Protein AF-A0A183F3M3-F1 (afdb_monomer)

InterPro domains:
  IPR002937 Amine oxidase [PF01593] (293-364)
  IPR007526 SWIRM domain [PF04433] (190-260)
  IPR007526 SWIRM domain [PS50934] (178-276)
  IPR009057 Homedomain-like superfamily [SSF46689] (183-274)
  IPR036188 FAD/NAD(P)-binding domain superfamily [G3DSA:3.50.50.60] (280-385)
  IPR036188 FAD/NAD(P)-binding domain superfamily [SSF51905] (285-369)
  IPR036388 Winged helix-like DNA-binding domain superfamily [G3DSA:1.10.10.10] (180-279)
  IPR050281 Flavin monoamine oxidase and related enzymes [PTHR10742] (209-365)

Structure (mmCIF, N/CA/C/O backbone):
data_AF-A0A183F3M3-F1
#
_entry.id   AF-A0A183F3M3-F1
#
loop_
_atom_site.group_PDB
_atom_site.id
_atom_site.type_symbol
_atom_site.label_atom_id
_atom_site.label_alt_id
_atom_site.label_comp_id
_atom_site.label_asym_id
_atom_site.label_entity_id
_atom_site.label_seq_id
_atom_site.pdbx_PDB_ins_code
_atom_site.Cartn_x
_atom_site.Cartn_y
_atom_site.Cartn_z
_atom_site.occupancy
_atom_site.B_iso_or_equiv
_atom_site.auth_seq_id
_atom_site.auth_comp_id
_atom_site.auth_asym_id
_atom_site.auth_atom_id
_atom_site.pdbx_PDB_model_num
ATOM 1 N N . MET A 1 1 ? -15.159 3.009 44.880 1.00 30.30 1 MET A N 1
ATOM 2 C CA . MET A 1 1 ? -14.413 2.241 43.860 1.00 30.30 1 MET A CA 1
ATOM 3 C C . MET A 1 1 ? -15.418 1.651 42.882 1.00 30.30 1 MET A C 1
ATOM 5 O O . MET A 1 1 ? -15.897 0.546 43.097 1.00 30.30 1 MET A O 1
ATOM 9 N N . LEU A 1 2 ? -15.835 2.423 41.874 1.00 32.78 2 LEU A N 1
ATOM 10 C CA . LEU A 1 2 ? -16.672 1.898 40.792 1.00 32.78 2 LEU A CA 1
ATOM 11 C C . LEU A 1 2 ? -15.802 0.955 39.957 1.00 32.78 2 LEU A C 1
ATOM 13 O O . LEU A 1 2 ? -14.709 1.326 39.546 1.00 32.78 2 LEU A O 1
ATOM 17 N N . TYR A 1 3 ? -16.246 -0.287 39.790 1.00 36.88 3 TYR A N 1
ATOM 18 C CA . TYR A 1 3 ? -15.542 -1.303 39.016 1.00 36.88 3 TYR A CA 1
ATOM 19 C C . TYR A 1 3 ? -15.496 -0.880 37.537 1.00 36.88 3 TYR A C 1
ATOM 21 O O . TYR A 1 3 ? -16.489 -0.950 36.820 1.00 36.88 3 TYR A O 1
ATOM 29 N N . PHE A 1 4 ? -14.316 -0.440 37.095 1.00 46.81 4 PHE A N 1
ATOM 30 C CA . PHE A 1 4 ? -13.957 0.012 35.743 1.00 46.81 4 PHE A CA 1
ATOM 31 C C . PHE A 1 4 ? -13.905 -1.118 34.690 1.00 46.81 4 PHE A C 1
ATOM 33 O O . PHE A 1 4 ? -13.157 -1.027 33.717 1.00 46.81 4 PHE A O 1
ATOM 40 N N . SER A 1 5 ? -14.663 -2.206 34.859 1.00 49.03 5 SER A N 1
ATOM 41 C CA . SER A 1 5 ? -14.582 -3.349 33.941 1.00 49.03 5 SER A CA 1
ATOM 42 C C . SER A 1 5 ? -15.053 -2.990 32.529 1.00 49.03 5 SER A C 1
ATOM 44 O O . SER A 1 5 ? -14.393 -3.381 31.582 1.00 49.03 5 SER A O 1
ATOM 46 N N . CYS A 1 6 ? -16.088 -2.159 32.354 1.00 57.12 6 CYS A N 1
ATOM 47 C CA . CYS A 1 6 ? -16.692 -1.907 31.034 1.00 57.12 6 CYS A CA 1
ATOM 48 C C . CYS A 1 6 ? -15.796 -1.131 30.037 1.00 57.12 6 CYS A C 1
ATOM 50 O O . CYS A 1 6 ? -15.893 -1.363 28.835 1.00 57.12 6 CYS A O 1
ATOM 52 N N . LEU A 1 7 ? -14.881 -0.264 30.502 1.00 51.69 7 LEU A N 1
ATOM 53 C CA . LEU A 1 7 ? -13.873 0.368 29.624 1.00 51.69 7 LEU A CA 1
ATOM 54 C C . LEU A 1 7 ? -12.775 -0.619 29.194 1.00 51.69 7 LEU A C 1
ATOM 56 O O . LEU A 1 7 ? -12.174 -0.438 28.140 1.00 51.69 7 LEU A O 1
ATOM 60 N N . LYS A 1 8 ? -12.523 -1.665 29.997 1.00 48.81 8 LYS A N 1
ATOM 61 C CA . LYS A 1 8 ? -11.529 -2.721 29.728 1.00 48.81 8 LYS A CA 1
ATOM 62 C C . LYS A 1 8 ? -12.135 -3.906 28.957 1.00 48.81 8 LYS A C 1
ATOM 64 O O . LYS A 1 8 ? -11.459 -4.562 28.164 1.00 48.81 8 LYS A O 1
ATOM 69 N N . THR A 1 9 ? -13.429 -4.165 29.123 1.00 50.28 9 THR A N 1
ATOM 70 C CA . THR A 1 9 ? -14.222 -5.162 28.397 1.00 50.28 9 THR A CA 1
ATOM 71 C C . THR A 1 9 ? -15.374 -4.471 27.676 1.00 50.28 9 THR A C 1
ATOM 73 O O . THR A 1 9 ? -16.524 -4.505 28.105 1.00 50.28 9 THR A O 1
ATOM 76 N N . LEU A 1 10 ? -15.073 -3.914 26.500 1.00 56.00 10 LEU A N 1
ATOM 77 C CA . LEU A 1 10 ? -16.036 -3.329 25.544 1.00 56.00 10 LEU A CA 1
ATOM 78 C C . LEU A 1 10 ? -17.073 -4.347 24.999 1.00 56.00 10 LEU A C 1
ATOM 80 O O . LEU A 1 10 ? -17.819 -4.058 24.063 1.00 56.00 10 LEU A O 1
ATOM 84 N N . THR A 1 11 ? -17.098 -5.546 25.588 1.00 52.19 11 THR A N 1
ATOM 85 C CA . THR A 1 11 ? -17.908 -6.717 25.254 1.00 52.19 11 THR A CA 1
ATOM 86 C C . THR A 1 11 ? -18.857 -7.140 26.383 1.00 52.19 11 THR A C 1
ATOM 88 O O . THR A 1 11 ? -19.842 -7.810 26.089 1.00 52.19 11 THR A O 1
ATOM 91 N N . ASP A 1 12 ? -18.614 -6.737 27.642 1.00 46.50 12 ASP A N 1
ATOM 92 C CA . ASP A 1 12 ? -19.373 -7.225 28.806 1.00 46.50 12 ASP A CA 1
ATOM 93 C C . ASP A 1 12 ? -20.209 -6.100 29.427 1.00 46.50 12 ASP A C 1
ATOM 95 O O . ASP A 1 12 ? -19.758 -5.250 30.197 1.00 46.50 12 ASP A O 1
ATOM 99 N N . ALA A 1 13 ? -21.470 -6.094 29.021 1.00 48.62 13 ALA A N 1
ATOM 100 C CA . ALA A 1 13 ? -22.452 -5.057 29.264 1.00 48.62 13 ALA A CA 1
ATOM 101 C C . ALA A 1 13 ? -23.285 -5.339 30.535 1.00 48.62 13 ALA A C 1
ATOM 103 O O . ALA A 1 13 ? -24.100 -6.256 30.553 1.00 48.62 13 ALA A O 1
ATOM 104 N N . CYS A 1 14 ? -23.147 -4.506 31.576 1.00 45.00 14 CYS A N 1
ATOM 105 C CA . CYS A 1 14 ? -24.108 -4.417 32.687 1.00 45.00 14 CYS A CA 1
ATOM 106 C C . CYS A 1 14 ? -24.729 -3.002 32.712 1.00 45.00 14 CYS A C 1
ATOM 108 O O . CYS A 1 14 ? -24.115 -2.069 33.225 1.00 45.00 14 CYS A O 1
ATOM 110 N N . GLY A 1 15 ? -25.895 -2.802 32.076 1.00 52.97 15 GLY A N 1
ATOM 111 C CA . GLY A 1 15 ? -26.570 -1.492 31.971 1.00 52.97 15 GLY A CA 1
ATOM 112 C C . GLY A 1 15 ? -27.535 -1.366 30.778 1.00 52.97 15 GLY A C 1
ATOM 113 O O . GLY A 1 15 ? -27.592 -2.253 29.939 1.00 52.97 15 GLY A O 1
ATOM 114 N N . LYS A 1 16 ? -28.344 -0.291 30.705 1.00 59.66 16 LYS A N 1
ATOM 115 C CA . LYS A 1 16 ? -29.453 -0.153 29.723 1.00 59.66 16 LYS A CA 1
ATOM 116 C C . LYS A 1 16 ? -29.186 0.758 28.503 1.00 59.66 16 LYS A C 1
ATOM 118 O O . LYS A 1 16 ? -29.996 0.721 27.589 1.00 59.66 16 LYS A O 1
ATOM 123 N N . ASN A 1 17 ? -28.074 1.508 28.435 1.00 79.31 17 ASN A N 1
ATOM 124 C CA . ASN A 1 17 ? -27.731 2.385 27.294 1.00 79.31 17 ASN A CA 1
ATOM 125 C C . ASN A 1 17 ? -26.257 2.235 26.869 1.00 79.31 17 ASN A C 1
ATOM 127 O O . ASN A 1 17 ? -25.358 2.332 27.711 1.00 79.31 17 ASN A O 1
ATOM 131 N N . TYR A 1 18 ? -26.020 2.063 25.562 1.00 82.62 18 TYR A N 1
ATOM 132 C CA . TYR A 1 18 ? -24.696 1.836 24.968 1.00 82.62 18 TYR A CA 1
ATOM 133 C C . TYR A 1 18 ? -24.433 2.746 23.768 1.00 82.62 18 TYR A C 1
ATOM 135 O O . TYR A 1 18 ? -25.309 2.977 22.937 1.00 82.62 18 TYR A O 1
ATOM 143 N N . TYR A 1 19 ? -23.191 3.206 23.657 1.00 88.56 19 TYR A N 1
ATOM 144 C CA . TYR A 1 19 ? -22.640 3.856 22.481 1.00 88.56 19 TYR A CA 1
ATOM 145 C C . TYR A 1 19 ? -21.937 2.808 21.621 1.00 88.56 19 TYR A C 1
ATOM 147 O O . TYR A 1 19 ? -20.963 2.183 22.039 1.00 88.56 19 TYR A O 1
ATOM 155 N N . HIS A 1 20 ? -22.461 2.617 20.416 1.00 90.50 20 HIS A N 1
ATOM 156 C CA . HIS A 1 20 ? -21.907 1.715 19.411 1.00 90.50 20 HIS A CA 1
ATOM 157 C C . HIS A 1 20 ? -20.600 2.261 18.824 1.00 90.50 20 HIS A C 1
ATOM 159 O O . HIS A 1 20 ? -20.558 3.440 18.451 1.00 90.50 20 HIS A O 1
ATOM 165 N N . ILE A 1 21 ? -19.572 1.407 18.727 1.00 92.31 21 ILE A N 1
ATOM 166 C CA . ILE A 1 21 ? -18.294 1.714 18.065 1.00 92.31 21 ILE A CA 1
ATOM 167 C C . ILE A 1 21 ? -18.143 0.867 16.801 1.00 92.31 21 ILE A C 1
ATOM 169 O O . ILE A 1 21 ? -18.052 1.430 15.711 1.00 92.31 21 ILE A O 1
ATOM 173 N N . THR A 1 22 ? -18.191 -0.460 16.942 1.00 92.62 22 THR A N 1
ATOM 174 C CA . THR A 1 22 ? -18.223 -1.447 15.849 1.00 92.62 22 THR A CA 1
ATOM 175 C C . THR A 1 22 ? -19.097 -2.638 16.259 1.00 92.62 22 THR A C 1
ATOM 177 O O . THR A 1 22 ? -19.470 -2.787 17.426 1.00 92.62 22 THR A O 1
ATOM 180 N N . LYS A 1 23 ? -19.447 -3.532 15.324 1.00 89.75 23 LYS A N 1
ATOM 181 C CA . LYS A 1 23 ? -20.145 -4.777 15.672 1.00 89.75 23 LYS A CA 1
ATOM 182 C C . LYS A 1 23 ? -19.254 -5.641 16.574 1.00 89.75 23 LYS A C 1
ATOM 184 O O . LYS A 1 23 ? -18.337 -6.307 16.098 1.00 89.75 23 LYS A O 1
ATOM 189 N N . GLY A 1 24 ? -19.599 -5.677 17.860 1.00 87.31 24 GLY A N 1
ATOM 190 C CA . GLY A 1 24 ? -18.865 -6.408 18.895 1.00 87.31 24 GLY A CA 1
ATOM 191 C C . GLY A 1 24 ? -18.137 -5.511 19.896 1.00 87.31 24 GLY A C 1
ATOM 192 O O . GLY A 1 24 ? -17.630 -6.033 20.882 1.00 87.31 24 GLY A O 1
ATOM 193 N N . GLU A 1 25 ? -18.120 -4.190 19.691 1.00 90.31 25 GLU A N 1
ATOM 194 C CA . GLU A 1 25 ? -17.436 -3.225 20.561 1.00 90.31 25 GLU A CA 1
ATOM 195 C C . GLU A 1 25 ? -18.370 -2.053 20.894 1.00 90.31 25 GLU A C 1
ATOM 197 O O . GLU A 1 25 ? -18.788 -1.290 20.018 1.00 90.31 25 GLU A O 1
ATOM 202 N N . HIS A 1 26 ? -18.697 -1.906 22.179 1.00 88.31 26 HIS A N 1
ATOM 203 C CA . HIS A 1 26 ? -19.617 -0.885 22.678 1.00 88.31 26 HIS A CA 1
ATOM 204 C C . HIS A 1 26 ? -19.087 -0.262 23.969 1.00 88.31 26 HIS A C 1
ATOM 206 O O . HIS A 1 26 ? -18.440 -0.931 24.770 1.00 88.31 26 HIS A O 1
ATOM 212 N N . VAL A 1 27 ? -19.433 1.002 24.213 1.00 86.31 27 VAL A N 1
ATOM 213 C CA . VAL A 1 27 ? -19.123 1.714 25.462 1.00 86.31 27 VAL A CA 1
ATOM 214 C C . VAL A 1 27 ? -20.423 1.987 26.209 1.00 86.31 27 VAL A C 1
ATOM 216 O O . VAL A 1 27 ? -21.369 2.509 25.620 1.00 86.31 27 VAL A O 1
ATOM 219 N N . CYS A 1 28 ? -20.520 1.655 27.497 1.00 84.81 28 CYS A N 1
ATOM 220 C CA . CYS A 1 28 ? -21.717 2.008 28.267 1.00 84.81 28 CYS A CA 1
ATOM 221 C C . CYS A 1 28 ? -21.823 3.529 28.465 1.00 84.81 28 CYS A C 1
ATOM 223 O O . CYS A 1 28 ? -20.817 4.240 28.461 1.00 84.81 28 CYS A O 1
ATOM 225 N N . ALA A 1 29 ? -23.040 4.034 28.673 1.00 84.56 29 ALA A N 1
ATOM 226 C CA . ALA A 1 29 ? -23.255 5.476 28.771 1.00 84.56 29 ALA A CA 1
ATOM 227 C C . ALA A 1 29 ? -22.462 6.154 29.899 1.00 84.56 29 ALA A C 1
ATOM 229 O O . ALA A 1 29 ? -21.913 7.230 29.689 1.00 84.56 29 ALA A O 1
ATOM 230 N N . MET A 1 30 ? -22.329 5.495 31.056 1.00 83.25 30 MET A N 1
ATOM 231 C CA . MET A 1 30 ? -21.539 6.021 32.175 1.00 83.25 30 MET A CA 1
ATOM 232 C C . MET A 1 30 ? -20.068 6.187 31.790 1.00 83.25 30 MET A C 1
ATOM 234 O O . MET A 1 30 ? -19.506 7.261 31.947 1.00 83.25 30 MET A O 1
ATOM 238 N N . CYS A 1 31 ? -19.455 5.144 31.226 1.00 82.50 31 CYS A N 1
ATOM 239 C CA . CYS A 1 31 ? -18.062 5.193 30.799 1.00 82.50 31 CYS A CA 1
ATOM 240 C C . CYS A 1 31 ? -17.827 6.190 29.664 1.00 82.50 31 CYS A C 1
ATOM 242 O O . CYS A 1 31 ? -16.766 6.795 29.615 1.00 82.50 31 CYS A O 1
ATOM 244 N N . TYR A 1 32 ? -18.794 6.361 28.762 1.00 86.12 32 TYR A N 1
ATOM 245 C CA . TYR A 1 32 ? -18.706 7.340 27.683 1.00 86.12 32 TYR A CA 1
ATOM 246 C C . TYR A 1 32 ? -18.742 8.778 28.219 1.00 86.12 32 TYR A C 1
ATOM 248 O O . TYR A 1 32 ? -17.993 9.633 27.753 1.00 86.12 32 TYR A O 1
ATOM 256 N N . ASP A 1 33 ? -19.579 9.036 29.224 1.00 84.50 33 ASP A N 1
ATOM 257 C CA . ASP A 1 33 ? -19.685 10.330 29.896 1.00 84.50 33 ASP A CA 1
ATOM 258 C C . ASP A 1 33 ? -18.403 10.708 30.659 1.00 84.50 33 ASP A C 1
ATOM 260 O O . ASP A 1 33 ? -17.976 11.861 30.587 1.00 84.50 33 ASP A O 1
ATOM 264 N N . GLU A 1 34 ? -17.738 9.733 31.292 1.00 83.88 34 GLU A N 1
ATOM 265 C CA . GLU A 1 34 ? -16.443 9.909 31.979 1.00 83.88 34 GLU A CA 1
ATOM 266 C C . GLU A 1 34 ? -15.310 10.411 31.059 1.00 83.88 34 GLU A C 1
ATOM 268 O O . GLU A 1 34 ? -14.296 10.915 31.547 1.00 83.88 34 GLU A O 1
ATOM 273 N N . LEU A 1 35 ? -15.446 10.260 29.735 1.00 84.88 35 LEU A N 1
ATOM 274 C CA . LEU A 1 35 ? -14.400 10.645 28.779 1.00 84.88 35 LEU A CA 1
ATOM 275 C C . LEU A 1 35 ? -14.319 12.152 28.551 1.00 84.88 35 LEU A C 1
ATOM 277 O O . LEU A 1 35 ? -13.237 12.664 28.285 1.00 84.88 35 LEU A O 1
ATOM 281 N N . TRP A 1 36 ? -15.453 12.854 28.580 1.00 80.12 36 TRP A N 1
ATOM 282 C CA . TRP A 1 36 ? -15.521 14.223 28.056 1.00 80.12 36 TRP A CA 1
ATOM 283 C C . TRP A 1 36 ? -16.331 15.198 28.912 1.00 80.12 36 TRP A C 1
ATOM 285 O O . TRP A 1 36 ? -16.209 16.409 28.707 1.00 80.12 36 TRP A O 1
ATOM 295 N N . LYS A 1 37 ? -17.159 14.723 29.855 1.00 83.38 37 LYS A N 1
ATOM 296 C CA . LYS A 1 37 ? -17.886 15.619 30.762 1.00 83.38 37 LYS A CA 1
ATOM 297 C C . LYS A 1 37 ? -16.924 16.236 31.778 1.00 83.38 37 LYS A C 1
ATOM 299 O O . LYS A 1 37 ? -16.019 15.580 32.277 1.00 83.38 37 LYS A O 1
ATOM 304 N N . TYR A 1 38 ? -17.134 17.508 32.102 1.00 76.31 38 TYR A N 1
ATOM 305 C CA . TYR A 1 38 ? -16.268 18.247 33.021 1.00 76.31 38 TYR A CA 1
ATOM 306 C C . TYR A 1 38 ? -16.206 17.597 34.415 1.00 76.31 38 TYR A C 1
ATOM 308 O O . TYR A 1 38 ? -17.234 17.194 34.954 1.00 76.31 38 TYR A O 1
ATOM 316 N N . GLY A 1 39 ? -15.008 17.541 35.008 1.00 74.38 39 GLY A N 1
ATOM 317 C CA . GLY A 1 39 ? -14.780 17.004 36.357 1.00 74.38 39 GLY A CA 1
ATOM 318 C C . GLY A 1 39 ? -14.505 15.497 36.429 1.00 74.38 39 GLY A C 1
ATOM 319 O O . GLY A 1 39 ? -14.294 14.980 37.524 1.00 74.38 39 GLY A O 1
ATOM 320 N N . HIS A 1 40 ? -14.467 14.803 35.288 1.00 79.69 40 HIS A N 1
ATOM 321 C CA . HIS A 1 40 ? -14.226 13.360 35.210 1.00 79.69 40 HIS A CA 1
ATOM 322 C C . HIS A 1 40 ? -12.764 13.003 34.902 1.00 79.69 40 HIS A C 1
ATOM 324 O O . HIS A 1 40 ? -12.005 13.815 34.368 1.00 79.69 40 HIS A O 1
ATOM 330 N N . THR A 1 41 ? -12.366 11.767 35.222 1.00 75.12 41 THR A N 1
ATOM 331 C CA . THR A 1 41 ? -10.959 11.323 35.253 1.00 75.12 41 THR A CA 1
ATOM 332 C C . THR A 1 41 ? -10.241 11.382 33.904 1.00 75.12 41 THR A C 1
ATOM 334 O O . THR A 1 41 ? -9.048 11.671 33.889 1.00 75.12 41 THR A O 1
ATOM 337 N N . TYR A 1 42 ? -10.938 11.123 32.791 1.00 81.44 42 TYR A N 1
ATOM 338 C CA . TYR A 1 42 ? -10.335 11.072 31.449 1.00 81.44 42 TYR A CA 1
ATOM 339 C C . TYR A 1 42 ? -10.482 12.372 30.647 1.00 81.44 42 TYR A C 1
ATOM 341 O O . TYR A 1 42 ? -9.982 12.467 29.525 1.00 81.44 42 TYR A O 1
ATOM 349 N N . THR A 1 43 ? -11.134 13.386 31.225 1.00 86.19 43 THR A N 1
ATOM 350 C CA . THR A 1 43 ? -11.423 14.664 30.554 1.00 86.19 43 THR A CA 1
ATOM 351 C C . THR A 1 43 ? -10.152 15.364 30.087 1.00 86.19 43 THR A C 1
ATOM 353 O O . THR A 1 43 ? -10.126 15.922 28.991 1.00 86.19 43 THR A O 1
ATOM 356 N N . GLN A 1 44 ? -9.092 15.327 30.903 1.00 89.69 44 GLN A N 1
ATOM 357 C CA . GLN A 1 44 ? -7.824 15.967 30.561 1.00 89.69 44 GLN A CA 1
ATOM 358 C C . GLN A 1 44 ? -7.143 15.242 29.398 1.00 89.69 44 GLN A C 1
ATOM 360 O O . GLN A 1 44 ? -6.764 15.878 28.424 1.00 89.69 44 GLN A O 1
ATOM 365 N N . GLN A 1 45 ? -7.079 13.910 29.439 1.00 90.38 45 GLN A N 1
ATOM 366 C CA . GLN A 1 45 ? -6.492 13.098 28.373 1.00 90.38 45 GLN A CA 1
ATOM 367 C C . GLN A 1 45 ? -7.262 13.263 27.059 1.00 90.38 45 GLN A C 1
ATOM 369 O O . GLN A 1 45 ? -6.653 13.352 25.995 1.00 90.38 45 GLN A O 1
ATOM 374 N N . PHE A 1 46 ? -8.595 13.347 27.118 1.00 92.25 46 PHE A N 1
ATOM 375 C CA . PHE A 1 46 ? -9.412 13.657 25.948 1.00 92.25 46 PHE A CA 1
ATOM 376 C C . PHE A 1 46 ? -9.129 15.067 25.412 1.00 92.25 46 PHE A C 1
ATOM 378 O O . PHE A 1 46 ? -9.024 15.245 24.199 1.00 92.25 46 PHE A O 1
ATOM 385 N N . ALA A 1 47 ? -8.977 16.067 26.286 1.00 92.31 47 ALA A N 1
ATOM 386 C CA . ALA A 1 47 ? -8.640 17.433 25.889 1.00 92.31 47 ALA A CA 1
ATOM 387 C C . ALA A 1 47 ? -7.244 17.529 25.248 1.00 92.31 47 ALA A C 1
ATOM 389 O O . ALA A 1 47 ? -7.100 18.170 24.205 1.00 92.31 47 ALA A O 1
ATOM 390 N N . ASP A 1 48 ? -6.248 16.848 25.816 1.00 92.44 48 ASP A N 1
ATOM 391 C CA . ASP A 1 48 ? -4.877 16.799 25.300 1.00 92.44 48 ASP A CA 1
ATOM 392 C C . ASP A 1 48 ? -4.832 16.104 23.933 1.00 92.44 48 ASP A C 1
ATOM 394 O O . ASP A 1 48 ? -4.294 16.648 22.966 1.00 92.44 48 ASP A O 1
ATOM 398 N N . TRP A 1 49 ? -5.485 14.942 23.815 1.00 93.50 49 TRP A N 1
ATOM 399 C CA . TRP A 1 49 ? -5.654 14.233 22.545 1.00 93.50 49 TRP A CA 1
ATOM 400 C C . TRP A 1 49 ? -6.335 15.114 21.496 1.00 93.50 49 TRP A C 1
ATOM 402 O O . TRP A 1 49 ? -5.858 15.230 20.367 1.00 93.50 49 TRP A O 1
ATOM 412 N N . LYS A 1 50 ? -7.419 15.797 21.878 1.00 94.06 50 LYS A N 1
ATOM 413 C CA . LYS A 1 50 ? -8.167 16.701 21.002 1.00 94.06 50 LYS A CA 1
ATOM 414 C C . LYS A 1 50 ? -7.297 17.856 20.508 1.00 94.06 50 LYS A C 1
ATOM 416 O O . LYS A 1 50 ? -7.400 18.236 19.343 1.00 94.06 50 LYS A O 1
ATOM 421 N N . ALA A 1 51 ? -6.437 18.407 21.364 1.00 92.69 51 ALA A N 1
ATOM 422 C CA . ALA A 1 51 ? -5.526 19.484 20.994 1.00 92.69 51 ALA A CA 1
ATOM 423 C C . ALA A 1 51 ? -4.496 19.044 19.942 1.00 92.69 51 ALA A C 1
ATOM 425 O O . ALA A 1 51 ? -4.155 19.837 19.064 1.00 9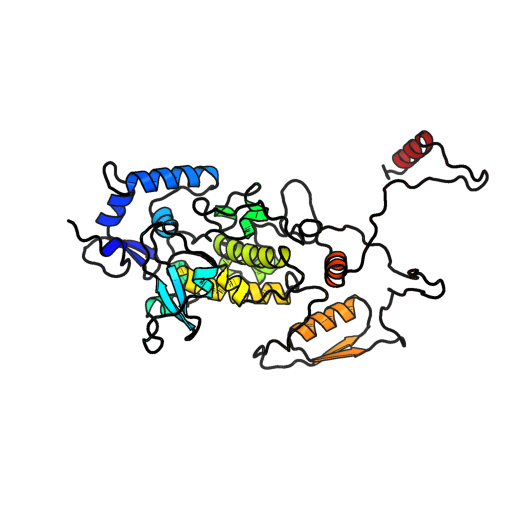2.69 51 ALA A O 1
ATOM 426 N N . VAL A 1 52 ? -4.017 17.797 20.001 1.00 91.38 52 VAL A N 1
ATOM 427 C CA . VAL A 1 52 ? -3.148 17.219 18.961 1.00 91.38 52 VAL A CA 1
ATOM 428 C C . VAL A 1 52 ? -3.946 16.945 17.688 1.00 91.38 52 VAL A C 1
ATOM 430 O O . VAL A 1 52 ? -3.538 17.372 16.609 1.00 91.38 52 VAL A O 1
ATOM 433 N N . TRP A 1 53 ? -5.114 16.313 17.820 1.00 93.19 53 TRP A N 1
ATOM 434 C CA . TRP A 1 53 ? -5.991 15.971 16.702 1.00 93.19 53 TRP A CA 1
ATOM 435 C C . TRP A 1 53 ? -6.304 17.189 15.829 1.00 93.19 53 TRP A C 1
ATOM 437 O O . TRP A 1 53 ? -6.070 17.161 14.625 1.00 93.19 53 TRP A O 1
ATOM 447 N N . CYS A 1 54 ? -6.725 18.302 16.435 1.00 91.81 54 CYS A N 1
ATOM 448 C CA . CYS A 1 54 ? -7.069 19.529 15.712 1.00 91.81 54 CYS A CA 1
ATOM 449 C C . CYS A 1 54 ? -5.909 20.161 14.919 1.00 91.81 54 CYS A C 1
ATOM 451 O O . CYS A 1 54 ? -6.170 21.004 14.065 1.00 91.81 54 CYS A O 1
ATOM 453 N N . LYS A 1 55 ? -4.643 19.816 15.195 1.00 89.19 55 LYS A N 1
ATOM 454 C CA . LYS A 1 55 ? -3.489 20.375 14.466 1.00 89.19 55 LYS A CA 1
ATOM 455 C C . LYS A 1 55 ? -3.253 19.689 13.124 1.00 89.19 55 LYS A C 1
ATOM 457 O O . LYS A 1 55 ? -2.760 20.330 12.204 1.00 89.19 55 LYS A O 1
ATOM 462 N N . MET A 1 56 ? -3.564 18.396 13.031 1.00 85.62 56 MET A N 1
ATOM 463 C CA . MET A 1 56 ? -3.185 17.547 11.893 1.00 85.62 56 MET A CA 1
ATOM 464 C C . MET A 1 56 ? -4.352 16.706 11.355 1.00 85.62 56 MET A C 1
ATOM 466 O O . MET A 1 56 ? -4.125 15.683 10.712 1.00 85.62 56 MET A O 1
ATOM 470 N N . SER A 1 57 ? -5.593 17.147 11.590 1.00 90.81 57 SER A N 1
ATOM 471 C CA . SER A 1 57 ? -6.816 16.513 11.086 1.00 90.81 57 SER A CA 1
ATOM 472 C C . SER A 1 57 ? -7.831 17.525 10.573 1.00 90.81 57 SER A C 1
ATOM 474 O O . SER A 1 57 ? -7.927 18.637 11.096 1.00 90.81 57 SER A O 1
ATOM 476 N N . ARG A 1 58 ? -8.632 17.112 9.583 1.00 88.56 58 ARG A N 1
ATOM 477 C CA . ARG A 1 58 ? -9.837 17.838 9.151 1.00 88.56 58 ARG A CA 1
ATOM 478 C C . ARG A 1 58 ? -11.127 17.322 9.792 1.00 88.56 58 ARG A C 1
ATOM 480 O O . ARG A 1 58 ? -12.126 18.040 9.827 1.00 88.56 58 ARG A O 1
ATOM 487 N N . CYS A 1 59 ? -11.127 16.097 10.306 1.00 88.62 59 CYS A N 1
ATOM 488 C CA . CYS A 1 59 ? -12.271 15.499 10.982 1.00 88.62 59 CYS A CA 1
ATOM 489 C C . CYS A 1 59 ? -12.495 16.091 12.379 1.00 88.62 59 CYS A C 1
ATOM 491 O O . CYS A 1 59 ? -11.563 16.275 13.164 1.00 88.62 59 CYS A O 1
ATOM 493 N N . PHE A 1 60 ? -13.762 16.320 12.737 1.00 90.56 60 PHE A N 1
ATOM 494 C CA . PHE A 1 60 ? -14.106 16.830 14.062 1.00 90.56 60 PHE A CA 1
ATOM 495 C C . PHE A 1 60 ? -13.817 15.777 15.156 1.00 90.56 60 PHE A C 1
ATOM 497 O O . PHE A 1 60 ? -14.343 14.661 15.086 1.00 90.56 60 PHE A O 1
ATOM 504 N N . PRO A 1 61 ? -13.038 16.114 16.200 1.00 92.25 61 PRO A N 1
ATOM 505 C CA . PRO A 1 61 ? -12.668 15.178 17.259 1.00 92.25 61 PRO A CA 1
ATOM 506 C C . PRO A 1 61 ? -13.865 14.871 18.169 1.00 92.25 61 PRO A C 1
ATOM 508 O O . PRO A 1 61 ? -14.299 15.706 18.969 1.00 92.25 61 PRO A O 1
ATOM 511 N N . THR A 1 62 ? -14.396 13.652 18.066 1.00 93.06 62 THR A N 1
ATOM 512 C CA . THR A 1 62 ? -15.504 13.159 18.901 1.00 93.06 62 THR A CA 1
ATOM 513 C C . THR A 1 62 ? -15.013 12.146 19.940 1.00 93.06 62 THR A C 1
ATOM 515 O O . THR A 1 62 ? -13.980 11.507 19.726 1.00 93.06 62 THR A O 1
ATOM 518 N N . PRO A 1 63 ? -15.761 11.903 21.035 1.00 92.12 63 PRO A N 1
ATOM 519 C CA . PRO A 1 63 ? -15.393 10.847 21.976 1.00 92.12 63 PRO A CA 1
ATOM 520 C C . PRO A 1 63 ? -15.364 9.449 21.335 1.00 92.12 63 PRO A C 1
ATOM 522 O O . PRO A 1 63 ? -14.613 8.596 21.791 1.00 92.12 63 PRO A O 1
ATOM 525 N N . ARG A 1 64 ? -16.106 9.205 20.239 1.00 93.06 64 ARG A N 1
ATOM 526 C CA . ARG A 1 64 ? -16.005 7.945 19.475 1.00 93.06 64 ARG A CA 1
ATOM 527 C C . ARG A 1 64 ? -14.638 7.770 18.816 1.00 93.06 64 ARG A C 1
ATOM 529 O O . ARG A 1 64 ? -14.075 6.684 18.907 1.00 93.06 64 ARG A O 1
ATOM 536 N N . PHE A 1 65 ? -14.094 8.828 18.208 1.00 93.50 65 PHE A N 1
ATOM 537 C CA . PHE A 1 65 ? -12.727 8.803 17.679 1.00 93.50 65 PHE A CA 1
ATOM 538 C C . PHE A 1 65 ? -11.720 8.532 18.793 1.00 93.50 65 PHE A C 1
ATOM 540 O O . PHE A 1 65 ? -10.876 7.663 18.634 1.00 93.50 65 PHE A O 1
ATOM 547 N N . PHE A 1 66 ? -11.862 9.187 19.946 1.00 93.81 66 PHE A N 1
ATOM 548 C CA . PHE A 1 66 ? -10.985 8.929 21.088 1.00 93.81 66 PHE A CA 1
ATOM 549 C C . PHE A 1 66 ? -11.058 7.479 21.578 1.00 93.81 66 PHE A C 1
ATOM 551 O O . PHE A 1 66 ? -10.028 6.864 21.830 1.00 93.81 66 PHE A O 1
ATOM 558 N N . VAL A 1 67 ? -12.255 6.892 21.666 1.00 92.44 67 VAL A N 1
ATOM 559 C CA . VAL A 1 67 ? -12.407 5.473 22.026 1.00 92.44 67 VAL A CA 1
ATOM 560 C C . VAL A 1 67 ? -11.685 4.578 21.017 1.00 92.44 67 VAL A C 1
ATOM 562 O O . VAL A 1 67 ? -10.892 3.728 21.426 1.00 92.44 67 VAL A O 1
ATOM 565 N N . GLN A 1 68 ? -11.927 4.787 19.721 1.00 92.81 68 GLN A N 1
ATOM 566 C CA . GLN A 1 68 ? -11.302 4.023 18.640 1.00 92.81 68 GLN A CA 1
ATOM 567 C C . GLN A 1 68 ? -9.771 4.148 18.653 1.00 92.81 68 GLN A C 1
ATOM 569 O O . GLN A 1 68 ? -9.073 3.154 18.492 1.00 92.81 68 GLN A O 1
ATOM 574 N N . ASP A 1 69 ? -9.258 5.356 18.861 1.00 93.00 69 ASP A N 1
ATOM 575 C CA . ASP A 1 69 ? -7.846 5.716 18.716 1.00 93.00 69 ASP A CA 1
ATOM 576 C C . ASP A 1 69 ? -7.016 5.432 19.983 1.00 93.00 69 ASP A C 1
ATOM 578 O O . ASP A 1 69 ? -5.851 5.042 19.918 1.00 93.00 69 ASP A O 1
ATOM 582 N N . GLN A 1 70 ? -7.614 5.556 21.170 1.00 91.31 70 GLN A N 1
ATOM 583 C CA . GLN A 1 70 ? -6.879 5.522 22.440 1.00 91.31 70 GLN A CA 1
ATOM 584 C C . GLN A 1 70 ? -7.284 4.384 23.380 1.00 91.31 70 GLN A C 1
ATOM 586 O O . GLN A 1 70 ? -6.462 3.960 24.197 1.00 91.31 70 GLN A O 1
ATOM 591 N N . LEU A 1 71 ? -8.515 3.869 23.292 1.00 90.25 71 LEU A N 1
ATOM 592 C CA . LEU A 1 71 ? -9.080 3.015 24.348 1.00 90.25 71 LEU A CA 1
ATOM 593 C C . LEU A 1 71 ? -9.375 1.578 23.915 1.00 90.25 71 LEU A C 1
ATOM 595 O O . LEU A 1 71 ? -9.236 0.674 24.735 1.00 90.25 71 LEU A O 1
ATOM 599 N N . LEU A 1 72 ? -9.769 1.344 22.657 1.00 90.88 72 LEU A N 1
ATOM 600 C CA . LEU A 1 72 ? -10.036 -0.011 22.167 1.00 90.88 72 LEU A CA 1
ATOM 601 C C . LEU A 1 72 ? -8.801 -0.928 22.378 1.00 90.88 72 LEU A C 1
ATOM 603 O O . LEU A 1 72 ? -7.654 -0.489 22.218 1.00 90.88 72 LEU A O 1
ATOM 607 N N . PRO A 1 73 ? -9.000 -2.212 22.722 1.00 91.81 73 PRO A N 1
ATOM 608 C CA . PRO A 1 73 ? -7.907 -3.167 22.884 1.00 91.81 73 PRO A CA 1
ATOM 609 C C . PRO A 1 73 ? -7.258 -3.470 21.533 1.00 91.81 73 PRO A C 1
ATOM 611 O O . PRO A 1 73 ? -7.898 -3.359 20.489 1.00 91.81 73 PRO A O 1
ATOM 614 N N . TYR A 1 74 ? -6.010 -3.929 21.526 1.00 93.75 74 TYR A N 1
ATOM 615 C CA . TYR A 1 74 ? -5.414 -4.447 20.294 1.00 93.75 74 TYR A CA 1
ATOM 616 C C . TYR A 1 74 ? -5.841 -5.896 20.057 1.00 93.75 74 TYR A C 1
ATOM 618 O O . TYR A 1 74 ? -6.004 -6.673 20.995 1.00 93.75 74 TYR A O 1
ATOM 626 N N . TRP A 1 75 ? -5.987 -6.279 18.790 1.00 95.50 75 TRP A N 1
ATOM 627 C CA . TRP A 1 75 ? -6.252 -7.660 18.388 1.00 95.50 75 TRP A CA 1
ATOM 628 C C . TRP A 1 75 ? -5.097 -8.186 17.544 1.00 95.50 75 TRP A C 1
ATOM 630 O O . TRP A 1 75 ? -4.907 -7.754 16.405 1.00 95.50 75 TRP A O 1
ATOM 640 N N . LEU A 1 76 ? -4.322 -9.121 18.093 1.00 96.56 76 LEU A N 1
ATOM 641 C CA . LEU A 1 76 ? -3.092 -9.628 17.481 1.00 96.56 76 LEU A CA 1
ATOM 642 C C . LEU A 1 76 ? -3.229 -11.092 17.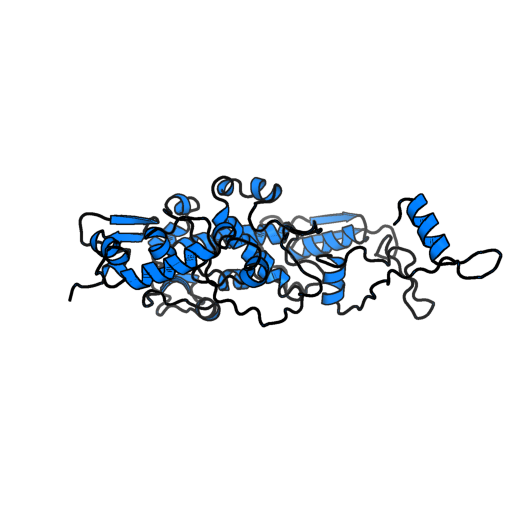062 1.00 96.56 76 LEU A C 1
ATOM 644 O O . LEU A 1 76 ? -3.850 -11.896 17.756 1.00 96.56 76 LEU A O 1
ATOM 648 N N . GLU A 1 77 ? -2.647 -11.434 15.915 1.00 96.31 77 GLU A N 1
ATOM 649 C CA . GLU A 1 77 ? -2.596 -12.803 15.402 1.00 96.31 77 GLU A CA 1
ATOM 650 C C . GLU A 1 77 ? -1.411 -13.526 16.048 1.00 96.31 77 GLU A C 1
ATOM 652 O O . GLU A 1 77 ? -0.276 -13.069 15.950 1.00 96.31 77 GLU A O 1
ATOM 657 N N . CYS A 1 78 ? -1.654 -14.653 16.715 1.00 96.31 78 CYS A N 1
ATOM 658 C CA . CYS A 1 78 ? -0.582 -15.435 17.322 1.00 96.31 78 CYS A CA 1
ATOM 659 C C . CYS A 1 78 ? 0.350 -16.030 16.253 1.00 96.31 78 CYS A C 1
ATOM 661 O O . CYS A 1 78 ? -0.104 -16.810 15.415 1.00 96.31 78 CYS A O 1
ATOM 663 N N . ALA A 1 79 ? 1.661 -15.799 16.376 1.00 94.25 79 ALA A N 1
ATOM 664 C CA . ALA A 1 79 ? 2.677 -16.286 15.436 1.00 94.25 79 ALA A CA 1
ATOM 665 C C . ALA A 1 79 ? 2.759 -17.823 15.299 1.00 94.25 79 ALA A C 1
ATOM 667 O O . ALA A 1 79 ? 3.331 -18.322 14.337 1.00 94.25 79 ALA A O 1
ATOM 668 N N . HIS A 1 80 ? 2.222 -18.586 16.262 1.00 94.38 80 HIS A N 1
ATOM 669 C CA . HIS A 1 80 ? 2.223 -20.055 16.226 1.00 94.38 80 HIS A CA 1
ATOM 670 C C . HIS A 1 80 ? 0.926 -20.682 15.683 1.00 94.38 80 HIS A C 1
ATOM 672 O O . HIS A 1 80 ? 0.983 -21.539 14.809 1.00 94.38 80 HIS A O 1
ATOM 678 N N . CYS A 1 81 ? -0.245 -20.289 16.204 1.00 95.38 81 CYS A N 1
ATOM 679 C CA . CYS A 1 81 ? -1.528 -20.903 15.830 1.00 95.38 81 CYS A CA 1
ATOM 680 C C . CYS A 1 81 ? -2.379 -20.084 14.852 1.00 95.38 81 CYS A C 1
ATOM 682 O O . CYS A 1 81 ? -3.452 -20.549 14.474 1.00 95.38 81 CYS A O 1
ATOM 684 N N . HIS A 1 82 ? -1.951 -18.872 14.480 1.00 94.94 82 HIS A N 1
ATOM 685 C CA . HIS A 1 82 ? -2.664 -17.978 13.556 1.00 94.94 82 HIS A CA 1
ATOM 686 C C . HIS A 1 82 ? -4.081 -17.562 14.001 1.00 94.94 82 HIS A C 1
ATOM 688 O O . HIS A 1 82 ? -4.892 -17.089 13.202 1.00 94.94 82 HIS A O 1
ATOM 694 N N . LYS A 1 83 ? -4.396 -17.726 15.293 1.00 96.25 83 LYS A N 1
ATOM 695 C CA . LYS A 1 83 ? -5.642 -17.247 15.907 1.00 96.25 83 LYS A CA 1
ATOM 696 C C . LYS A 1 83 ? -5.444 -15.837 16.454 1.00 96.25 83 LYS A C 1
ATOM 698 O O . LYS A 1 83 ? -4.432 -15.559 17.104 1.00 96.25 83 LYS A O 1
ATOM 703 N N . PHE A 1 84 ? -6.430 -14.974 16.251 1.00 96.44 84 PHE A N 1
ATOM 704 C CA . PHE A 1 84 ? -6.484 -13.648 16.844 1.00 96.44 84 PHE A CA 1
ATOM 705 C C . PHE A 1 84 ? -6.842 -13.717 18.325 1.00 96.44 84 PHE A C 1
ATOM 707 O O . PHE A 1 84 ? -7.759 -14.432 18.748 1.00 96.44 84 PHE A O 1
ATOM 714 N N . ARG A 1 85 ? -6.117 -12.934 19.119 1.00 95.62 85 ARG A N 1
ATOM 715 C CA . ARG A 1 85 ? -6.347 -12.747 20.547 1.00 95.62 85 ARG A CA 1
ATOM 716 C C . ARG A 1 85 ? -6.461 -11.266 20.856 1.00 95.62 85 ARG A C 1
ATOM 718 O O . ARG A 1 85 ? -5.740 -10.446 20.290 1.00 95.62 85 ARG A O 1
ATOM 725 N N . LYS A 1 86 ? -7.360 -10.958 21.783 1.00 93.12 86 LYS A N 1
ATOM 726 C CA . LYS A 1 86 ? -7.434 -9.651 22.419 1.00 93.12 86 LYS A CA 1
ATOM 727 C C . LYS A 1 86 ? -6.199 -9.487 23.305 1.00 93.12 86 LYS A C 1
ATOM 729 O O . LYS A 1 86 ? -5.899 -10.375 24.102 1.00 93.12 86 LYS A O 1
ATOM 734 N N . LEU A 1 87 ? -5.486 -8.385 23.130 1.00 90.50 87 LEU A N 1
ATOM 735 C CA . LEU A 1 87 ? -4.394 -7.964 23.988 1.00 90.50 87 LEU A CA 1
ATOM 736 C C . LEU A 1 87 ? -4.924 -6.869 24.916 1.00 90.50 87 LEU A C 1
ATOM 738 O O . LEU A 1 87 ? -5.181 -5.742 24.485 1.00 90.50 87 LEU A O 1
ATOM 742 N N . ASP A 1 88 ? -5.105 -7.232 26.182 1.00 76.25 88 ASP A N 1
ATOM 743 C CA . ASP A 1 88 ? -5.573 -6.328 27.227 1.00 76.25 88 ASP A CA 1
ATOM 744 C C . ASP A 1 88 ? -4.385 -5.560 27.810 1.00 76.25 88 ASP A C 1
ATOM 746 O O . ASP A 1 88 ? -3.668 -6.053 28.679 1.00 76.25 88 ASP A O 1
ATOM 750 N N . LEU A 1 89 ? -4.164 -4.355 27.288 1.00 82.62 89 LEU A N 1
ATOM 751 C CA . LEU A 1 89 ? -3.223 -3.380 27.839 1.00 82.62 89 LEU A CA 1
ATOM 752 C C . LEU A 1 89 ? -3.980 -2.297 28.601 1.00 82.62 89 LEU A C 1
ATOM 754 O O . LEU A 1 89 ? -5.184 -2.103 28.408 1.00 82.62 89 LEU A O 1
ATOM 758 N N . GLU A 1 90 ? -3.259 -1.551 29.435 1.00 82.50 90 GLU A N 1
ATOM 759 C CA . GLU A 1 90 ? -3.806 -0.316 29.988 1.00 82.50 90 GLU A CA 1
ATOM 760 C C . GLU A 1 90 ? -4.158 0.678 28.856 1.00 82.50 90 GLU A C 1
ATOM 762 O O . GLU A 1 90 ? -3.531 0.658 27.786 1.00 82.50 90 GLU A O 1
ATOM 767 N N . PRO A 1 91 ? -5.174 1.540 29.056 1.00 78.75 91 PRO A N 1
ATOM 768 C CA . PRO A 1 91 ? -5.586 2.522 28.056 1.00 78.75 91 PRO A CA 1
ATOM 769 C C . PRO A 1 91 ? -4.424 3.400 27.578 1.00 78.75 91 PRO A C 1
ATOM 771 O O . PRO A 1 91 ? -3.494 3.664 28.336 1.00 78.75 91 PRO A O 1
ATOM 774 N N . MET A 1 92 ? -4.489 3.886 26.333 1.00 85.62 92 MET A N 1
ATOM 775 C CA . MET A 1 92 ? -3.507 4.805 25.726 1.00 85.62 92 MET A CA 1
ATOM 776 C C . MET A 1 92 ? -2.090 4.234 25.536 1.00 85.62 92 MET A C 1
ATOM 778 O O . MET A 1 92 ? -1.261 4.874 24.897 1.00 85.62 92 MET A O 1
ATOM 782 N N . VAL A 1 93 ? -1.805 3.003 25.980 1.00 88.38 93 VAL A N 1
ATOM 783 C CA . VAL A 1 93 ? -0.532 2.325 25.682 1.00 88.38 93 VAL A CA 1
ATOM 784 C C . VAL A 1 93 ? -0.484 1.949 24.205 1.00 88.38 93 VAL A C 1
ATOM 786 O O . VAL A 1 93 ? -1.356 1.225 23.719 1.00 88.38 93 VAL A O 1
ATOM 789 N N . VAL A 1 94 ? 0.520 2.438 23.482 1.00 87.94 94 VAL A N 1
ATOM 790 C CA . VAL A 1 94 ? 0.730 2.149 22.058 1.00 87.94 94 VAL A CA 1
ATOM 791 C C . VAL A 1 94 ? 1.708 0.988 21.919 1.00 87.94 94 VAL A C 1
ATOM 793 O O . VAL A 1 94 ? 2.752 0.987 22.564 1.00 87.94 94 VAL A O 1
ATOM 796 N N . ILE A 1 95 ? 1.362 0.007 21.087 1.00 92.94 95 ILE A N 1
ATOM 797 C CA . ILE A 1 95 ? 2.239 -1.129 20.780 1.00 92.94 95 ILE A CA 1
ATOM 798 C C . ILE A 1 95 ? 3.175 -0.805 19.615 1.00 92.94 95 ILE A C 1
ATOM 800 O O . ILE A 1 95 ? 2.902 0.079 18.801 1.00 92.94 95 ILE A O 1
ATOM 804 N N . THR A 1 96 ? 4.258 -1.559 19.523 1.00 92.62 96 THR A N 1
ATOM 805 C CA . THR A 1 96 ? 5.266 -1.472 18.468 1.00 92.62 96 THR A CA 1
ATOM 806 C C . THR A 1 96 ? 5.086 -2.572 17.420 1.00 92.62 96 THR A C 1
ATOM 808 O O . THR A 1 96 ? 4.373 -3.558 17.625 1.00 92.62 96 THR A O 1
ATOM 811 N N . THR A 1 97 ? 5.777 -2.436 16.287 1.00 93.44 97 THR A N 1
ATOM 812 C CA . THR A 1 97 ? 5.874 -3.491 15.265 1.00 93.44 97 THR A CA 1
ATOM 813 C C . THR A 1 97 ? 6.437 -4.794 15.845 1.00 93.44 97 THR A C 1
ATOM 815 O O . THR A 1 97 ? 5.991 -5.881 15.468 1.00 93.44 97 THR A O 1
ATOM 818 N N . ASP A 1 98 ? 7.389 -4.709 16.780 1.00 94.12 98 ASP A N 1
ATOM 819 C CA . ASP A 1 98 ? 7.988 -5.884 17.416 1.00 94.12 98 ASP A CA 1
ATOM 820 C C . ASP A 1 98 ? 7.009 -6.607 18.341 1.00 94.12 98 ASP A C 1
ATOM 822 O O . ASP A 1 98 ? 6.994 -7.840 18.356 1.00 94.12 98 ASP A O 1
ATOM 826 N N . ASP A 1 99 ? 6.138 -5.875 19.040 1.00 94.88 99 ASP A N 1
ATOM 827 C CA . ASP A 1 99 ? 5.063 -6.480 19.835 1.00 94.88 99 ASP A CA 1
ATOM 828 C C . ASP A 1 99 ? 4.126 -7.304 18.945 1.00 94.88 99 ASP A C 1
ATOM 830 O O . ASP A 1 99 ? 3.767 -8.430 19.288 1.00 94.88 99 ASP A O 1
ATOM 834 N N . VAL A 1 100 ? 3.768 -6.775 17.767 1.00 95.69 100 VAL A N 1
ATOM 835 C CA . VAL A 1 100 ? 2.931 -7.480 16.785 1.00 95.69 100 VAL A CA 1
ATOM 836 C C . VAL A 1 100 ? 3.642 -8.719 16.246 1.00 95.69 100 VAL A C 1
ATOM 838 O O . VAL A 1 100 ? 3.069 -9.809 16.246 1.00 95.69 100 VAL A O 1
ATOM 841 N N . LYS A 1 101 ? 4.889 -8.562 15.790 1.00 95.06 101 LYS A N 1
ATOM 842 C CA . LYS A 1 101 ? 5.686 -9.625 15.163 1.00 95.06 101 LYS A CA 1
ATOM 843 C C . LYS A 1 101 ? 5.941 -10.793 16.114 1.00 95.06 101 LYS A C 1
ATOM 845 O O . LYS A 1 101 ? 5.898 -11.950 15.698 1.00 95.06 101 LYS A O 1
ATOM 850 N N . ASN A 1 102 ? 6.221 -10.494 17.380 1.00 95.31 102 ASN A N 1
ATOM 851 C CA . ASN A 1 102 ? 6.621 -11.488 18.372 1.00 95.31 102 ASN A CA 1
ATOM 852 C C . ASN A 1 102 ? 5.444 -12.025 19.200 1.00 95.31 102 ASN A C 1
ATOM 854 O O . ASN A 1 102 ? 5.648 -12.893 20.054 1.00 95.31 102 ASN A O 1
ATOM 858 N N . PHE A 1 103 ? 4.216 -11.561 18.945 1.00 96.19 103 PHE A N 1
ATOM 859 C CA . PHE A 1 103 ? 3.047 -11.957 19.719 1.00 96.19 103 PHE A CA 1
ATOM 860 C C . PHE A 1 103 ? 2.776 -13.468 19.653 1.00 96.19 103 PHE A C 1
ATOM 862 O O . PHE A 1 103 ? 2.591 -14.072 18.589 1.00 96.19 103 PHE A O 1
ATOM 869 N N . ARG A 1 104 ? 2.676 -14.086 20.832 1.00 95.88 104 ARG A N 1
ATOM 870 C CA . ARG A 1 104 ? 2.295 -15.488 21.017 1.00 95.88 104 ARG A CA 1
ATOM 871 C C . ARG A 1 104 ? 1.223 -15.574 22.089 1.00 95.88 104 ARG A C 1
ATOM 873 O O . ARG A 1 104 ? 1.351 -14.973 23.150 1.00 95.88 104 ARG A O 1
ATOM 880 N N . CYS A 1 105 ? 0.162 -16.327 21.815 1.00 93.69 105 CYS A N 1
ATOM 881 C CA . CYS A 1 105 ? -0.871 -16.554 22.814 1.00 93.69 105 CYS A CA 1
ATOM 882 C C . CYS A 1 105 ? -0.406 -17.563 23.867 1.00 93.69 105 CYS A C 1
ATOM 884 O O . CYS A 1 105 ? 0.371 -18.467 23.564 1.00 93.69 105 CYS A O 1
ATOM 886 N N . THR A 1 106 ? -0.940 -17.439 25.080 1.00 93.06 106 THR A N 1
ATOM 887 C CA . THR A 1 106 ? -0.643 -18.332 26.210 1.00 93.06 106 THR A CA 1
ATOM 888 C C . THR A 1 106 ? -1.036 -19.781 25.932 1.00 93.06 106 THR A C 1
ATOM 890 O O . THR A 1 106 ? -0.280 -20.690 26.253 1.00 93.06 106 THR A O 1
ATOM 893 N N . ASP A 1 107 ? -2.188 -19.992 25.287 1.00 94.19 107 ASP A N 1
ATOM 894 C CA . ASP A 1 107 ? -2.677 -21.315 24.903 1.00 94.19 107 ASP A CA 1
ATOM 895 C C . ASP A 1 107 ? -3.224 -21.325 23.461 1.00 94.19 107 ASP A C 1
ATOM 897 O O . ASP A 1 107 ? -4.209 -20.660 23.106 1.00 94.19 107 ASP A O 1
ATOM 901 N N . CYS A 1 108 ? -2.553 -22.099 22.606 1.00 95.50 108 CYS A N 1
ATOM 902 C CA . CYS A 1 108 ? -2.915 -22.289 21.203 1.00 95.50 108 CYS A CA 1
ATOM 903 C C . CYS A 1 108 ? -4.102 -23.247 21.011 1.00 95.50 108 CYS A C 1
ATOM 905 O O . CYS A 1 108 ? -4.754 -23.193 19.962 1.00 95.50 108 CYS A O 1
ATOM 907 N N . ALA A 1 109 ? -4.413 -24.095 21.996 1.00 95.69 109 ALA A N 1
ATOM 908 C CA . ALA A 1 109 ? -5.528 -25.033 21.932 1.00 95.69 109 ALA A CA 1
ATOM 909 C C . ALA A 1 109 ? -6.878 -24.311 22.025 1.00 95.69 109 ALA A C 1
ATOM 911 O O . ALA A 1 109 ? -7.819 -24.687 21.322 1.00 95.69 109 ALA A O 1
ATOM 912 N N . LEU A 1 110 ? -6.956 -23.213 22.791 1.00 94.94 110 LEU A N 1
ATOM 913 C CA . LEU A 1 110 ? -8.188 -22.437 22.949 1.00 94.94 110 LEU A CA 1
ATOM 914 C C . LEU A 1 110 ? -8.784 -22.013 21.592 1.00 94.94 110 LEU A C 1
ATOM 916 O O . LEU A 1 110 ? -8.042 -21.586 20.689 1.00 94.94 110 LEU A O 1
ATOM 920 N N . PRO A 1 111 ? -10.116 -22.093 21.413 1.00 94.94 111 PRO A N 1
ATOM 921 C CA . PRO A 1 111 ? -10.767 -21.633 20.191 1.00 94.94 111 PRO A CA 1
ATOM 922 C C . PRO A 1 111 ? -10.536 -20.131 19.974 1.00 94.94 111 PRO A C 1
ATOM 924 O O . PRO A 1 111 ? -10.241 -19.383 20.909 1.00 94.94 111 PRO A O 1
ATOM 927 N N . GLU A 1 112 ? -10.603 -19.680 18.721 1.00 94.38 112 GLU A N 1
ATOM 928 C CA . GLU A 1 112 ? -10.569 -18.245 18.416 1.00 94.38 112 GLU A CA 1
ATOM 929 C C . GLU A 1 112 ? -11.810 -17.552 19.001 1.00 94.38 112 GLU A C 1
ATOM 931 O O . GLU A 1 112 ? -12.886 -18.147 19.079 1.00 94.38 112 GLU A O 1
ATOM 936 N N . ASN A 1 113 ? -11.660 -16.301 19.441 1.00 91.69 113 ASN A N 1
ATOM 937 C CA . ASN A 1 113 ? -12.797 -15.527 19.923 1.00 91.69 113 ASN A CA 1
ATOM 938 C C . ASN A 1 113 ? -13.792 -15.308 18.769 1.00 91.69 113 ASN A C 1
ATOM 940 O O . ASN A 1 113 ? -13.398 -14.884 17.683 1.00 91.69 113 ASN A O 1
ATOM 944 N N . LYS A 1 114 ? -15.083 -15.560 19.016 1.00 92.50 114 LYS A N 1
ATOM 945 C CA . LYS A 1 114 ? -16.143 -15.414 18.007 1.00 92.50 114 LYS A CA 1
ATOM 946 C C . LYS A 1 114 ? -16.205 -14.007 17.409 1.00 92.50 114 LYS A C 1
ATOM 948 O O . LYS A 1 114 ? -16.447 -13.885 16.220 1.00 92.50 114 LYS A O 1
ATOM 953 N N . LEU A 1 115 ? -15.914 -12.964 18.188 1.00 92.62 115 LEU A N 1
ATOM 954 C CA . LEU A 1 115 ? -15.891 -11.584 17.696 1.00 92.62 115 LEU A CA 1
ATOM 955 C C . LEU A 1 115 ? -14.802 -11.363 16.641 1.00 92.62 115 LEU A C 1
ATOM 957 O O . LEU A 1 115 ? -15.041 -10.695 15.640 1.00 92.62 115 LEU A O 1
ATOM 961 N N . ALA A 1 116 ? -13.623 -11.965 16.829 1.00 93.94 116 ALA A N 1
ATOM 962 C CA . ALA A 1 116 ? -12.561 -11.916 15.829 1.00 93.94 116 ALA A CA 1
ATOM 963 C C . ALA A 1 116 ? -12.942 -12.709 14.574 1.00 93.94 116 ALA A C 1
ATOM 965 O O . ALA A 1 116 ? -12.671 -12.255 13.467 1.00 93.94 116 ALA A O 1
ATOM 966 N N . ALA A 1 117 ? -13.603 -13.860 14.731 1.00 93.62 117 ALA A N 1
ATOM 967 C CA . ALA A 1 117 ? -14.125 -14.617 13.597 1.00 93.62 117 ALA A CA 1
ATOM 968 C C . ALA A 1 117 ? -15.194 -13.820 12.822 1.00 93.62 117 ALA A C 1
ATOM 970 O O . ALA A 1 117 ? -15.139 -13.769 11.597 1.00 93.62 117 ALA A O 1
ATOM 971 N N . ASP A 1 118 ? -16.101 -13.130 13.516 1.00 93.06 118 ASP A N 1
ATOM 972 C CA . ASP A 1 118 ? -17.145 -12.297 12.911 1.00 93.06 118 ASP A CA 1
ATOM 973 C C . ASP A 1 118 ? -16.570 -11.060 12.196 1.00 93.06 118 ASP A C 1
ATOM 975 O O . ASP A 1 118 ? -17.076 -10.652 11.146 1.00 93.06 118 ASP A O 1
ATOM 979 N N . ALA A 1 119 ? -15.491 -10.474 12.726 1.00 95.00 119 ALA A N 1
ATOM 980 C CA . ALA A 1 119 ? -14.813 -9.323 12.125 1.00 95.00 119 ALA A CA 1
ATOM 981 C C . ALA A 1 119 ? -14.181 -9.630 10.755 1.00 95.00 119 ALA A C 1
ATOM 983 O O . ALA A 1 119 ? -13.916 -8.723 9.972 1.00 95.00 119 ALA A O 1
ATOM 984 N N . ARG A 1 120 ? -13.989 -10.911 10.419 1.00 94.31 120 ARG A N 1
ATOM 985 C CA . ARG A 1 120 ? -13.483 -11.370 9.114 1.00 94.31 120 ARG A CA 1
ATOM 986 C C . ARG A 1 120 ? -14.504 -11.253 7.977 1.00 94.31 120 ARG A C 1
ATOM 988 O O . ARG A 1 120 ? -14.178 -11.535 6.828 1.00 94.31 120 ARG A O 1
ATOM 995 N N . HIS A 1 121 ? -15.761 -10.922 8.256 1.00 93.00 121 HIS A N 1
ATOM 996 C CA . HIS A 1 121 ? -16.749 -10.762 7.194 1.00 93.00 121 HIS A CA 1
ATOM 997 C C . HIS A 1 121 ? -16.531 -9.448 6.435 1.00 93.00 121 HIS A C 1
ATOM 999 O O . HIS A 1 121 ? -16.364 -8.396 7.045 1.00 93.00 121 HIS A O 1
ATOM 1005 N N . SER A 1 122 ? -16.612 -9.481 5.099 1.00 88.38 122 SER A N 1
ATOM 1006 C CA . SER A 1 122 ? -16.342 -8.316 4.236 1.00 88.38 122 SER A CA 1
ATOM 1007 C C . SER A 1 122 ? -17.145 -7.074 4.625 1.00 88.38 122 SER A C 1
ATOM 1009 O O . SER A 1 122 ? -16.606 -5.973 4.655 1.00 88.38 122 SER A O 1
ATOM 1011 N N . ASN A 1 123 ? -18.417 -7.266 4.979 1.00 91.00 123 ASN A N 1
ATOM 1012 C CA . ASN A 1 123 ? -19.349 -6.184 5.296 1.00 91.00 123 ASN A CA 1
ATOM 1013 C C . ASN A 1 123 ? -19.287 -5.752 6.768 1.00 91.00 123 ASN A C 1
ATOM 1015 O O . ASN A 1 123 ? -20.024 -4.852 7.159 1.00 91.00 123 ASN A O 1
ATOM 1019 N N . TRP A 1 124 ? -18.444 -6.383 7.597 1.00 93.81 124 TRP A N 1
ATOM 1020 C CA . TRP A 1 124 ? -18.333 -6.045 9.018 1.00 93.81 124 TRP A CA 1
ATOM 1021 C C . TRP A 1 124 ? -17.962 -4.572 9.218 1.00 93.81 124 TRP A C 1
ATOM 1023 O O . TRP A 1 124 ? -18.504 -3.922 10.112 1.00 93.81 124 TRP A O 1
ATOM 1033 N N . ILE A 1 125 ? -17.118 -4.022 8.337 1.00 92.44 125 ILE A N 1
ATOM 1034 C CA . ILE A 1 125 ? -16.659 -2.634 8.430 1.00 92.44 125 ILE A CA 1
ATOM 1035 C C . ILE A 1 125 ? -17.789 -1.606 8.320 1.00 92.44 125 ILE A C 1
ATOM 1037 O O . ILE A 1 125 ? -17.683 -0.542 8.912 1.00 92.44 125 ILE A O 1
ATOM 1041 N N . LEU A 1 126 ? -18.908 -1.943 7.666 1.00 91.81 126 LEU A N 1
ATOM 1042 C CA . LEU A 1 126 ? -20.081 -1.063 7.570 1.00 91.81 126 LEU A CA 1
ATOM 1043 C C . LEU A 1 126 ? -20.740 -0.806 8.934 1.00 91.81 126 LEU A C 1
ATOM 1045 O O . LEU A 1 126 ? -21.593 0.064 9.061 1.00 91.81 126 LEU A O 1
ATOM 1049 N N . SER A 1 127 ? -20.373 -1.585 9.956 1.00 92.62 127 SER A N 1
ATOM 1050 C CA . SER A 1 127 ? -20.787 -1.333 11.331 1.00 92.62 127 SER A CA 1
ATOM 1051 C C . SER A 1 127 ? -19.913 -0.305 12.048 1.00 92.62 127 SER A C 1
ATOM 1053 O O . SER A 1 127 ? -20.285 0.112 13.137 1.00 92.62 127 SER A O 1
ATOM 1055 N N . ALA A 1 128 ? -18.755 0.087 11.518 1.00 93.00 128 ALA A N 1
ATOM 1056 C CA . ALA A 1 128 ? -17.882 1.033 12.199 1.00 93.00 128 ALA A CA 1
ATOM 1057 C C . ALA A 1 128 ? -18.519 2.430 12.245 1.00 93.00 128 ALA A C 1
ATOM 1059 O O . ALA A 1 128 ? -18.983 2.960 11.243 1.00 93.00 128 ALA A O 1
ATOM 1060 N N . SER A 1 129 ? -18.544 3.028 13.434 1.00 92.94 129 SER A N 1
ATOM 1061 C CA . SER A 1 129 ? -19.091 4.374 13.661 1.00 92.94 129 SER A CA 1
ATOM 1062 C C . SER A 1 129 ? -18.139 5.505 13.256 1.00 92.94 129 SER A C 1
ATOM 1064 O O . SER A 1 129 ? -18.576 6.640 13.079 1.00 92.94 129 SER A O 1
ATOM 1066 N N . VAL A 1 130 ? -16.845 5.199 13.160 1.00 92.75 130 VAL A N 1
ATOM 1067 C CA . VAL A 1 130 ? -15.756 6.090 12.750 1.00 92.75 130 VAL A CA 1
ATOM 1068 C C . VAL A 1 130 ? -14.731 5.273 11.962 1.00 92.75 130 VAL A C 1
ATOM 1070 O O . VAL A 1 130 ? -14.591 4.070 12.194 1.00 92.75 130 VAL A O 1
ATOM 1073 N N . ALA A 1 131 ? -13.999 5.914 11.050 1.00 91.69 131 ALA A N 1
ATOM 1074 C CA . ALA A 1 131 ? -12.950 5.243 10.292 1.00 91.69 131 ALA A CA 1
ATOM 1075 C C . ALA A 1 131 ? -11.767 4.866 11.214 1.00 91.69 131 ALA A C 1
ATOM 1077 O O . ALA A 1 131 ? -11.228 5.741 11.897 1.00 91.69 131 ALA A O 1
ATOM 1078 N N . PRO A 1 132 ? -11.339 3.591 11.251 1.00 93.00 132 PRO A N 1
ATOM 1079 C CA . PRO A 1 132 ? -10.167 3.176 12.008 1.00 93.00 132 PRO A CA 1
ATOM 1080 C C . PRO A 1 132 ? -8.886 3.651 11.319 1.00 93.00 132 PRO A C 1
ATOM 1082 O O . PRO A 1 132 ? -8.610 3.283 10.175 1.00 93.00 132 PRO A O 1
ATOM 1085 N N . LEU A 1 133 ? -8.090 4.442 12.035 1.00 95.69 133 LEU A N 1
ATOM 1086 C CA . LEU A 1 133 ? -6.825 4.983 11.545 1.00 95.69 133 LEU A CA 1
ATOM 1087 C C . LEU A 1 133 ? -5.640 4.108 11.979 1.00 95.69 133 LEU A C 1
ATOM 1089 O O . LEU A 1 133 ? -5.713 3.362 12.963 1.00 95.69 133 LEU A O 1
ATOM 1093 N N . LEU A 1 134 ? -4.547 4.179 11.220 1.00 96.50 134 LEU A N 1
ATOM 1094 C CA . LEU A 1 134 ? -3.300 3.486 11.532 1.00 96.50 134 LEU A CA 1
ATOM 1095 C C . LEU A 1 134 ? -2.480 4.264 12.562 1.00 96.50 134 LEU A C 1
ATOM 1097 O O . LEU A 1 134 ? -2.351 5.481 12.472 1.00 96.50 134 LEU A O 1
ATOM 1101 N N . HIS A 1 135 ? -1.881 3.562 13.515 1.00 94.75 135 HIS A N 1
ATOM 1102 C CA . HIS A 1 135 ? -0.977 4.138 14.508 1.00 94.75 135 HIS A CA 1
ATOM 1103 C C . HIS A 1 135 ? 0.469 3.962 14.058 1.00 94.75 135 HIS A C 1
ATOM 1105 O O . HIS A 1 135 ? 0.839 2.877 13.614 1.00 94.75 135 HIS A O 1
ATOM 1111 N N . ASN A 1 136 ? 1.291 5.007 14.207 1.00 91.06 136 ASN A N 1
ATOM 1112 C CA . ASN A 1 136 ? 2.726 4.982 13.896 1.00 91.06 136 ASN A CA 1
ATOM 1113 C C . ASN A 1 136 ? 3.055 4.367 12.521 1.00 91.06 136 ASN A C 1
ATOM 1115 O O . ASN A 1 136 ? 4.066 3.682 12.366 1.00 91.06 136 ASN A O 1
ATOM 1119 N N . SER A 1 137 ? 2.198 4.596 11.519 1.00 94.06 137 SER A N 1
ATOM 1120 C CA . SER A 1 137 ? 2.444 4.099 10.165 1.00 94.06 137 SER A CA 1
ATOM 1121 C C . SER A 1 137 ? 3.766 4.669 9.630 1.00 94.06 137 SER A C 1
ATOM 1123 O O . SER A 1 137 ? 3.948 5.890 9.677 1.00 94.06 137 SER A O 1
ATOM 1125 N N . PRO A 1 138 ? 4.655 3.847 9.043 1.00 94.00 138 PRO A N 1
ATOM 1126 C CA . PRO A 1 138 ? 5.867 4.325 8.379 1.00 94.00 138 PRO A CA 1
ATOM 1127 C C . PRO A 1 138 ? 5.598 5.374 7.291 1.00 94.00 138 PRO A C 1
ATOM 1129 O O . PRO A 1 138 ? 6.471 6.183 6.987 1.00 94.00 138 PRO A O 1
ATOM 1132 N N . SER A 1 139 ? 4.376 5.419 6.736 1.00 94.12 139 SER A N 1
ATOM 1133 C CA . SER A 1 139 ? 3.952 6.449 5.772 1.00 94.12 139 SER A CA 1
ATOM 1134 C C . SER A 1 139 ? 4.100 7.880 6.291 1.00 94.12 139 SER A C 1
ATOM 1136 O O . SER A 1 139 ? 4.209 8.806 5.490 1.00 94.12 139 SER A O 1
ATOM 1138 N N . LEU A 1 140 ? 4.182 8.072 7.611 1.00 92.75 140 LEU A N 1
ATOM 1139 C CA . LEU A 1 140 ? 4.500 9.357 8.231 1.00 92.75 140 LEU A CA 1
ATOM 1140 C C . LEU A 1 140 ? 5.817 9.960 7.728 1.00 92.75 140 LEU A C 1
ATOM 1142 O O . LEU A 1 140 ? 5.897 11.181 7.655 1.00 92.75 140 LEU A O 1
ATOM 1146 N N . TYR A 1 141 ? 6.800 9.139 7.335 1.00 91.81 141 TYR A N 1
ATOM 1147 C CA . TYR A 1 141 ? 8.069 9.618 6.774 1.00 91.81 141 TYR A CA 1
ATOM 1148 C C . TYR A 1 141 ? 7.864 10.530 5.558 1.00 91.81 141 TYR A C 1
ATOM 1150 O O . TYR A 1 141 ? 8.541 11.540 5.423 1.00 91.81 141 TYR A O 1
ATOM 1158 N N . TYR A 1 142 ? 6.915 10.183 4.685 1.00 90.50 142 TYR A N 1
ATOM 1159 C CA . TYR A 1 142 ? 6.650 10.944 3.464 1.00 90.50 142 TYR A CA 1
ATOM 1160 C C . TYR A 1 142 ? 5.502 11.947 3.609 1.00 90.50 142 TYR A C 1
ATOM 1162 O O . TYR A 1 142 ? 5.440 12.907 2.849 1.00 90.50 142 TYR A O 1
ATOM 1170 N N . LEU A 1 143 ? 4.547 11.697 4.511 1.00 92.25 143 LEU A N 1
ATOM 1171 C CA . LEU A 1 143 ? 3.246 12.376 4.479 1.00 92.25 143 LEU A CA 1
ATOM 1172 C C . LEU A 1 143 ? 3.045 13.418 5.581 1.00 92.25 143 LEU A C 1
ATOM 1174 O O . LEU A 1 143 ? 2.195 14.291 5.416 1.00 92.25 143 LEU A O 1
ATOM 1178 N N . ARG A 1 144 ? 3.798 13.345 6.688 1.00 90.00 144 ARG A N 1
ATOM 1179 C CA . ARG A 1 144 ? 3.542 14.159 7.889 1.00 90.00 144 ARG A CA 1
ATOM 1180 C C . ARG A 1 144 ? 3.515 15.661 7.612 1.00 90.00 144 ARG A C 1
ATOM 1182 O O . ARG A 1 144 ? 2.650 16.346 8.146 1.00 90.00 144 ARG A O 1
ATOM 1189 N N . ASP A 1 145 ? 4.438 16.150 6.794 1.00 88.69 145 ASP A N 1
ATOM 1190 C CA . ASP A 1 145 ? 4.634 17.591 6.598 1.00 88.69 145 ASP A CA 1
ATOM 1191 C C . ASP A 1 145 ? 3.835 18.150 5.409 1.00 88.69 145 ASP A C 1
ATOM 1193 O O . ASP A 1 145 ? 3.858 19.352 5.148 1.00 88.69 145 ASP A O 1
ATOM 1197 N N . HIS A 1 146 ? 3.104 17.288 4.695 1.00 90.25 146 HIS A N 1
ATOM 1198 C CA . HIS A 1 146 ? 2.437 17.641 3.439 1.00 90.25 146 HIS A CA 1
ATOM 1199 C C . HIS A 1 146 ? 0.930 17.352 3.433 1.00 90.25 146 HIS A C 1
ATOM 1201 O O . HIS A 1 146 ? 0.209 17.936 2.626 1.00 90.25 146 HIS A O 1
ATOM 1207 N N . TYR A 1 147 ? 0.439 16.479 4.321 1.00 92.81 147 TYR A N 1
ATOM 1208 C CA . TYR A 1 147 ? -0.953 16.024 4.339 1.00 92.81 147 TYR A CA 1
ATOM 1209 C C . TYR A 1 147 ? -1.556 16.030 5.745 1.00 92.81 147 TYR A C 1
ATOM 1211 O O . TYR A 1 147 ? -0.875 15.781 6.740 1.00 92.81 147 TYR A O 1
ATOM 1219 N N . TYR A 1 148 ? -2.872 16.246 5.819 1.00 93.88 148 TYR A N 1
ATOM 1220 C CA . TYR A 1 148 ? -3.635 15.940 7.027 1.00 93.88 148 TYR A CA 1
ATOM 1221 C C . TYR A 1 148 ? -3.683 14.421 7.221 1.00 93.88 148 TYR A C 1
ATOM 1223 O O . TYR A 1 148 ? -3.979 13.670 6.291 1.00 93.88 148 TYR A O 1
ATOM 1231 N N . LEU A 1 149 ? -3.339 13.957 8.423 1.00 94.12 149 LEU A N 1
ATOM 1232 C CA . LEU A 1 149 ? -3.032 12.545 8.663 1.00 94.12 149 LEU A CA 1
ATOM 1233 C C . LEU A 1 149 ? -4.273 11.651 8.587 1.00 94.12 149 LEU A C 1
ATOM 1235 O O . LEU A 1 149 ? -4.202 10.531 8.081 1.00 94.12 149 LEU A O 1
ATOM 1239 N N . ASP A 1 150 ? -5.420 12.167 9.014 1.00 92.75 150 ASP A N 1
ATOM 1240 C CA . ASP A 1 150 ? -6.707 11.480 8.928 1.00 92.75 150 ASP A CA 1
ATOM 1241 C C . ASP A 1 150 ? -7.168 11.257 7.480 1.00 92.75 150 ASP A C 1
ATOM 1243 O O . ASP A 1 150 ? -7.720 10.199 7.180 1.00 92.75 150 ASP A O 1
ATOM 1247 N N . GLU A 1 151 ? -6.889 12.195 6.568 1.00 94.00 151 GLU A N 1
ATOM 1248 C CA . GLU A 1 151 ? -7.220 12.067 5.138 1.00 94.00 151 GLU A CA 1
ATOM 1249 C C . GLU A 1 151 ? -6.409 10.960 4.445 1.00 94.00 151 GLU A C 1
ATOM 1251 O O . GLU A 1 151 ? -6.868 10.365 3.470 1.00 94.00 151 GLU A O 1
ATOM 1256 N N . VAL A 1 152 ? -5.230 10.626 4.980 1.00 95.50 152 VAL A N 1
ATOM 1257 C CA . VAL A 1 152 ? -4.353 9.560 4.463 1.00 95.50 152 VAL A CA 1
ATOM 1258 C C . VAL A 1 152 ? -4.406 8.274 5.300 1.00 95.50 152 VAL A C 1
ATOM 1260 O O . VAL A 1 152 ? -3.594 7.367 5.093 1.00 95.50 152 VAL A O 1
ATOM 1263 N N . GLY A 1 153 ? -5.367 8.173 6.228 1.00 95.69 153 GLY A N 1
ATOM 1264 C CA . GLY A 1 153 ? -5.648 6.964 7.007 1.00 95.69 153 GLY A CA 1
ATOM 1265 C C . GLY A 1 153 ? -4.728 6.725 8.209 1.00 95.69 153 GLY A C 1
ATOM 1266 O O . GLY A 1 153 ? -4.593 5.583 8.654 1.00 95.69 153 GLY A O 1
ATOM 1267 N N . VAL A 1 154 ? -4.089 7.766 8.746 1.00 95.75 154 VAL A N 1
ATOM 1268 C CA . VAL A 1 154 ? -3.155 7.694 9.882 1.00 95.75 154 VAL A CA 1
ATOM 1269 C C . VAL A 1 154 ? -3.670 8.529 11.054 1.00 95.75 154 VAL A C 1
ATOM 1271 O O . VAL A 1 154 ? -4.218 9.609 10.872 1.00 95.75 154 VAL A O 1
ATOM 1274 N N . SER A 1 155 ? -3.499 8.031 12.277 1.00 94.88 155 SER A N 1
ATOM 1275 C CA . SER A 1 155 ? -3.900 8.746 13.485 1.00 94.88 155 SER A CA 1
ATOM 1276 C C . SER A 1 155 ? -3.031 9.992 13.697 1.00 94.88 155 SER A C 1
ATOM 1278 O O . SER A 1 155 ? -1.811 9.860 13.829 1.00 94.88 155 SER A O 1
ATOM 1280 N N . PRO A 1 156 ? -3.630 11.191 13.812 1.00 91.69 156 PRO A N 1
ATOM 1281 C CA . PRO A 1 156 ? -2.911 12.410 14.172 1.00 91.69 156 PRO A CA 1
ATOM 1282 C C . PRO A 1 156 ? -2.309 12.372 15.581 1.00 91.69 156 PRO A C 1
ATOM 1284 O O . PRO A 1 156 ? -1.278 12.988 15.837 1.00 91.69 156 PRO A O 1
ATOM 1287 N N . ALA A 1 157 ? -2.972 11.679 16.510 1.00 89.06 157 ALA A N 1
ATOM 1288 C CA . ALA A 1 157 ? -2.581 11.649 17.915 1.00 89.06 157 ALA A CA 1
ATOM 1289 C C . ALA A 1 157 ? -1.519 10.585 18.220 1.00 89.06 157 ALA A C 1
ATOM 1291 O O . ALA A 1 157 ? -0.848 10.661 19.247 1.00 89.06 157 ALA A O 1
ATOM 1292 N N . VAL A 1 158 ? -1.353 9.604 17.327 1.00 83.69 158 VAL A N 1
ATOM 1293 C CA . VAL A 1 158 ? -0.385 8.510 17.458 1.00 83.69 158 VAL A CA 1
ATOM 1294 C C . VAL A 1 158 ? 0.536 8.492 16.238 1.00 83.69 158 VAL A C 1
ATOM 1296 O O . VAL A 1 158 ? 0.575 7.538 15.458 1.00 83.69 158 VAL A O 1
ATOM 1299 N N . ALA A 1 159 ? 1.266 9.596 16.071 1.00 77.69 159 ALA A N 1
ATOM 1300 C CA . ALA A 1 159 ? 2.189 9.831 14.968 1.00 77.69 159 ALA A CA 1
ATOM 1301 C C . ALA A 1 159 ? 3.636 10.006 15.462 1.00 77.69 159 ALA A C 1
ATOM 1303 O O . ALA A 1 159 ? 4.310 10.964 15.089 1.00 77.69 159 ALA A O 1
ATOM 1304 N N . ASN A 1 160 ? 4.142 9.074 16.273 1.00 69.38 160 ASN A N 1
ATOM 1305 C CA . ASN A 1 160 ? 5.455 9.157 16.931 1.00 69.38 160 ASN A CA 1
ATOM 1306 C C . ASN A 1 160 ? 6.602 8.571 16.083 1.00 69.38 160 ASN A C 1
ATOM 1308 O O . ASN A 1 160 ? 7.466 7.865 16.591 1.00 69.38 160 ASN A O 1
ATOM 1312 N N . TYR A 1 161 ? 6.614 8.836 14.776 1.00 65.00 161 TYR A N 1
ATOM 1313 C CA . TYR A 1 161 ? 7.703 8.398 13.896 1.00 65.00 161 TYR A CA 1
ATOM 1314 C C . TYR A 1 161 ? 8.883 9.384 13.947 1.00 65.00 161 TYR A C 1
ATOM 1316 O O . TYR A 1 161 ? 8.722 10.554 13.589 1.00 65.00 161 TYR A O 1
ATOM 1324 N N . THR A 1 162 ? 10.060 8.949 14.387 1.00 59.66 162 THR A N 1
ATOM 1325 C CA . THR A 1 162 ? 11.288 9.759 14.361 1.00 59.66 162 THR A CA 1
ATOM 1326 C C . THR A 1 162 ? 11.857 9.778 12.941 1.00 59.66 162 THR A C 1
ATOM 1328 O O . THR A 1 162 ? 12.259 8.746 12.417 1.00 59.66 162 THR A O 1
ATOM 1331 N N . CYS A 1 163 ? 11.882 10.950 12.300 1.00 56.19 163 CYS A N 1
ATOM 1332 C CA . CYS A 1 163 ? 12.317 11.123 10.903 1.00 56.19 163 CYS A CA 1
ATOM 1333 C C . CYS A 1 163 ? 13.849 11.286 10.760 1.00 56.19 163 CYS A C 1
ATOM 1335 O O . CYS A 1 163 ? 14.334 11.873 9.800 1.00 56.19 163 CYS A O 1
ATOM 1337 N N . GLU A 1 164 ? 14.627 10.822 11.741 1.00 57.84 164 GLU A N 1
ATOM 1338 C CA . GLU A 1 164 ? 16.078 11.063 11.786 1.00 57.84 164 GLU A CA 1
ATOM 1339 C C . GLU A 1 164 ? 16.888 10.032 10.984 1.00 57.84 164 GLU A C 1
ATOM 1341 O O . GLU A 1 164 ? 18.054 10.266 10.663 1.00 57.84 164 GLU A O 1
ATOM 1346 N N . GLU A 1 165 ? 16.282 8.906 10.599 1.00 65.38 165 GLU A N 1
ATOM 1347 C CA . GLU A 1 165 ? 16.964 7.875 9.818 1.00 65.38 165 GLU A CA 1
ATOM 1348 C C . GLU A 1 165 ? 16.940 8.193 8.319 1.00 65.38 165 GLU A C 1
ATOM 1350 O O . GLU A 1 165 ? 15.893 8.251 7.666 1.00 65.38 165 GLU A O 1
ATOM 1355 N N . LYS A 1 166 ? 18.132 8.368 7.742 1.00 77.12 166 LYS A N 1
ATOM 1356 C CA . LYS A 1 166 ? 18.296 8.504 6.296 1.00 77.12 166 LYS A CA 1
ATOM 1357 C C . LYS A 1 166 ? 18.013 7.162 5.624 1.00 77.12 166 LYS A C 1
ATOM 1359 O O . LYS A 1 166 ? 18.817 6.236 5.712 1.00 77.12 166 LYS A O 1
ATOM 1364 N N . LEU A 1 167 ? 16.892 7.079 4.912 1.00 86.44 167 LEU A N 1
ATOM 1365 C CA . LEU A 1 167 ? 16.522 5.873 4.177 1.00 86.44 167 LEU A CA 1
ATOM 1366 C C . LEU A 1 167 ? 17.501 5.590 3.023 1.00 86.44 167 LEU A C 1
ATOM 1368 O O . LEU A 1 167 ? 17.879 6.532 2.309 1.00 86.44 167 LEU A O 1
ATOM 1372 N N . PRO A 1 168 ? 17.833 4.312 2.756 1.00 86.81 168 PRO A N 1
ATOM 1373 C CA . PRO A 1 168 ? 18.694 3.904 1.640 1.00 86.81 168 PRO A CA 1
ATOM 1374 C C . PRO A 1 168 ? 18.224 4.408 0.270 1.00 86.81 168 PRO A C 1
ATOM 1376 O O . PRO A 1 168 ? 19.026 4.668 -0.621 1.00 86.81 168 PRO A O 1
ATOM 1379 N N . SER A 1 169 ? 16.913 4.557 0.109 1.00 91.38 169 SER A N 1
ATOM 1380 C CA . SER A 1 169 ? 16.244 4.908 -1.142 1.00 91.38 169 SER A CA 1
ATOM 1381 C C . SER A 1 169 ? 15.932 6.397 -1.309 1.00 91.38 169 SER A C 1
ATOM 1383 O O . SER A 1 169 ? 15.449 6.805 -2.366 1.00 91.38 169 SER A O 1
ATOM 1385 N N . SER A 1 170 ? 16.210 7.219 -0.291 1.00 90.44 170 SER A N 1
ATOM 1386 C CA . SER A 1 170 ? 15.830 8.644 -0.242 1.00 90.44 170 SER A CA 1
ATOM 1387 C C . SER A 1 170 ? 16.344 9.479 -1.423 1.00 90.44 170 SER A C 1
ATOM 1389 O O . SER A 1 170 ? 15.768 10.513 -1.741 1.00 90.44 170 SER A O 1
ATOM 1391 N N . SER A 1 171 ? 17.408 9.036 -2.101 1.00 91.31 171 SER A N 1
ATOM 1392 C CA . SER A 1 171 ? 17.995 9.721 -3.258 1.00 91.31 171 SER A CA 1
ATOM 1393 C C . SER A 1 171 ? 17.325 9.409 -4.601 1.00 91.31 171 SER A C 1
ATOM 1395 O O . SER A 1 171 ? 17.664 10.051 -5.596 1.00 91.31 171 SER A O 1
ATOM 1397 N N . PHE A 1 172 ? 16.421 8.425 -4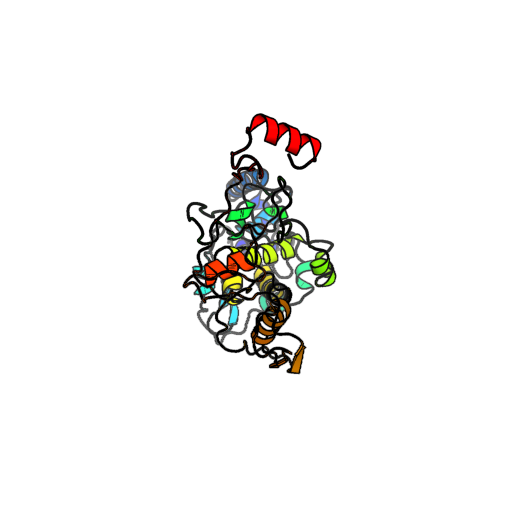.663 1.00 93.38 172 PHE A N 1
ATOM 1398 C CA . PHE A 1 172 ? 15.781 8.011 -5.918 1.00 93.38 172 PHE A CA 1
ATOM 1399 C C . PHE A 1 172 ? 14.316 7.563 -5.793 1.00 93.38 172 PHE A C 1
ATOM 1401 O O . PHE A 1 172 ? 13.692 7.327 -6.825 1.00 93.38 172 PHE A O 1
ATOM 1408 N N . MET A 1 173 ? 13.742 7.474 -4.588 1.00 94.06 173 MET A N 1
ATOM 1409 C CA . MET A 1 173 ? 12.335 7.109 -4.366 1.00 94.06 173 MET A CA 1
ATOM 1410 C C . MET A 1 173 ? 11.568 8.224 -3.647 1.00 94.06 173 MET A C 1
ATOM 1412 O O . MET A 1 173 ? 11.959 8.678 -2.574 1.00 94.06 173 MET A O 1
ATOM 1416 N N . ALA A 1 174 ? 10.437 8.612 -4.223 1.00 93.25 174 ALA A N 1
ATOM 1417 C CA . ALA A 1 174 ? 9.474 9.579 -3.712 1.00 93.25 174 ALA A CA 1
ATOM 1418 C C . ALA A 1 174 ? 8.062 9.173 -4.194 1.00 93.25 174 ALA A C 1
ATOM 1420 O O . ALA A 1 174 ? 7.567 9.697 -5.189 1.00 93.25 174 ALA A O 1
ATOM 1421 N N . PRO A 1 175 ? 7.414 8.187 -3.548 1.00 94.12 175 PRO A N 1
ATOM 1422 C CA . PRO A 1 175 ? 6.246 7.501 -4.115 1.00 94.12 175 PRO A CA 1
ATOM 1423 C C . PRO A 1 175 ? 4.949 8.309 -4.134 1.00 94.12 175 PRO A C 1
ATOM 1425 O O . PRO A 1 175 ? 4.005 7.9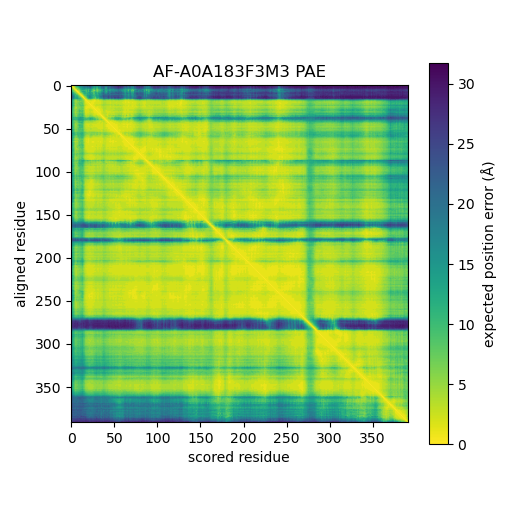36 -4.834 1.00 94.12 175 PRO A O 1
ATOM 1428 N N . PHE A 1 176 ? 4.861 9.359 -3.322 1.00 94.62 176 PHE A N 1
ATOM 1429 C CA . PHE A 1 176 ? 3.644 10.140 -3.175 1.00 94.62 176 PHE A CA 1
ATOM 1430 C C . PHE A 1 176 ? 3.779 11.464 -3.900 1.00 94.62 176 PHE A C 1
ATOM 1432 O O . PHE A 1 176 ? 4.817 12.120 -3.838 1.00 94.62 176 PHE A O 1
ATOM 1439 N N . HIS A 1 177 ? 2.707 11.852 -4.582 1.00 90.94 177 HIS A N 1
ATOM 1440 C CA . HIS A 1 177 ? 2.613 13.194 -5.123 1.00 90.94 177 HIS A CA 1
ATOM 1441 C C . HIS A 1 177 ? 2.621 14.185 -3.959 1.00 90.94 177 HIS A C 1
ATOM 1443 O O . HIS A 1 177 ? 1.862 14.011 -3.013 1.00 90.94 177 HIS A O 1
ATOM 1449 N N . ILE A 1 178 ? 3.482 15.194 -4.033 1.00 84.56 178 ILE A N 1
ATOM 1450 C CA . ILE A 1 178 ? 3.464 16.355 -3.147 1.00 84.56 178 ILE A CA 1
ATOM 1451 C C . ILE A 1 178 ? 3.012 17.531 -4.030 1.00 84.56 178 ILE A C 1
ATOM 1453 O O . ILE A 1 178 ? 3.500 17.616 -5.159 1.00 84.56 178 ILE A O 1
ATOM 1457 N N . PRO A 1 179 ? 2.086 18.403 -3.582 1.00 64.94 179 PRO A N 1
ATOM 1458 C CA . PRO A 1 179 ? 1.343 19.342 -4.441 1.00 64.94 179 PRO A CA 1
ATOM 1459 C C . PRO A 1 179 ? 2.139 20.352 -5.292 1.00 64.94 179 PRO A C 1
ATOM 1461 O O . PRO A 1 179 ? 1.526 21.145 -6.002 1.00 64.94 179 PRO A O 1
ATOM 1464 N N . GLU A 1 180 ? 3.467 20.366 -5.223 1.00 72.25 180 GLU A N 1
ATOM 1465 C CA . GLU A 1 180 ? 4.314 21.389 -5.839 1.00 72.25 180 GLU A CA 1
ATOM 1466 C C . GLU A 1 180 ? 4.769 21.017 -7.259 1.00 72.25 180 GLU A C 1
ATOM 1468 O O . GLU A 1 180 ? 4.839 21.904 -8.108 1.00 72.25 180 GLU A O 1
ATOM 1473 N N . GLU A 1 181 ? 4.994 19.730 -7.573 1.00 67.25 181 GLU A N 1
ATOM 1474 C CA . GLU A 1 181 ? 5.432 19.314 -8.916 1.00 67.25 181 GLU A CA 1
ATOM 1475 C C . GLU A 1 181 ? 4.869 17.944 -9.360 1.00 67.25 181 GLU A C 1
ATOM 1477 O O . GLU A 1 181 ? 4.842 16.976 -8.589 1.00 67.25 181 GLU A O 1
ATOM 1482 N N . PRO A 1 182 ? 4.418 17.813 -10.625 1.00 74.81 182 PRO A N 1
ATOM 1483 C CA . PRO A 1 182 ? 4.015 16.531 -11.181 1.00 74.81 182 PRO A CA 1
ATOM 1484 C C . PRO A 1 182 ? 5.249 15.656 -11.430 1.00 74.81 182 PRO A C 1
ATOM 1486 O O . PRO A 1 182 ? 6.152 16.017 -12.182 1.00 74.81 182 PRO A O 1
ATOM 1489 N N . MET A 1 183 ? 5.256 14.462 -10.845 1.00 85.69 183 MET A N 1
ATOM 1490 C CA . MET A 1 183 ? 6.340 13.494 -10.990 1.00 85.69 183 MET A CA 1
ATOM 1491 C C . MET A 1 183 ? 5.788 12.145 -11.448 1.00 85.69 183 MET A C 1
ATOM 1493 O O . MET A 1 183 ? 4.724 11.700 -11.012 1.00 85.69 183 MET A O 1
ATOM 1497 N N . ALA A 1 184 ? 6.510 11.489 -12.357 1.00 88.94 184 ALA A N 1
ATOM 1498 C CA . ALA A 1 184 ? 6.130 10.172 -12.849 1.00 88.94 184 ALA A CA 1
ATOM 1499 C C . ALA A 1 184 ? 6.160 9.126 -11.722 1.00 88.94 184 ALA A C 1
ATOM 1501 O O . ALA A 1 184 ? 6.918 9.244 -10.756 1.00 88.94 184 ALA A O 1
ATOM 1502 N N . PHE A 1 185 ? 5.337 8.085 -11.875 1.00 90.50 185 PHE A N 1
ATOM 1503 C CA . PHE A 1 185 ? 5.251 6.954 -10.942 1.00 90.50 185 PHE A CA 1
ATOM 1504 C C . PHE A 1 185 ? 4.945 7.354 -9.486 1.00 90.50 185 PHE A C 1
ATOM 1506 O O . PHE A 1 185 ? 5.294 6.630 -8.557 1.00 90.50 185 PHE A O 1
ATOM 1513 N N . CYS A 1 186 ? 4.265 8.488 -9.302 1.00 92.00 186 CYS A N 1
ATOM 1514 C CA . CYS A 1 186 ? 3.698 8.907 -8.026 1.00 92.00 186 CYS A CA 1
ATOM 1515 C C . CYS A 1 186 ? 2.217 8.551 -7.951 1.00 92.00 186 CYS A C 1
ATOM 1517 O O . CYS A 1 186 ? 1.513 8.585 -8.960 1.00 92.00 186 CYS A O 1
ATOM 1519 N N . VAL A 1 187 ? 1.740 8.285 -6.739 1.00 94.12 187 VAL A N 1
ATOM 1520 C CA . VAL A 1 187 ? 0.309 8.166 -6.435 1.00 94.12 187 VAL A CA 1
ATOM 1521 C C . VAL A 1 187 ? -0.109 9.270 -5.477 1.00 94.12 187 VAL A C 1
ATOM 1523 O O . VAL A 1 187 ? 0.677 9.700 -4.628 1.00 94.12 187 VAL A O 1
ATOM 1526 N N . ARG A 1 188 ? -1.357 9.731 -5.564 1.00 94.94 188 ARG A N 1
ATOM 1527 C CA . ARG A 1 188 ? -1.884 10.636 -4.534 1.00 94.94 188 ARG A CA 1
ATOM 1528 C C . ARG A 1 188 ? -2.171 9.851 -3.253 1.00 94.94 188 ARG A C 1
ATOM 1530 O O . ARG A 1 188 ? -2.815 8.808 -3.339 1.00 94.94 188 ARG A O 1
ATOM 1537 N N . PRO A 1 189 ? -1.693 10.262 -2.070 1.00 96.25 189 PRO A N 1
ATOM 1538 C CA . PRO A 1 189 ? -1.905 9.504 -0.833 1.00 96.25 189 PRO A CA 1
ATOM 1539 C C . PRO A 1 189 ? -3.347 9.589 -0.308 1.00 96.25 189 PRO A C 1
ATOM 1541 O O . PRO A 1 189 ? -3.770 8.719 0.448 1.00 96.25 189 PRO A O 1
ATOM 1544 N N . ASP A 1 190 ? -4.093 10.603 -0.730 1.00 95.50 190 ASP A N 1
ATOM 1545 C CA . ASP A 1 190 ? -5.438 10.982 -0.289 1.00 95.50 190 ASP A CA 1
ATOM 1546 C C . ASP A 1 190 ? -6.542 10.618 -1.303 1.00 95.50 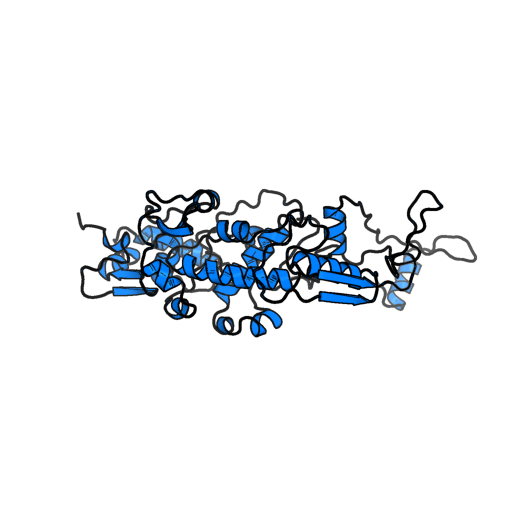190 ASP A C 1
ATOM 1548 O O . ASP A 1 190 ? -7.728 10.802 -1.031 1.00 95.50 190 ASP A O 1
ATOM 1552 N N . VAL A 1 191 ? -6.184 10.082 -2.478 1.00 95.62 191 VAL A N 1
ATOM 1553 C CA . VAL A 1 191 ? -7.155 9.721 -3.524 1.00 95.62 191 VAL A CA 1
ATOM 1554 C C . VAL A 1 191 ? -6.849 8.364 -4.139 1.00 95.62 191 VAL A C 1
ATOM 1556 O O . VAL A 1 191 ? -5.699 8.044 -4.424 1.00 95.62 191 VAL A O 1
ATOM 1559 N N . MET A 1 192 ? -7.898 7.574 -4.376 1.00 97.75 192 MET A N 1
ATOM 1560 C CA . MET A 1 192 ? -7.793 6.322 -5.121 1.00 97.75 192 MET A CA 1
ATOM 1561 C C . MET A 1 192 ? -7.613 6.579 -6.620 1.00 97.75 192 MET A C 1
ATOM 1563 O O . MET A 1 192 ? -8.358 7.350 -7.227 1.00 97.75 192 MET A O 1
ATOM 1567 N N . GLU A 1 193 ? -6.666 5.876 -7.230 1.00 96.00 193 GLU A N 1
ATOM 1568 C CA . GLU A 1 193 ? -6.459 5.885 -8.676 1.00 96.00 193 GLU A CA 1
ATOM 1569 C C . GLU A 1 193 ? -7.597 5.149 -9.405 1.00 96.00 193 GLU A C 1
ATOM 1571 O O . GLU A 1 193 ? -8.291 4.294 -8.849 1.00 96.00 193 GLU A O 1
ATOM 1576 N N . HIS A 1 194 ? -7.771 5.430 -10.697 1.00 96.06 194 HIS A N 1
ATOM 1577 C CA . HIS A 1 194 ? -8.864 4.855 -11.499 1.00 96.06 194 HIS A CA 1
ATOM 1578 C C . HIS A 1 194 ? -8.899 3.320 -11.484 1.00 96.06 194 HIS A C 1
ATOM 1580 O O . HIS A 1 194 ? -9.955 2.700 -11.348 1.00 96.06 194 HIS A O 1
ATOM 1586 N N . ASP A 1 195 ? -7.733 2.688 -11.604 1.00 96.38 195 ASP A N 1
ATOM 1587 C CA . ASP A 1 195 ? -7.619 1.229 -11.570 1.00 96.38 195 ASP A CA 1
ATOM 1588 C C . ASP A 1 195 ? -7.890 0.653 -10.171 1.00 96.38 195 ASP A C 1
ATOM 1590 O O . ASP A 1 195 ? -8.404 -0.464 -10.061 1.00 96.38 195 ASP A O 1
ATOM 1594 N N . GLU A 1 196 ? -7.608 1.420 -9.113 1.00 97.94 196 GLU A N 1
ATOM 1595 C CA . GLU A 1 196 ? -7.936 1.050 -7.735 1.00 97.94 196 GLU A CA 1
ATOM 1596 C C . GLU A 1 196 ? -9.451 1.072 -7.527 1.00 97.94 196 GLU A C 1
ATOM 1598 O O . GLU A 1 196 ? -10.002 0.105 -7.009 1.00 97.94 196 GLU A O 1
ATOM 1603 N N . LEU A 1 197 ? -10.142 2.112 -8.010 1.00 97.12 197 LEU A N 1
ATOM 1604 C CA . LEU A 1 197 ? -11.606 2.220 -7.949 1.00 97.12 197 LEU A CA 1
ATOM 1605 C C . LEU A 1 197 ? -12.303 1.092 -8.716 1.00 97.12 197 LEU A C 1
ATOM 1607 O O . LEU A 1 197 ? -13.295 0.539 -8.247 1.00 97.12 197 LEU A O 1
ATOM 1611 N N . LYS A 1 198 ? -11.769 0.702 -9.878 1.00 96.81 198 LYS A N 1
ATOM 1612 C CA . LYS A 1 198 ? -12.282 -0.455 -10.629 1.00 96.81 198 LYS A CA 1
ATOM 1613 C C . LYS A 1 198 ? -12.089 -1.768 -9.880 1.00 96.81 198 LYS A C 1
ATOM 1615 O O . LYS A 1 198 ? -12.945 -2.647 -9.959 1.00 96.81 198 LYS A O 1
ATOM 1620 N N . ARG A 1 199 ? -10.944 -1.942 -9.212 1.00 96.56 199 ARG A N 1
ATOM 1621 C CA . ARG A 1 199 ? -10.623 -3.182 -8.497 1.00 96.56 199 ARG A CA 1
ATOM 1622 C C . ARG A 1 199 ? -11.362 -3.287 -7.166 1.00 96.56 199 ARG A C 1
ATOM 1624 O O . ARG A 1 199 ? -11.769 -4.388 -6.798 1.00 96.56 199 ARG A O 1
ATOM 1631 N N . PHE A 1 200 ? -11.509 -2.170 -6.467 1.00 96.25 200 PHE A N 1
ATOM 1632 C CA . PHE A 1 200 ? -12.069 -2.088 -5.127 1.00 96.25 200 PHE A CA 1
ATOM 1633 C C . PHE A 1 200 ? -13.200 -1.048 -5.056 1.00 96.25 200 PHE A C 1
ATOM 1635 O O . PHE A 1 200 ? -13.102 -0.067 -4.312 1.00 96.25 200 PHE A O 1
ATOM 1642 N N . PRO A 1 201 ? -14.298 -1.249 -5.809 1.00 95.31 201 PRO A N 1
ATOM 1643 C CA . PRO A 1 201 ? -15.398 -0.288 -5.863 1.00 95.31 201 PRO A CA 1
ATOM 1644 C C . PRO A 1 201 ? -16.071 -0.074 -4.501 1.00 95.31 201 PRO A C 1
ATOM 1646 O O . PRO A 1 201 ? -16.664 0.972 -4.273 1.00 95.31 201 PRO A O 1
ATOM 1649 N N . GLN A 1 202 ? -15.947 -1.021 -3.565 1.00 91.69 202 GLN A N 1
ATOM 1650 C CA . GLN A 1 202 ? -16.504 -0.896 -2.217 1.00 91.69 202 GLN A CA 1
ATOM 1651 C C . GLN A 1 202 ? -15.921 0.271 -1.400 1.00 91.69 202 GLN A C 1
ATOM 1653 O O . GLN A 1 202 ? -16.535 0.671 -0.417 1.00 91.69 202 GLN A O 1
ATOM 1658 N N . TYR A 1 203 ? -14.762 0.814 -1.787 1.00 93.44 203 TYR A N 1
ATOM 1659 C CA . TYR A 1 203 ? -14.116 1.935 -1.094 1.00 93.44 203 TYR A CA 1
ATOM 1660 C C . TYR A 1 203 ? -14.391 3.293 -1.734 1.00 93.44 203 TYR A C 1
ATOM 1662 O O . TYR A 1 203 ? -13.915 4.302 -1.229 1.00 93.44 203 TYR A O 1
ATOM 1670 N N . SER A 1 204 ? -15.166 3.354 -2.822 1.00 90.94 204 SER A N 1
ATOM 1671 C CA . SER A 1 204 ? -15.389 4.616 -3.535 1.00 90.94 204 SER A CA 1
ATOM 1672 C C . SER A 1 204 ? -16.087 5.676 -2.680 1.00 90.94 204 SER A C 1
ATOM 1674 O O . SER A 1 204 ? -15.874 6.863 -2.897 1.00 90.94 204 SER A O 1
ATOM 1676 N N . ALA A 1 205 ? -16.938 5.254 -1.738 1.00 88.50 205 ALA A N 1
ATOM 1677 C CA . ALA A 1 205 ? -17.652 6.153 -0.833 1.00 88.50 205 ALA A CA 1
ATOM 1678 C C . ALA A 1 205 ? -16.797 6.573 0.374 1.00 88.50 205 ALA A C 1
ATOM 1680 O O . ALA A 1 205 ? -16.816 7.735 0.763 1.00 88.50 205 ALA A O 1
ATOM 1681 N N . GLU A 1 206 ? -16.032 5.637 0.942 1.00 90.75 206 GLU A N 1
ATOM 1682 C CA . GLU A 1 206 ? -15.186 5.861 2.119 1.00 90.75 206 GLU A CA 1
ATOM 1683 C C . GLU A 1 206 ? -13.786 5.261 1.888 1.00 90.75 206 GLU A C 1
ATOM 1685 O O . GLU A 1 206 ? -13.507 4.125 2.289 1.00 90.75 206 GLU A O 1
ATOM 1690 N N . PRO A 1 207 ? -12.881 6.003 1.220 1.00 95.00 207 PRO A N 1
ATOM 1691 C CA . PRO A 1 207 ? -11.593 5.467 0.786 1.00 95.00 207 PRO A CA 1
ATOM 1692 C C . PRO A 1 207 ? -10.530 5.453 1.889 1.00 95.00 207 PRO A C 1
ATOM 1694 O O . PRO A 1 207 ? -9.511 4.787 1.729 1.00 95.00 207 PRO A O 1
ATOM 1697 N N . ILE A 1 208 ? -10.749 6.150 3.010 1.00 95.12 208 ILE A N 1
ATOM 1698 C CA . ILE A 1 208 ? -9.734 6.425 4.047 1.00 95.12 208 ILE A CA 1
ATOM 1699 C C . ILE A 1 208 ? -9.018 5.149 4.510 1.00 95.12 208 ILE A C 1
ATOM 1701 O O . ILE A 1 208 ? -7.790 5.115 4.597 1.00 95.12 208 ILE A O 1
ATOM 1705 N N . ILE A 1 209 ? -9.766 4.070 4.757 1.00 95.06 209 ILE A N 1
ATOM 1706 C CA . ILE A 1 209 ? -9.175 2.815 5.237 1.00 95.06 209 ILE A CA 1
ATOM 1707 C C . ILE A 1 209 ? -8.339 2.148 4.138 1.00 95.06 209 ILE A C 1
ATOM 1709 O O . ILE A 1 209 ? -7.242 1.662 4.411 1.00 95.06 209 ILE A O 1
ATOM 1713 N N . TYR A 1 210 ? -8.824 2.146 2.891 1.00 97.50 210 TYR A N 1
ATOM 1714 C CA . TYR A 1 210 ? -8.059 1.645 1.747 1.00 97.50 210 TYR A CA 1
ATOM 1715 C C . TYR A 1 210 ? -6.764 2.437 1.568 1.00 97.50 210 TYR A C 1
ATOM 1717 O O . TYR A 1 210 ? -5.702 1.837 1.418 1.00 97.50 210 TYR A O 1
ATOM 1725 N N . LEU A 1 211 ? -6.844 3.768 1.625 1.00 98.12 211 LEU A N 1
ATOM 1726 C CA . LEU A 1 211 ? -5.705 4.663 1.452 1.00 98.12 211 LEU A CA 1
ATOM 1727 C C . LEU A 1 211 ? -4.650 4.431 2.531 1.00 98.12 211 LEU A C 1
ATOM 1729 O O . LEU A 1 211 ? -3.491 4.233 2.183 1.00 98.12 211 LEU A O 1
ATOM 1733 N N . GLY A 1 212 ? -5.037 4.327 3.806 1.00 98.06 212 GLY A N 1
ATOM 1734 C CA . GLY A 1 212 ? -4.102 3.997 4.886 1.00 98.06 212 GLY A CA 1
ATOM 1735 C C . GLY A 1 212 ? -3.354 2.683 4.635 1.00 98.06 212 GLY A C 1
ATOM 1736 O O . GLY A 1 212 ? -2.125 2.636 4.710 1.00 98.06 212 GLY A O 1
ATOM 1737 N N . LEU A 1 213 ? -4.073 1.620 4.251 1.00 98.56 213 LEU A N 1
ATOM 1738 C CA . LEU A 1 213 ? -3.472 0.315 3.944 1.00 98.56 213 LEU A CA 1
ATOM 1739 C C . LEU A 1 213 ? -2.593 0.348 2.684 1.00 98.56 213 LEU A C 1
ATOM 1741 O O . LEU A 1 213 ? -1.514 -0.244 2.668 1.00 98.56 213 LEU A O 1
ATOM 1745 N N . ARG A 1 214 ? -3.026 1.039 1.627 1.00 98.69 214 ARG A N 1
ATOM 1746 C CA . ARG A 1 214 ? -2.268 1.181 0.379 1.00 98.69 214 ARG A CA 1
ATOM 1747 C C . ARG A 1 214 ? -0.993 1.989 0.593 1.00 98.69 214 ARG A C 1
ATOM 1749 O O . ARG A 1 214 ? 0.074 1.573 0.144 1.00 98.69 214 ARG A O 1
ATOM 1756 N N . ASN A 1 215 ? -1.094 3.109 1.303 1.00 98.44 215 ASN A N 1
ATOM 1757 C CA . ASN A 1 215 ? 0.031 3.979 1.629 1.00 98.44 215 ASN A CA 1
ATOM 1758 C C . ASN A 1 215 ? 1.063 3.229 2.469 1.00 98.44 215 ASN A C 1
ATOM 1760 O O . ASN A 1 215 ? 2.247 3.301 2.158 1.00 98.44 215 ASN A O 1
ATOM 1764 N N . LEU A 1 216 ? 0.619 2.433 3.449 1.00 98.44 216 LEU A N 1
ATOM 1765 C CA . LEU A 1 216 ? 1.493 1.567 4.238 1.00 98.44 216 LEU A CA 1
ATOM 1766 C C . LEU A 1 216 ? 2.338 0.636 3.352 1.00 98.44 216 LEU A C 1
ATOM 1768 O O . LEU A 1 216 ? 3.561 0.605 3.482 1.00 98.44 216 LEU A O 1
ATOM 1772 N N . VAL A 1 217 ? 1.709 -0.105 2.433 1.00 98.69 217 VAL A N 1
ATOM 1773 C CA . VAL A 1 217 ? 2.421 -1.060 1.562 1.00 98.69 217 VAL A CA 1
ATOM 1774 C C . VAL A 1 217 ? 3.404 -0.345 0.636 1.00 98.69 217 VAL A C 1
ATOM 1776 O O . VAL A 1 217 ? 4.555 -0.767 0.518 1.00 98.69 217 VAL A O 1
ATOM 1779 N N . ILE A 1 218 ? 2.971 0.750 0.003 1.00 98.44 218 ILE A N 1
ATOM 1780 C CA . ILE A 1 218 ? 3.828 1.538 -0.888 1.00 98.44 218 ILE A CA 1
ATOM 1781 C C . ILE A 1 218 ? 5.017 2.109 -0.120 1.00 98.44 218 ILE A C 1
ATOM 1783 O O . ILE A 1 218 ? 6.145 2.007 -0.596 1.00 98.44 218 ILE A O 1
ATOM 1787 N N . THR A 1 219 ? 4.799 2.664 1.072 1.00 97.12 219 THR A N 1
ATOM 1788 C CA . THR A 1 219 ? 5.884 3.201 1.892 1.00 97.12 219 THR A CA 1
ATOM 1789 C C . THR A 1 219 ? 6.914 2.135 2.235 1.00 97.12 219 THR A C 1
ATOM 1791 O O . THR A 1 219 ? 8.094 2.357 1.987 1.00 97.12 219 THR A O 1
ATOM 1794 N N . LEU A 1 220 ? 6.490 0.974 2.737 1.00 97.19 220 LEU A N 1
ATOM 1795 C CA . LEU A 1 220 ? 7.418 -0.091 3.131 1.00 97.19 220 LEU A CA 1
ATOM 1796 C C . LEU A 1 220 ? 8.298 -0.554 1.961 1.00 97.19 220 LEU A C 1
ATOM 1798 O O . LEU A 1 220 ? 9.501 -0.733 2.131 1.00 97.19 220 LEU A O 1
ATOM 1802 N N . TRP A 1 221 ? 7.722 -0.684 0.761 1.00 97.50 221 TRP A N 1
ATOM 1803 C CA . TRP A 1 221 ? 8.490 -0.996 -0.448 1.00 97.50 221 TRP A CA 1
ATOM 1804 C C . TRP A 1 221 ? 9.497 0.106 -0.786 1.00 97.50 221 TRP A C 1
ATOM 1806 O O . TRP A 1 221 ? 10.658 -0.167 -1.076 1.00 97.50 221 TRP A O 1
ATOM 1816 N N . ASN A 1 222 ? 9.055 1.361 -0.738 1.00 96.00 222 ASN A N 1
ATOM 1817 C CA . ASN A 1 222 ? 9.885 2.498 -1.109 1.00 96.00 222 ASN A CA 1
ATOM 1818 C C . ASN A 1 222 ? 11.009 2.754 -0.110 1.00 96.00 222 ASN A C 1
ATOM 1820 O O . ASN A 1 222 ? 12.048 3.244 -0.527 1.00 96.00 222 ASN A O 1
ATOM 1824 N N . MET A 1 223 ? 10.844 2.402 1.166 1.00 94.56 223 MET A N 1
ATOM 1825 C CA . MET A 1 223 ? 11.893 2.512 2.182 1.00 94.56 223 MET A CA 1
ATOM 1826 C C . MET A 1 223 ? 13.051 1.534 1.938 1.00 94.56 223 MET A C 1
ATOM 1828 O O . MET A 1 223 ? 14.209 1.902 2.134 1.00 94.56 223 MET A O 1
ATOM 1832 N N . ASN A 1 224 ? 12.754 0.311 1.485 1.00 94.75 224 ASN A N 1
ATOM 1833 C CA . ASN A 1 224 ? 13.757 -0.720 1.220 1.00 94.75 224 ASN A CA 1
ATOM 1834 C C . ASN A 1 224 ? 13.449 -1.512 -0.070 1.00 94.75 224 ASN A C 1
ATOM 1836 O O . ASN A 1 224 ? 13.008 -2.661 -0.000 1.00 94.75 224 ASN A O 1
ATOM 1840 N N . PRO A 1 225 ? 13.722 -0.945 -1.262 1.00 95.50 225 PRO A N 1
ATOM 1841 C CA . PRO A 1 225 ? 13.455 -1.614 -2.534 1.00 95.50 225 PRO A CA 1
ATOM 1842 C C . PRO A 1 225 ? 14.498 -2.691 -2.888 1.00 95.50 225 PRO A C 1
ATOM 1844 O O . PRO A 1 225 ? 14.538 -3.153 -4.026 1.00 95.50 225 PRO A O 1
ATOM 1847 N N . PHE A 1 226 ? 15.377 -3.079 -1.960 1.00 94.75 226 PHE A N 1
ATOM 1848 C CA . PHE A 1 226 ? 16.444 -4.062 -2.183 1.00 94.75 226 PHE A CA 1
ATOM 1849 C C . PHE A 1 226 ? 16.025 -5.489 -1.816 1.00 94.75 226 PHE A C 1
ATOM 1851 O O . PHE A 1 226 ? 16.627 -6.455 -2.285 1.00 94.75 226 PHE A O 1
ATOM 1858 N N . GLU A 1 227 ? 14.969 -5.625 -1.017 1.00 93.19 227 GLU A N 1
ATOM 1859 C CA . GLU A 1 227 ? 14.443 -6.902 -0.549 1.00 93.19 227 GLU A CA 1
ATOM 1860 C C . GLU A 1 227 ? 13.005 -7.102 -1.018 1.00 93.19 227 GLU A C 1
ATOM 1862 O O . GLU A 1 227 ? 12.261 -6.152 -1.259 1.00 93.19 227 GLU A O 1
ATOM 1867 N N . TYR A 1 228 ? 12.593 -8.362 -1.148 1.00 93.38 228 TYR A N 1
ATOM 1868 C CA . TYR A 1 228 ? 11.207 -8.670 -1.471 1.00 93.38 228 TYR A CA 1
ATOM 1869 C C . TYR A 1 228 ? 10.299 -8.308 -0.287 1.00 93.38 228 TYR A C 1
ATOM 1871 O O . TYR A 1 228 ? 10.368 -8.927 0.777 1.00 93.38 228 TYR A O 1
ATOM 1879 N N . LEU A 1 229 ? 9.406 -7.337 -0.480 1.00 95.38 229 LEU A N 1
ATOM 1880 C CA . LEU A 1 229 ? 8.412 -6.946 0.509 1.00 95.38 229 LEU A CA 1
ATOM 1881 C C . LEU A 1 229 ? 7.388 -8.068 0.663 1.00 95.38 229 LEU A C 1
ATOM 1883 O O . LEU A 1 229 ? 6.576 -8.311 -0.233 1.00 95.38 229 LEU A O 1
ATOM 1887 N N . THR A 1 230 ? 7.404 -8.742 1.809 1.00 95.12 230 THR A N 1
ATOM 1888 C CA . THR A 1 230 ? 6.462 -9.819 2.130 1.00 95.12 230 THR A CA 1
ATOM 1889 C C . THR A 1 230 ? 5.167 -9.277 2.733 1.00 95.12 230 THR A C 1
ATOM 1891 O O . THR A 1 230 ? 5.154 -8.247 3.408 1.00 95.12 230 THR A O 1
ATOM 1894 N N . PHE A 1 231 ? 4.068 -10.015 2.551 1.00 96.06 231 PHE A N 1
ATOM 1895 C CA . PHE A 1 231 ? 2.800 -9.689 3.207 1.00 96.06 231 PHE A CA 1
ATOM 1896 C C . PHE A 1 231 ? 2.937 -9.631 4.736 1.00 96.06 231 PHE A C 1
ATOM 1898 O O . PHE A 1 231 ? 2.376 -8.737 5.365 1.00 96.06 231 PHE A O 1
ATOM 1905 N N . ASP A 1 232 ? 3.693 -10.554 5.342 1.00 95.62 232 ASP A N 1
ATOM 1906 C CA . ASP A 1 232 ? 3.879 -10.570 6.795 1.00 95.62 232 ASP A CA 1
ATOM 1907 C C . ASP A 1 232 ? 4.631 -9.331 7.291 1.00 95.62 232 ASP A C 1
ATOM 1909 O O . ASP A 1 232 ? 4.282 -8.794 8.341 1.00 95.62 232 ASP A O 1
ATOM 1913 N N . HIS A 1 233 ? 5.587 -8.805 6.514 1.00 96.50 233 HIS A N 1
ATOM 1914 C CA . HIS A 1 233 ? 6.230 -7.533 6.836 1.00 96.50 233 HIS A CA 1
ATOM 1915 C C . HIS A 1 233 ? 5.215 -6.379 6.864 1.00 96.50 233 HIS A C 1
ATOM 1917 O O . HIS A 1 233 ? 5.190 -5.618 7.830 1.00 96.50 233 HIS A O 1
ATOM 1923 N N . CYS A 1 234 ? 4.313 -6.286 5.878 1.00 98.06 234 CYS A N 1
ATOM 1924 C CA . CYS A 1 234 ? 3.229 -5.295 5.893 1.00 98.06 234 CYS A CA 1
ATOM 1925 C C . CYS A 1 234 ? 2.263 -5.500 7.069 1.00 98.06 234 CYS A C 1
ATOM 1927 O O . CYS A 1 234 ? 1.905 -4.544 7.752 1.00 98.06 234 CYS A O 1
ATOM 1929 N N . LYS A 1 235 ? 1.860 -6.748 7.337 1.00 97.25 235 LYS A N 1
ATOM 1930 C CA . LYS A 1 235 ? 0.946 -7.109 8.433 1.00 97.25 235 LYS A CA 1
ATOM 1931 C C . LYS A 1 235 ? 1.506 -6.734 9.808 1.00 97.25 235 LYS A C 1
ATOM 1933 O O . LYS A 1 235 ? 0.744 -6.328 10.683 1.00 97.25 235 LYS A O 1
ATOM 1938 N N . ASN A 1 236 ? 2.818 -6.849 10.002 1.00 96.62 236 ASN A N 1
ATOM 1939 C CA . ASN A 1 236 ? 3.464 -6.477 11.263 1.00 96.62 236 ASN A CA 1
ATOM 1940 C C . ASN A 1 236 ? 3.425 -4.962 11.513 1.00 96.62 236 ASN A C 1
ATOM 1942 O O . ASN A 1 236 ? 3.318 -4.547 12.661 1.00 96.62 236 ASN A O 1
ATOM 1946 N N . HIS A 1 237 ? 3.431 -4.149 10.452 1.00 96.88 237 HIS A N 1
ATOM 1947 C CA . HIS A 1 237 ? 3.305 -2.689 10.534 1.00 96.88 237 HIS A CA 1
ATOM 1948 C C . HIS A 1 237 ? 1.847 -2.196 10.509 1.00 96.88 237 HIS A C 1
ATOM 1950 O O . HIS A 1 237 ? 1.590 -1.000 10.633 1.00 96.88 237 HIS A O 1
ATOM 1956 N N . LEU A 1 238 ? 0.873 -3.100 10.365 1.00 97.50 238 LEU A N 1
ATOM 1957 C CA . LEU A 1 238 ? -0.544 -2.785 10.515 1.00 97.50 238 LEU A CA 1
ATOM 1958 C C . LEU A 1 238 ? -0.887 -2.694 12.008 1.00 97.50 238 LEU A C 1
ATOM 1960 O O . LEU A 1 238 ? -1.244 -3.694 12.643 1.00 97.50 238 LEU A O 1
ATOM 1964 N N . ILE A 1 239 ? -0.784 -1.488 12.565 1.00 95.94 239 ILE A N 1
ATOM 1965 C CA . ILE A 1 239 ? -1.140 -1.189 13.955 1.00 95.94 239 ILE A CA 1
ATOM 1966 C C . ILE A 1 239 ? -2.406 -0.335 13.961 1.00 95.94 239 ILE A C 1
ATOM 1968 O O . ILE A 1 239 ? -2.420 0.791 13.477 1.00 95.94 239 ILE A O 1
ATOM 1972 N N . SER A 1 240 ? -3.484 -0.889 14.505 1.00 94.81 240 SER A N 1
ATOM 1973 C CA . SER A 1 240 ? -4.753 -0.200 14.741 1.00 94.81 240 SER A CA 1
ATOM 1974 C C . SER A 1 240 ? -5.458 -0.896 15.903 1.00 94.81 240 SER A C 1
ATOM 1976 O O . SER A 1 240 ? -5.289 -2.107 16.096 1.00 94.81 240 SER A O 1
ATOM 1978 N N . ARG A 1 241 ? -6.197 -0.142 16.715 1.00 94.25 241 ARG A N 1
ATOM 1979 C CA . ARG A 1 241 ? -6.944 -0.699 17.848 1.00 94.25 241 ARG A CA 1
ATOM 1980 C C . ARG A 1 241 ? -8.289 -1.257 17.402 1.00 94.25 241 ARG A C 1
ATOM 1982 O O . ARG A 1 241 ? -8.893 -0.770 16.458 1.00 94.25 241 ARG A O 1
ATOM 1989 N N . GLY A 1 242 ? -8.789 -2.226 18.153 1.00 93.44 242 GLY A N 1
ATOM 1990 C CA . GLY A 1 242 ? -10.103 -2.820 17.972 1.00 93.44 242 GLY A CA 1
ATOM 1991 C C . GLY A 1 242 ? -10.141 -3.962 16.964 1.00 93.44 242 GLY A C 1
ATOM 1992 O O . GLY A 1 242 ? -9.145 -4.330 16.331 1.00 93.44 242 GLY A O 1
ATOM 1993 N N . LEU A 1 243 ? -11.328 -4.545 16.826 1.00 94.50 243 LEU A N 1
ATOM 1994 C CA . LEU A 1 243 ? -11.606 -5.651 15.906 1.00 94.50 243 LEU A CA 1
ATOM 1995 C C . LEU A 1 243 ? -11.365 -5.280 14.438 1.00 94.50 243 LEU A C 1
ATOM 1997 O O . LEU A 1 243 ? -11.114 -6.163 13.615 1.00 94.50 243 LEU A O 1
ATOM 2001 N N . CYS A 1 244 ? -11.368 -3.986 14.102 1.00 95.44 244 CYS A N 1
ATOM 2002 C CA . CYS A 1 244 ? -11.097 -3.523 12.746 1.00 95.44 244 CYS A CA 1
ATOM 2003 C C . CYS A 1 244 ? -9.724 -3.962 12.234 1.00 95.44 244 CYS A C 1
ATOM 2005 O O . CYS A 1 244 ? -9.597 -4.198 11.038 1.00 95.44 244 CYS A O 1
ATOM 2007 N N . ARG A 1 245 ? -8.726 -4.169 13.108 1.00 96.50 245 ARG A N 1
ATOM 2008 C CA . ARG A 1 245 ? -7.415 -4.699 12.707 1.00 96.50 245 ARG A CA 1
ATOM 2009 C C . ARG A 1 245 ? -7.520 -6.097 12.089 1.00 96.50 245 ARG A C 1
ATOM 2011 O O . ARG A 1 245 ? -6.789 -6.414 11.148 1.00 96.50 245 ARG A O 1
ATOM 2018 N N . VAL A 1 246 ? -8.439 -6.930 12.585 1.00 97.12 246 VAL A N 1
ATOM 2019 C CA . VAL A 1 246 ? -8.696 -8.274 12.041 1.00 97.12 246 VAL A CA 1
ATOM 2020 C C . VAL A 1 246 ? -9.198 -8.167 10.602 1.00 97.12 246 VAL A C 1
ATOM 2022 O O . VAL A 1 246 ? -8.658 -8.818 9.708 1.00 97.12 246 VAL A O 1
ATOM 2025 N N . TRP A 1 247 ? -10.182 -7.295 10.373 1.00 96.81 247 TRP A N 1
ATOM 2026 C CA . TRP A 1 247 ? -10.725 -7.011 9.045 1.00 96.81 247 TRP A CA 1
ATOM 2027 C C . TRP A 1 247 ? -9.667 -6.379 8.121 1.00 96.81 247 TRP A C 1
ATOM 2029 O O . TRP A 1 247 ? -9.418 -6.877 7.023 1.00 96.81 247 TRP A O 1
ATOM 2039 N N . GLN A 1 248 ? -8.957 -5.349 8.596 1.00 97.56 248 GLN A N 1
ATOM 2040 C CA . GLN A 1 248 ? -7.898 -4.649 7.860 1.00 97.56 248 GLN A CA 1
ATOM 2041 C C . GLN A 1 248 ? -6.787 -5.606 7.424 1.00 97.56 248 GLN A C 1
ATOM 2043 O O . GLN A 1 248 ? -6.259 -5.453 6.332 1.00 97.56 248 GLN A O 1
ATOM 2048 N N . THR A 1 249 ? -6.459 -6.629 8.222 1.00 97.25 249 THR A N 1
ATOM 2049 C CA . THR A 1 249 ? -5.458 -7.646 7.852 1.00 97.25 249 THR A CA 1
ATOM 2050 C C . THR A 1 249 ? -5.871 -8.421 6.594 1.00 97.25 249 THR A C 1
ATOM 2052 O O . THR A 1 249 ? -5.024 -8.781 5.774 1.00 97.25 249 THR A O 1
ATOM 2055 N N . GLN A 1 250 ? -7.168 -8.675 6.408 1.00 94.81 250 GLN A N 1
ATOM 2056 C CA . GLN A 1 250 ? -7.673 -9.366 5.222 1.00 94.81 250 GLN A CA 1
ATOM 2057 C C . GLN A 1 250 ? -7.681 -8.469 3.992 1.00 94.81 250 GLN A C 1
ATOM 2059 O O . GLN A 1 250 ? -7.287 -8.902 2.910 1.00 94.81 250 GLN A O 1
ATOM 2064 N N . GLU A 1 251 ? -8.107 -7.221 4.156 1.00 96.38 251 GLU A N 1
ATOM 2065 C CA . GLU A 1 251 ? -8.116 -6.262 3.055 1.00 96.38 251 GLU A CA 1
ATOM 2066 C C . GLU A 1 251 ? -6.696 -5.878 2.643 1.00 96.38 251 GLU A C 1
ATOM 2068 O O . GLU A 1 251 ? -6.394 -5.856 1.451 1.00 96.38 251 GLU A O 1
ATOM 2073 N N . LEU A 1 252 ? -5.780 -5.729 3.606 1.00 98.12 252 LEU A N 1
ATOM 2074 C CA . LEU A 1 252 ? -4.354 -5.532 3.357 1.00 98.12 252 LEU A CA 1
ATOM 2075 C C . LEU A 1 252 ? -3.790 -6.630 2.455 1.00 98.12 252 LEU A C 1
ATOM 2077 O O . LEU A 1 252 ? -2.995 -6.328 1.573 1.00 98.12 252 LEU A O 1
ATOM 2081 N N . ARG A 1 253 ? -4.218 -7.890 2.620 1.00 97.56 253 ARG A N 1
ATOM 2082 C CA . ARG A 1 253 ? -3.775 -8.991 1.750 1.00 97.56 253 ARG A CA 1
ATOM 2083 C C . ARG A 1 253 ? -4.205 -8.767 0.305 1.00 97.56 253 ARG A C 1
ATOM 2085 O O . ARG A 1 253 ? -3.378 -8.884 -0.594 1.00 97.56 253 ARG A O 1
ATOM 2092 N N . LYS A 1 254 ? -5.469 -8.400 0.080 1.00 97.00 254 LYS A N 1
ATOM 2093 C CA . LYS A 1 254 ? -5.996 -8.140 -1.270 1.00 97.00 254 LYS A CA 1
ATOM 2094 C C . LYS A 1 254 ? -5.312 -6.937 -1.920 1.00 97.00 254 LYS A C 1
ATOM 2096 O O . LYS A 1 254 ? -5.013 -6.979 -3.112 1.00 97.00 254 LYS A O 1
ATOM 2101 N N . ILE A 1 255 ? -5.066 -5.881 -1.143 1.00 98.38 255 ILE A N 1
ATOM 2102 C CA . ILE A 1 255 ? -4.368 -4.669 -1.590 1.00 98.38 255 ILE A CA 1
ATOM 2103 C C . ILE A 1 255 ? -2.916 -5.004 -1.933 1.00 98.38 255 ILE A C 1
ATOM 2105 O O . ILE A 1 255 ? -2.459 -4.692 -3.027 1.00 98.38 255 ILE A O 1
ATOM 2109 N N . TYR A 1 256 ? -2.209 -5.711 -1.054 1.00 98.06 256 TYR A N 1
ATOM 2110 C CA . TYR A 1 256 ? -0.843 -6.175 -1.289 1.00 98.06 256 TYR A CA 1
ATOM 2111 C C . TYR A 1 256 ? -0.736 -7.026 -2.563 1.00 98.06 256 TYR A C 1
ATOM 2113 O O . TYR A 1 256 ? 0.128 -6.775 -3.403 1.00 98.06 256 TYR A O 1
ATOM 2121 N N . GLU A 1 257 ? -1.626 -8.004 -2.754 1.00 95.44 257 GLU A N 1
ATOM 2122 C CA . GLU A 1 257 ? -1.663 -8.833 -3.967 1.00 95.44 257 GLU A CA 1
ATOM 2123 C C . GLU A 1 257 ? -1.922 -7.990 -5.224 1.00 95.44 257 GLU A C 1
ATOM 2125 O O . GLU A 1 257 ? -1.260 -8.175 -6.245 1.00 95.44 257 GLU A O 1
ATOM 2130 N N . TYR A 1 258 ? -2.840 -7.024 -5.147 1.00 96.81 258 TYR A N 1
ATOM 2131 C CA . TYR A 1 258 ? -3.108 -6.092 -6.240 1.00 96.81 258 TYR A CA 1
ATOM 2132 C C . TYR A 1 258 ? -1.881 -5.245 -6.601 1.00 96.81 258 TYR A C 1
ATOM 2134 O O . TYR A 1 258 ? -1.533 -5.163 -7.779 1.00 96.81 258 TYR A O 1
ATOM 2142 N N . LEU A 1 259 ? -1.203 -4.658 -5.610 1.00 97.19 259 LEU A N 1
ATOM 2143 C CA . LEU A 1 259 ? -0.016 -3.823 -5.825 1.00 97.19 259 LEU A CA 1
ATOM 2144 C C . LEU A 1 259 ? 1.156 -4.628 -6.407 1.00 97.19 259 LEU A C 1
ATOM 2146 O O . LEU A 1 259 ? 1.891 -4.105 -7.245 1.00 97.19 259 LEU A O 1
ATOM 2150 N N . ASN A 1 260 ? 1.295 -5.902 -6.022 1.00 93.31 260 ASN A N 1
ATOM 2151 C CA . ASN A 1 260 ? 2.244 -6.827 -6.645 1.00 93.31 260 ASN A CA 1
ATOM 2152 C C . ASN A 1 260 ? 1.910 -7.060 -8.120 1.00 93.31 260 ASN A C 1
ATOM 2154 O O . ASN A 1 260 ? 2.753 -6.842 -8.982 1.00 93.31 260 ASN A O 1
ATOM 2158 N N . VAL A 1 261 ? 0.667 -7.447 -8.431 1.00 91.81 261 VAL A N 1
ATOM 2159 C CA . VAL A 1 261 ? 0.240 -7.723 -9.816 1.00 91.81 261 VAL A CA 1
ATOM 2160 C C . VAL A 1 261 ? 0.359 -6.481 -10.703 1.00 91.81 261 VAL A C 1
ATOM 2162 O O . VAL A 1 261 ? 0.741 -6.584 -11.868 1.00 91.81 261 VAL A O 1
ATOM 2165 N N . LYS A 1 262 ? 0.074 -5.296 -10.157 1.00 94.38 262 LYS A N 1
ATOM 2166 C CA . LYS A 1 262 ? 0.243 -4.010 -10.847 1.00 94.38 262 LYS A CA 1
ATOM 2167 C C . LYS A 1 262 ? 1.695 -3.547 -10.957 1.00 94.38 262 LYS A C 1
ATOM 2169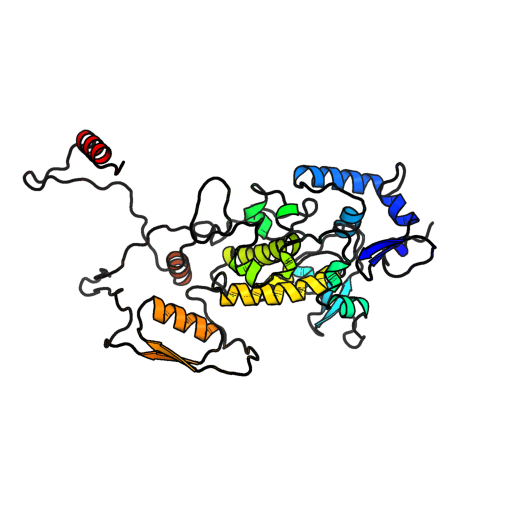 O O . LYS A 1 262 ? 1.929 -2.527 -11.596 1.00 94.38 262 LYS A O 1
ATOM 2174 N N . CYS A 1 263 ? 2.650 -4.286 -10.386 1.00 93.75 263 CYS A N 1
ATOM 2175 C CA . CYS A 1 263 ? 4.068 -3.934 -10.378 1.00 93.75 263 CYS A CA 1
ATOM 2176 C C . CYS A 1 263 ? 4.319 -2.539 -9.771 1.00 93.75 263 CYS A C 1
ATOM 2178 O O . CYS A 1 263 ? 5.142 -1.777 -10.268 1.00 93.75 263 CYS A O 1
ATOM 2180 N N . ILE A 1 264 ? 3.584 -2.195 -8.709 1.00 95.94 264 ILE A N 1
ATOM 2181 C CA . ILE A 1 264 ? 3.823 -0.978 -7.914 1.00 95.94 264 ILE A CA 1
ATOM 2182 C C . ILE A 1 264 ? 4.875 -1.258 -6.832 1.00 95.94 264 ILE A C 1
ATOM 2184 O O . ILE A 1 264 ? 5.687 -0.398 -6.503 1.00 95.94 264 ILE A O 1
ATOM 2188 N N . VAL A 1 265 ? 4.879 -2.484 -6.304 1.00 95.94 265 VAL A N 1
ATOM 2189 C CA . VAL A 1 265 ? 5.874 -2.991 -5.351 1.00 95.94 265 VAL A CA 1
ATOM 2190 C C . VAL A 1 265 ? 6.553 -4.236 -5.910 1.00 95.94 265 VAL A C 1
ATOM 2192 O O . VAL A 1 265 ? 6.054 -4.837 -6.862 1.00 95.94 265 VAL A O 1
ATOM 2195 N N . ASN A 1 266 ? 7.675 -4.639 -5.308 1.00 94.81 266 ASN A N 1
ATOM 2196 C CA . ASN A 1 266 ? 8.410 -5.852 -5.674 1.00 94.81 266 ASN A CA 1
ATOM 2197 C C . ASN A 1 266 ? 8.877 -5.885 -7.141 1.00 94.81 266 ASN A C 1
ATOM 2199 O O . ASN A 1 266 ? 8.823 -6.913 -7.823 1.00 94.81 266 ASN A O 1
ATOM 2203 N N . ILE A 1 267 ? 9.360 -4.741 -7.627 1.00 93.25 267 ILE A N 1
ATOM 2204 C CA . ILE A 1 267 ? 9.866 -4.580 -8.992 1.00 93.25 267 ILE A CA 1
ATOM 2205 C C . ILE A 1 267 ? 11.394 -4.606 -9.066 1.00 93.25 267 ILE A C 1
ATOM 2207 O O . ILE A 1 267 ? 12.104 -4.504 -8.067 1.00 93.25 267 ILE A O 1
ATOM 2211 N N . GLY A 1 268 ? 11.902 -4.720 -10.291 1.00 93.19 268 GLY A N 1
ATOM 2212 C CA . GLY A 1 268 ? 13.331 -4.698 -10.574 1.00 93.19 268 GLY A CA 1
ATOM 2213 C C . GLY A 1 268 ? 14.002 -6.061 -10.400 1.00 93.19 268 GLY A C 1
ATOM 2214 O O . GLY A 1 268 ? 13.406 -7.104 -10.672 1.00 93.19 268 GLY A O 1
ATOM 2215 N N . LEU A 1 269 ? 15.264 -6.059 -9.984 1.00 92.81 269 LEU A N 1
ATOM 2216 C CA . LEU A 1 269 ? 16.201 -7.181 -9.954 1.00 92.81 269 LEU A CA 1
ATOM 2217 C C . LEU A 1 269 ? 16.206 -7.976 -8.632 1.00 92.81 269 LEU A C 1
ATOM 2219 O O . LEU A 1 269 ? 17.182 -8.644 -8.316 1.00 92.81 269 LEU A O 1
ATOM 2223 N N . LEU A 1 270 ? 15.086 -7.996 -7.904 1.00 90.31 270 LEU A N 1
ATOM 2224 C CA . LEU A 1 270 ? 14.940 -8.759 -6.655 1.00 90.31 270 LEU A CA 1
ATOM 2225 C C . LEU A 1 270 ? 15.177 -10.274 -6.789 1.00 90.31 270 LEU A C 1
ATOM 2227 O O . LEU A 1 270 ? 14.719 -10.923 -7.735 1.00 90.31 270 LEU A O 1
ATOM 2231 N N . THR A 1 271 ? 15.800 -10.880 -5.785 1.00 81.81 271 THR A N 1
ATOM 2232 C CA . THR A 1 271 ? 15.867 -12.343 -5.686 1.00 81.81 271 THR A CA 1
ATOM 2233 C C . THR A 1 271 ? 14.496 -12.899 -5.306 1.00 81.81 271 THR A C 1
ATOM 2235 O O . THR A 1 271 ? 13.935 -12.561 -4.267 1.00 81.81 271 THR A O 1
ATOM 2238 N N . ILE A 1 272 ? 13.945 -13.768 -6.152 1.00 73.50 272 ILE A N 1
ATOM 2239 C CA . ILE A 1 272 ? 12.673 -14.448 -5.891 1.00 73.50 272 ILE A CA 1
ATOM 2240 C C . ILE A 1 272 ? 13.004 -15.765 -5.182 1.00 73.50 272 ILE A C 1
ATOM 2242 O O . ILE A 1 272 ? 13.482 -16.712 -5.811 1.00 73.50 272 ILE A O 1
ATOM 2246 N N . HIS A 1 273 ? 12.803 -15.815 -3.866 1.00 62.97 273 HIS A N 1
ATOM 2247 C CA . HIS A 1 273 ? 13.047 -17.017 -3.070 1.00 62.97 273 HIS A CA 1
ATOM 2248 C C . HIS A 1 273 ? 11.915 -18.025 -3.264 1.00 62.97 273 HIS A C 1
ATOM 2250 O O . HIS A 1 273 ? 10.899 -17.953 -2.581 1.00 62.97 273 HIS A O 1
ATOM 2256 N N . ALA A 1 274 ? 12.133 -18.954 -4.203 1.00 55.47 274 ALA A N 1
ATOM 2257 C CA . ALA A 1 274 ? 11.169 -19.948 -4.679 1.00 55.47 274 ALA A CA 1
ATOM 2258 C C . ALA A 1 274 ? 9.881 -19.310 -5.248 1.00 55.47 274 ALA A C 1
ATOM 2260 O O . ALA A 1 274 ? 9.562 -18.157 -4.961 1.00 55.47 274 ALA A O 1
ATOM 2261 N N . PRO A 1 275 ? 9.127 -20.002 -6.119 1.00 51.88 275 PRO A N 1
ATOM 2262 C CA . PRO A 1 275 ? 7.802 -19.517 -6.466 1.00 51.88 275 PRO A CA 1
ATOM 2263 C C . PRO A 1 275 ? 7.039 -19.420 -5.149 1.00 51.88 275 PRO A C 1
ATOM 2265 O O . PRO A 1 275 ? 6.934 -20.427 -4.446 1.00 51.88 275 PRO A O 1
ATOM 2268 N N . LEU A 1 276 ? 6.528 -18.233 -4.803 1.00 50.53 276 LEU A N 1
ATOM 2269 C CA . LEU A 1 276 ? 5.437 -18.151 -3.841 1.00 50.53 276 LEU A CA 1
ATOM 2270 C C . LEU A 1 276 ? 4.453 -19.223 -4.295 1.00 50.53 276 LEU A C 1
ATOM 2272 O O . LEU A 1 276 ? 3.976 -19.151 -5.431 1.00 50.53 276 LEU A O 1
ATOM 2276 N N . GLU A 1 277 ? 4.240 -20.255 -3.478 1.00 45.19 277 GLU A N 1
ATOM 2277 C CA . GLU A 1 277 ? 3.260 -21.301 -3.743 1.00 45.19 277 GLU A CA 1
ATOM 2278 C C . GLU A 1 277 ? 1.872 -20.656 -3.682 1.00 45.19 277 GLU A C 1
ATOM 2280 O O . GLU A 1 277 ? 1.089 -20.827 -2.748 1.00 45.19 277 GLU A O 1
ATOM 2285 N N . SER A 1 278 ? 1.564 -19.825 -4.673 1.00 46.38 278 SER A N 1
ATOM 2286 C CA . SER A 1 278 ? 0.248 -19.284 -4.855 1.00 46.38 278 SER A CA 1
ATOM 2287 C C . SER A 1 278 ? -0.570 -20.433 -5.419 1.00 46.38 278 SER A C 1
ATOM 2289 O O . SER A 1 278 ? -0.329 -20.971 -6.501 1.00 46.38 278 SER A O 1
ATOM 2291 N N . ARG A 1 279 ? -1.530 -20.853 -4.600 1.00 47.12 279 ARG A N 1
ATOM 2292 C CA . ARG A 1 279 ? -2.588 -21.829 -4.870 1.00 47.12 279 ARG A CA 1
ATOM 2293 C C . ARG A 1 279 ? -3.524 -21.379 -6.007 1.00 47.12 279 ARG A C 1
ATOM 2295 O O . ARG A 1 279 ? -4.741 -21.541 -5.912 1.00 47.12 279 ARG A O 1
ATOM 2302 N N . ALA A 1 280 ? -3.000 -20.809 -7.088 1.00 47.94 280 ALA A N 1
ATOM 2303 C CA . ALA A 1 280 ? -3.760 -20.527 -8.288 1.00 47.94 280 ALA A CA 1
ATOM 2304 C C . ALA A 1 280 ? -3.923 -21.831 -9.079 1.00 47.94 280 ALA A C 1
ATOM 2306 O O . ALA A 1 280 ? -3.026 -22.301 -9.779 1.00 47.94 280 ALA A O 1
ATOM 2307 N N . LYS A 1 281 ? -5.112 -22.430 -8.951 1.00 48.34 281 LYS A N 1
ATOM 2308 C CA . LYS A 1 281 ? -5.633 -23.480 -9.835 1.00 48.34 281 LYS A CA 1
ATOM 2309 C C . LYS A 1 281 ? -5.697 -22.953 -11.276 1.00 48.34 281 LYS A C 1
ATOM 2311 O O . LYS A 1 281 ? -6.750 -22.488 -11.700 1.00 48.34 281 LYS A O 1
ATOM 2316 N N . ARG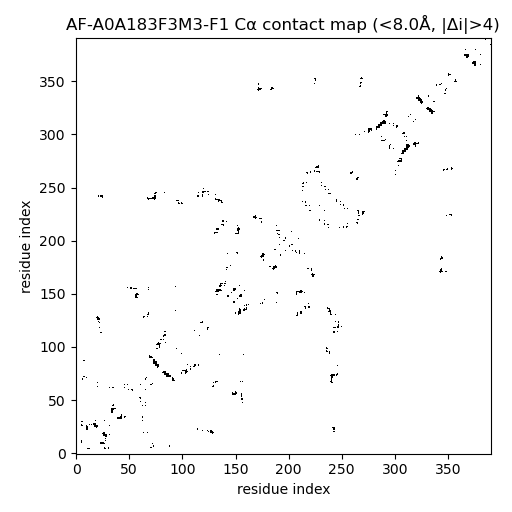 A 1 282 ? -4.560 -22.999 -11.977 1.00 52.31 282 ARG A N 1
ATOM 2317 C CA . ARG A 1 282 ? -4.301 -22.956 -13.433 1.00 52.31 282 ARG A CA 1
ATOM 2318 C C . ARG A 1 282 ? -2.928 -22.311 -13.613 1.00 52.31 282 ARG A C 1
ATOM 2320 O O . ARG A 1 282 ? -2.825 -21.099 -13.765 1.00 52.31 282 ARG A O 1
ATOM 2327 N N . ALA A 1 283 ? -1.876 -23.126 -13.584 1.00 58.97 283 ALA A N 1
ATOM 2328 C CA . ALA A 1 283 ? -0.578 -22.710 -14.097 1.00 58.97 283 ALA A CA 1
ATOM 2329 C C . ALA A 1 283 ? -0.744 -22.440 -15.600 1.00 58.97 283 ALA A C 1
ATOM 2331 O O . ALA A 1 283 ? -0.722 -23.361 -16.416 1.00 58.97 283 ALA A O 1
ATOM 2332 N N . SER A 1 284 ? -1.025 -21.190 -15.957 1.00 71.31 284 SER A N 1
ATOM 2333 C CA . SER A 1 284 ? -1.069 -20.770 -17.350 1.00 71.31 284 SER A CA 1
ATOM 2334 C C . SER A 1 284 ? 0.355 -20.795 -17.890 1.00 71.31 284 SER A C 1
ATOM 2336 O O . SER A 1 284 ? 1.260 -20.211 -17.299 1.00 71.31 284 SER A O 1
ATOM 2338 N N . ASN A 1 285 ? 0.566 -21.484 -19.006 1.00 88.38 285 ASN A N 1
ATOM 2339 C CA . ASN A 1 285 ? 1.821 -21.385 -19.738 1.00 88.38 285 ASN A CA 1
ATOM 2340 C C . ASN A 1 285 ? 1.745 -20.131 -20.609 1.00 88.38 285 ASN A C 1
ATOM 2342 O O . ASN A 1 285 ? 0.828 -20.012 -21.421 1.00 88.38 285 ASN A O 1
ATOM 2346 N N . VAL A 1 286 ? 2.683 -19.202 -20.439 1.00 94.56 286 VAL A N 1
ATOM 2347 C CA . VAL A 1 286 ? 2.728 -17.954 -21.209 1.00 94.56 286 VAL A CA 1
ATOM 2348 C C . VAL A 1 286 ? 3.922 -17.981 -22.154 1.00 94.56 286 VAL A C 1
ATOM 2350 O O . VAL A 1 286 ? 5.058 -18.183 -21.728 1.00 94.56 286 VAL A O 1
ATOM 2353 N N . LEU A 1 287 ? 3.653 -17.764 -23.441 1.00 96.81 287 LEU A N 1
ATOM 2354 C CA . LEU A 1 287 ? 4.669 -17.550 -24.464 1.00 96.81 287 LEU A CA 1
ATOM 2355 C C . LEU A 1 287 ? 4.863 -16.044 -24.671 1.00 96.81 287 LEU A C 1
ATOM 2357 O O . LEU A 1 287 ? 3.898 -15.333 -24.941 1.00 96.81 287 LEU A O 1
ATOM 2361 N N . ILE A 1 288 ? 6.099 -15.567 -24.560 1.00 97.69 288 ILE A N 1
ATOM 2362 C CA . ILE A 1 288 ? 6.481 -14.173 -24.808 1.00 97.69 288 ILE A CA 1
ATOM 2363 C C . ILE A 1 288 ? 7.327 -14.123 -26.077 1.00 97.69 288 ILE A C 1
ATOM 2365 O O . ILE A 1 288 ? 8.291 -14.873 -26.207 1.00 97.69 288 ILE A O 1
ATOM 2369 N N . ILE A 1 289 ? 6.971 -13.229 -27.000 1.00 98.12 289 ILE A N 1
ATOM 2370 C CA . ILE A 1 289 ? 7.692 -13.011 -28.257 1.00 98.12 289 ILE A CA 1
ATOM 2371 C C . ILE A 1 289 ? 8.527 -11.730 -28.112 1.00 98.12 289 ILE A C 1
ATOM 2373 O O . ILE A 1 289 ? 7.975 -10.644 -27.942 1.00 98.12 289 ILE A O 1
ATOM 2377 N N . GLY A 1 290 ? 9.849 -11.873 -28.174 1.00 98.00 290 GLY A N 1
ATOM 2378 C CA . GLY A 1 290 ? 10.858 -10.825 -28.025 1.00 98.00 290 GLY A CA 1
ATOM 2379 C C . GLY A 1 290 ? 11.531 -10.806 -26.644 1.00 98.00 290 GLY A C 1
ATOM 2380 O O . GLY A 1 290 ? 10.871 -10.666 -25.617 1.00 98.00 290 GLY A O 1
ATOM 2381 N N . ALA A 1 291 ? 12.864 -10.863 -26.622 1.00 97.50 291 ALA A N 1
ATOM 2382 C CA . ALA A 1 291 ? 13.759 -10.699 -25.469 1.00 97.50 291 ALA A CA 1
ATOM 2383 C C . ALA A 1 291 ? 14.280 -9.258 -25.316 1.00 97.50 291 ALA A C 1
ATOM 2385 O O . ALA A 1 291 ? 15.379 -9.038 -24.805 1.00 97.50 291 ALA A O 1
ATOM 2386 N N . GLY A 1 292 ? 13.522 -8.256 -25.765 1.00 97.19 292 GLY A N 1
ATOM 2387 C CA . GLY A 1 292 ? 13.792 -6.858 -25.417 1.00 97.19 292 GLY A CA 1
ATOM 2388 C C . GLY A 1 292 ? 13.437 -6.555 -23.956 1.00 97.19 292 GLY A C 1
ATOM 2389 O O . GLY A 1 292 ? 12.862 -7.393 -23.261 1.00 97.19 292 GLY A O 1
ATOM 2390 N N . ILE A 1 293 ? 13.703 -5.327 -23.495 1.00 95.81 293 ILE A N 1
ATOM 2391 C CA . ILE A 1 293 ? 13.406 -4.922 -22.108 1.00 95.81 293 ILE A CA 1
ATOM 2392 C C . ILE A 1 293 ? 11.948 -5.172 -21.694 1.00 95.81 293 ILE A C 1
ATOM 2394 O O . ILE A 1 293 ? 11.703 -5.624 -20.580 1.00 95.81 293 ILE A O 1
ATOM 2398 N N . SER A 1 294 ? 10.979 -4.953 -22.589 1.00 96.56 294 SER A N 1
ATOM 2399 C CA . SER A 1 294 ? 9.561 -5.207 -22.308 1.00 96.56 294 SER A CA 1
ATOM 2400 C C . SER A 1 294 ? 9.272 -6.692 -22.084 1.00 96.56 294 SER A C 1
ATOM 2402 O O . SER A 1 294 ? 8.653 -7.051 -21.084 1.00 96.56 294 SER A O 1
ATOM 2404 N N . GLY A 1 295 ? 9.745 -7.559 -22.983 1.00 97.38 295 GLY A N 1
ATOM 2405 C CA . GLY A 1 295 ? 9.544 -9.004 -22.890 1.00 97.38 295 GLY A CA 1
ATOM 2406 C C . GLY A 1 295 ? 10.264 -9.615 -21.692 1.00 97.38 295 GLY A C 1
ATOM 2407 O O . GLY A 1 295 ? 9.675 -10.413 -20.967 1.00 97.38 295 GLY A O 1
ATOM 2408 N N . LEU A 1 296 ? 11.496 -9.176 -21.416 1.00 96.06 296 LEU A N 1
ATOM 2409 C CA . LEU A 1 296 ? 12.257 -9.596 -20.238 1.00 96.06 296 LEU A CA 1
ATOM 2410 C C . LEU A 1 296 ? 11.598 -9.133 -18.932 1.00 96.06 296 LEU A C 1
ATOM 2412 O O . LEU A 1 296 ? 11.494 -9.927 -17.996 1.00 96.06 296 LEU A O 1
ATOM 2416 N N . ALA A 1 297 ? 11.104 -7.892 -18.868 1.00 94.81 297 ALA A N 1
ATOM 2417 C CA . ALA A 1 297 ? 10.382 -7.388 -17.702 1.00 94.81 297 ALA A CA 1
ATOM 2418 C C . ALA A 1 297 ? 9.095 -8.189 -17.448 1.00 94.81 297 ALA A C 1
ATOM 2420 O O . ALA A 1 297 ? 8.869 -8.642 -16.324 1.00 94.81 297 ALA A O 1
ATOM 2421 N N . ALA A 1 298 ? 8.292 -8.442 -18.490 1.00 94.62 298 ALA A N 1
ATOM 2422 C CA . ALA A 1 298 ? 7.076 -9.246 -18.368 1.00 94.62 298 ALA A CA 1
ATOM 2423 C C . ALA A 1 298 ? 7.395 -10.693 -17.963 1.00 94.62 298 ALA A C 1
ATOM 2425 O O . ALA A 1 298 ? 6.758 -11.232 -17.060 1.00 94.62 298 ALA A O 1
ATOM 2426 N N . ALA A 1 299 ? 8.413 -11.310 -18.574 1.00 93.56 299 ALA A N 1
ATOM 2427 C CA . ALA A 1 299 ? 8.853 -12.661 -18.235 1.00 93.56 299 ALA A CA 1
ATOM 2428 C C . ALA A 1 299 ? 9.259 -12.764 -16.767 1.00 93.56 299 ALA A C 1
ATOM 2430 O O . ALA A 1 299 ? 8.872 -13.701 -16.071 1.00 93.56 299 ALA A O 1
ATOM 2431 N N . ARG A 1 300 ? 10.024 -11.781 -16.291 1.00 91.44 300 ARG A N 1
ATOM 2432 C CA . ARG A 1 300 ? 10.500 -11.721 -14.916 1.00 91.44 300 ARG A CA 1
ATOM 2433 C C . ARG A 1 300 ? 9.351 -11.595 -13.918 1.00 91.44 300 ARG A C 1
ATOM 2435 O O . ARG A 1 300 ? 9.329 -12.349 -12.949 1.00 91.44 300 ARG A O 1
ATOM 2442 N N . GLN A 1 301 ? 8.388 -10.711 -14.178 1.00 90.31 301 GLN A N 1
ATOM 2443 C CA . GLN A 1 301 ? 7.221 -10.532 -13.309 1.00 90.31 301 GLN A CA 1
ATOM 2444 C C . GLN A 1 301 ? 6.280 -11.741 -13.337 1.00 90.31 301 GLN A C 1
ATOM 2446 O O . GLN A 1 301 ? 5.900 -12.269 -12.301 1.00 90.31 301 GLN A O 1
ATOM 2451 N N . LEU A 1 302 ? 5.969 -12.288 -14.511 1.00 89.62 302 LEU A N 1
ATOM 2452 C CA . LEU A 1 302 ? 5.131 -13.487 -14.596 1.00 89.62 302 LEU A CA 1
ATOM 2453 C C . LEU A 1 302 ? 5.770 -14.686 -13.882 1.00 89.62 302 LEU A C 1
ATOM 2455 O O . LEU A 1 302 ? 5.074 -15.435 -13.190 1.00 89.62 302 LEU A O 1
ATOM 2459 N N . ARG A 1 303 ? 7.096 -14.847 -13.994 1.00 87.31 303 ARG A N 1
ATOM 2460 C CA . ARG A 1 303 ? 7.835 -15.864 -13.235 1.00 87.31 303 ARG A CA 1
ATOM 2461 C C . ARG A 1 303 ? 7.787 -15.618 -11.727 1.00 87.31 303 ARG A C 1
ATOM 2463 O O . ARG A 1 303 ? 7.672 -16.596 -10.993 1.00 87.31 303 ARG A O 1
ATOM 2470 N N . SER A 1 304 ? 7.849 -14.365 -11.263 1.00 83.69 304 SER A N 1
ATOM 2471 C CA . SER A 1 304 ? 7.728 -14.041 -9.830 1.00 83.69 304 SER A CA 1
ATOM 2472 C C . SER A 1 304 ? 6.356 -14.426 -9.267 1.00 83.69 304 SER A C 1
ATOM 2474 O O . SER A 1 304 ? 6.261 -14.862 -8.123 1.00 83.69 304 SER A O 1
ATOM 2476 N N . PHE A 1 305 ? 5.315 -14.394 -10.102 1.00 82.38 305 PHE A N 1
ATOM 2477 C CA . PHE A 1 305 ? 3.967 -14.860 -9.760 1.00 82.38 305 PHE A CA 1
ATOM 2478 C C . PHE A 1 305 ? 3.772 -16.383 -9.892 1.00 82.38 305 PHE A C 1
ATOM 2480 O O . PHE A 1 305 ? 2.657 -16.874 -9.726 1.00 82.38 305 PHE A O 1
ATOM 2487 N N . GLY A 1 306 ? 4.825 -17.149 -10.201 1.00 81.69 306 GLY A N 1
ATOM 2488 C CA . GLY A 1 306 ? 4.757 -18.608 -10.351 1.00 81.69 306 GLY A CA 1
ATOM 2489 C C . GLY A 1 306 ? 4.240 -19.092 -11.712 1.00 81.69 306 GLY A C 1
ATOM 2490 O O . GLY A 1 306 ? 3.915 -20.268 -11.868 1.00 81.69 306 GLY A O 1
ATOM 2491 N N . THR A 1 307 ? 4.172 -18.215 -12.717 1.00 86.12 307 THR A N 1
ATOM 2492 C CA . THR A 1 307 ? 3.745 -18.573 -14.079 1.00 86.12 307 THR A CA 1
ATOM 2493 C C . THR A 1 307 ? 4.884 -19.258 -14.836 1.00 86.12 307 THR A C 1
ATOM 2495 O O . THR A 1 307 ? 6.030 -18.798 -14.804 1.00 86.12 307 THR A O 1
ATOM 2498 N N . LYS A 1 308 ? 4.585 -20.333 -15.579 1.00 89.38 308 LYS A N 1
ATOM 2499 C CA . LYS A 1 308 ? 5.557 -20.934 -16.502 1.00 89.38 308 LYS A CA 1
ATOM 2500 C C . LYS A 1 308 ? 5.660 -20.063 -17.753 1.00 89.38 308 LYS A C 1
ATOM 2502 O O . LYS A 1 308 ? 4.696 -19.938 -18.504 1.00 89.38 308 L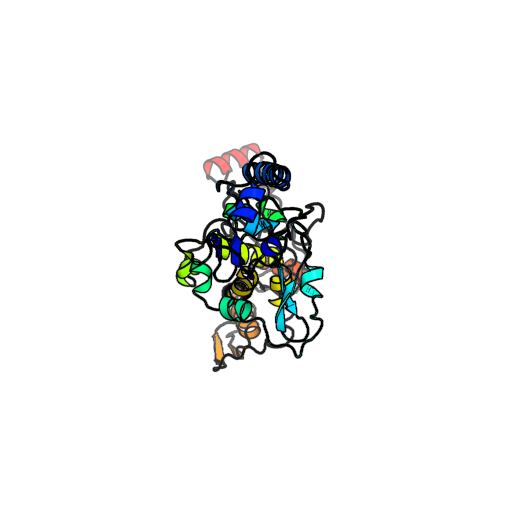YS A O 1
ATOM 2507 N N . VAL A 1 309 ? 6.836 -19.485 -17.975 1.00 92.44 309 VAL A N 1
ATOM 2508 C CA . VAL A 1 309 ? 7.101 -18.580 -19.098 1.00 92.44 309 VAL A CA 1
ATOM 2509 C C . VAL A 1 309 ? 8.091 -19.217 -20.066 1.00 92.44 309 VAL A C 1
ATOM 2511 O O . VAL A 1 309 ? 9.155 -19.677 -19.653 1.00 92.44 309 VAL A O 1
ATOM 2514 N N . THR A 1 310 ? 7.759 -19.196 -21.353 1.00 95.69 310 THR A N 1
ATOM 2515 C CA . THR A 1 310 ? 8.688 -19.463 -22.456 1.00 95.69 310 THR A CA 1
ATOM 2516 C C . THR A 1 310 ? 8.885 -18.166 -23.225 1.00 95.69 310 THR A C 1
ATOM 2518 O O . THR A 1 310 ? 7.911 -17.491 -23.545 1.00 95.69 310 THR A O 1
ATOM 2521 N N . LEU A 1 311 ? 10.132 -17.804 -23.511 1.00 96.69 311 LEU A N 1
ATOM 2522 C CA . LEU A 1 311 ? 10.466 -16.590 -24.246 1.00 96.69 311 LEU A CA 1
ATOM 2523 C C . LEU A 1 311 ? 11.136 -16.971 -25.570 1.00 96.69 311 LEU A C 1
ATOM 2525 O O . LEU A 1 311 ? 12.058 -17.783 -25.569 1.00 96.69 311 LEU A O 1
ATOM 2529 N N . LEU A 1 312 ? 10.655 -16.407 -26.678 1.00 97.75 312 LEU A N 1
ATOM 2530 C CA . LEU A 1 312 ? 11.205 -16.601 -28.021 1.00 97.75 312 LEU A CA 1
ATOM 2531 C C . LEU A 1 312 ? 11.782 -15.283 -28.524 1.00 97.75 312 LEU A C 1
ATOM 2533 O O . LEU A 1 312 ? 11.060 -14.296 -28.608 1.00 97.75 312 LEU A O 1
ATOM 2537 N N . GLU A 1 313 ? 13.059 -15.275 -28.878 1.00 97.88 313 GLU A N 1
ATOM 2538 C CA . GLU A 1 313 ? 13.740 -14.136 -29.497 1.00 97.88 313 GLU A CA 1
ATOM 2539 C C . GLU A 1 313 ? 14.119 -14.496 -30.932 1.00 97.88 313 GLU A C 1
ATOM 2541 O O . GLU A 1 313 ? 14.446 -15.646 -31.216 1.00 97.88 313 GLU A O 1
ATOM 2546 N N . ALA A 1 314 ? 14.015 -13.524 -31.839 1.00 97.81 314 ALA A N 1
ATOM 2547 C CA . ALA A 1 314 ? 14.337 -13.722 -33.246 1.00 97.81 314 ALA A CA 1
ATOM 2548 C C . ALA A 1 314 ? 15.851 -13.666 -33.498 1.00 97.81 314 ALA A C 1
ATOM 2550 O O . ALA A 1 314 ? 16.348 -14.347 -34.393 1.00 97.81 314 ALA A O 1
ATOM 2551 N N . LYS A 1 315 ? 16.573 -12.844 -32.730 1.00 96.00 315 LYS A N 1
ATOM 2552 C CA . LYS A 1 315 ? 18.036 -12.753 -32.759 1.00 96.00 315 LYS A CA 1
ATOM 2553 C C . LYS A 1 315 ? 18.691 -13.868 -31.936 1.00 96.00 315 LYS A C 1
ATOM 2555 O O . LYS A 1 315 ? 18.058 -14.531 -31.120 1.00 96.00 315 LYS A O 1
ATOM 2560 N N . ASP A 1 316 ? 19.992 -14.036 -32.122 1.00 95.88 316 ASP A N 1
ATOM 2561 C CA . ASP A 1 316 ? 20.848 -14.932 -31.336 1.00 95.88 316 ASP A CA 1
ATOM 2562 C C . ASP A 1 316 ? 21.238 -14.358 -29.960 1.00 95.88 316 ASP A C 1
ATOM 2564 O O . ASP A 1 316 ? 21.847 -15.052 -29.146 1.00 95.88 316 ASP A O 1
ATOM 2568 N N . HIS A 1 317 ? 20.852 -13.112 -29.668 1.00 93.31 317 HIS A N 1
ATOM 2569 C CA . HIS A 1 317 ? 21.119 -12.436 -28.404 1.00 93.31 317 HIS A CA 1
ATOM 2570 C C . HIS A 1 317 ? 19.875 -11.705 -27.856 1.00 93.31 317 HIS A C 1
ATOM 2572 O O . HIS A 1 317 ? 19.040 -11.218 -28.626 1.00 93.31 317 HIS A O 1
ATOM 2578 N N . PRO A 1 318 ? 19.738 -11.572 -26.521 1.00 95.38 318 PRO A N 1
ATOM 2579 C CA . PRO A 1 318 ? 18.684 -10.767 -25.906 1.00 95.38 318 PRO A CA 1
ATOM 2580 C C . PRO A 1 318 ? 19.006 -9.260 -25.953 1.00 95.38 318 PRO A C 1
ATOM 2582 O O . PRO A 1 318 ? 20.054 -8.839 -26.438 1.00 95.38 318 PRO A O 1
ATOM 2585 N N . GLY A 1 319 ? 18.097 -8.429 -25.435 1.00 93.44 319 GLY A N 1
ATOM 2586 C CA . GLY A 1 319 ? 18.271 -6.974 -25.290 1.00 93.44 319 GLY A CA 1
ATOM 2587 C C . GLY A 1 319 ? 17.554 -6.157 -26.367 1.00 93.44 319 GLY A C 1
ATOM 2588 O O . GLY A 1 319 ? 17.070 -5.050 -26.110 1.00 93.44 319 GLY A O 1
ATOM 2589 N N . GLY A 1 320 ? 17.359 -6.726 -27.559 1.00 94.62 320 GLY A N 1
ATOM 2590 C CA . GLY A 1 320 ? 16.603 -6.104 -28.645 1.00 94.62 320 GLY A CA 1
ATOM 2591 C C . GLY A 1 320 ? 17.270 -4.828 -29.169 1.00 94.62 320 GLY A C 1
ATOM 2592 O O . GLY A 1 320 ? 18.166 -4.904 -30.006 1.00 94.62 320 GLY A O 1
ATOM 2593 N N . ARG A 1 321 ? 16.793 -3.662 -28.710 1.00 95.62 321 ARG A N 1
ATOM 2594 C CA . ARG A 1 321 ? 17.349 -2.326 -29.026 1.00 95.62 321 ARG A CA 1
ATOM 2595 C C . ARG A 1 321 ? 18.350 -1.826 -27.977 1.00 95.62 321 ARG A C 1
ATOM 2597 O O . ARG A 1 321 ? 18.920 -0.760 -28.156 1.00 95.62 321 ARG A O 1
ATOM 2604 N N . MET A 1 322 ? 18.513 -2.546 -26.870 1.00 93.31 322 MET A N 1
ATOM 2605 C CA . MET A 1 322 ? 19.557 -2.297 -25.879 1.00 93.31 322 MET A CA 1
ATOM 2606 C C . MET A 1 322 ? 20.714 -3.230 -26.203 1.00 93.31 322 MET A C 1
ATOM 2608 O O . MET A 1 322 ? 20.596 -4.440 -26.018 1.00 93.31 322 MET A O 1
ATOM 2612 N N . GLN A 1 323 ? 21.774 -2.667 -26.768 1.00 93.19 323 GLN A N 1
ATOM 2613 C CA . GLN A 1 323 ? 22.955 -3.399 -27.191 1.00 93.19 323 GLN A CA 1
ATOM 2614 C C . GLN A 1 323 ? 24.171 -2.538 -26.892 1.00 93.19 323 GLN A C 1
ATOM 2616 O O . GLN A 1 323 ? 24.231 -1.397 -27.348 1.00 93.19 323 GLN A O 1
ATOM 2621 N N . ASP A 1 324 ? 25.117 -3.114 -26.162 1.00 93.81 324 ASP A N 1
ATOM 2622 C CA . ASP A 1 324 ? 26.362 -2.460 -25.789 1.00 93.81 324 ASP A CA 1
ATOM 2623 C C . ASP A 1 324 ? 27.514 -3.117 -26.552 1.00 93.81 324 ASP A C 1
ATOM 2625 O O . ASP A 1 324 ? 27.597 -4.345 -26.633 1.00 93.81 324 ASP A O 1
ATOM 2629 N N . ASP A 1 325 ? 28.399 -2.298 -27.112 1.00 94.50 325 ASP A N 1
ATOM 2630 C CA . ASP A 1 325 ? 29.699 -2.721 -27.613 1.00 94.50 325 ASP A CA 1
ATOM 2631 C C . ASP A 1 325 ? 30.730 -2.624 -26.483 1.00 94.50 325 ASP A C 1
ATOM 2633 O O . ASP A 1 325 ? 30.867 -1.591 -25.825 1.00 94.50 325 ASP A O 1
ATOM 2637 N N . LEU A 1 326 ? 31.448 -3.723 -26.253 1.00 94.19 326 LEU A N 1
ATOM 2638 C CA . LEU A 1 326 ? 32.488 -3.850 -25.230 1.00 94.19 326 LEU A CA 1
ATOM 2639 C C . LEU A 1 326 ? 33.906 -3.864 -25.832 1.00 94.19 326 LEU A C 1
ATOM 2641 O O . LEU A 1 326 ? 34.881 -4.018 -25.096 1.00 94.19 326 LEU A O 1
ATOM 2645 N N . SER A 1 327 ? 34.042 -3.718 -27.156 1.00 95.94 327 SER A N 1
ATOM 2646 C CA . SER A 1 327 ? 35.307 -3.862 -27.893 1.00 95.94 327 SER A CA 1
ATOM 2647 C C . SER A 1 327 ? 36.401 -2.880 -27.456 1.00 95.94 327 SER A C 1
ATOM 2649 O O . SER A 1 327 ? 37.588 -3.189 -27.557 1.00 95.94 327 SER A O 1
ATOM 2651 N N . LEU A 1 328 ? 36.013 -1.722 -26.915 1.00 92.88 328 LEU A N 1
ATOM 2652 C CA . LEU A 1 328 ? 36.915 -0.659 -26.462 1.00 92.88 328 LEU A CA 1
ATOM 2653 C C . LEU A 1 328 ? 37.323 -0.777 -24.980 1.00 92.88 328 LEU A C 1
ATOM 2655 O O . LEU A 1 328 ? 37.944 0.138 -24.443 1.00 92.88 328 LEU A O 1
ATOM 2659 N N . GLY A 1 329 ? 36.949 -1.861 -24.289 1.00 91.75 329 GLY A N 1
ATOM 2660 C CA . GLY A 1 329 ? 37.201 -2.038 -22.850 1.00 91.75 329 GLY A CA 1
ATOM 2661 C C . GLY A 1 329 ? 36.302 -1.189 -21.938 1.00 91.75 329 GLY A C 1
ATOM 2662 O O . GLY A 1 329 ? 36.397 -1.284 -20.716 1.00 91.75 329 GLY A O 1
ATOM 2663 N N . ILE A 1 330 ? 35.406 -0.395 -22.526 1.00 91.56 330 ILE A N 1
ATOM 2664 C CA . ILE A 1 330 ? 34.319 0.327 -21.863 1.00 91.56 330 ILE A CA 1
ATOM 2665 C C . ILE A 1 330 ? 33.001 0.023 -22.590 1.00 91.56 330 ILE A C 1
ATOM 2667 O O . ILE A 1 330 ? 33.019 -0.110 -23.814 1.00 91.56 330 ILE A O 1
ATOM 2671 N N . PRO A 1 331 ? 31.865 -0.081 -21.878 1.00 91.62 331 PRO A N 1
ATOM 2672 C CA . PRO A 1 331 ? 30.573 -0.304 -22.512 1.00 91.62 331 PRO A CA 1
ATOM 2673 C C . PRO A 1 331 ? 30.082 0.956 -23.231 1.00 91.62 331 PRO A C 1
ATOM 2675 O O . PRO A 1 331 ? 29.809 1.986 -22.605 1.00 91.62 331 PRO A O 1
ATOM 2678 N N . VAL A 1 332 ? 29.947 0.864 -24.552 1.00 94.50 332 VAL A N 1
ATOM 2679 C CA . VAL A 1 332 ? 29.371 1.909 -25.405 1.00 94.50 332 VAL A CA 1
ATOM 2680 C C . VAL A 1 332 ? 28.037 1.412 -25.943 1.00 94.50 332 VAL A C 1
ATOM 2682 O O . VAL A 1 332 ? 27.985 0.441 -26.690 1.00 94.50 332 VAL A O 1
ATOM 2685 N N . GLY A 1 333 ? 26.946 2.076 -25.573 1.00 92.69 333 GLY A N 1
ATOM 2686 C CA . GLY A 1 333 ? 25.618 1.702 -26.035 1.00 92.69 333 GLY A CA 1
ATOM 2687 C C . GLY A 1 333 ? 25.460 2.006 -27.521 1.00 92.69 333 GLY A C 1
ATOM 2688 O O . GLY A 1 333 ? 25.436 3.163 -27.929 1.00 92.69 333 GLY A O 1
ATOM 2689 N N . CYS A 1 334 ? 25.276 0.972 -28.338 1.00 93.69 334 CYS A N 1
ATOM 2690 C CA . CYS A 1 334 ? 24.818 1.103 -29.724 1.00 93.69 334 CYS A CA 1
ATOM 2691 C C . CYS A 1 334 ? 23.309 1.411 -29.807 1.00 93.69 334 CYS A C 1
ATOM 2693 O O . CYS A 1 334 ? 22.769 1.618 -30.893 1.00 93.69 334 CYS A O 1
ATOM 2695 N N . GLY A 1 335 ? 22.622 1.407 -28.660 1.00 93.44 335 GLY A N 1
ATOM 2696 C CA . GLY A 1 335 ? 21.205 1.710 -28.509 1.00 93.44 335 GLY A CA 1
ATOM 2697 C C . GLY A 1 335 ? 20.925 2.634 -27.323 1.00 93.44 335 GLY A C 1
ATOM 2698 O O . GLY A 1 335 ? 21.504 3.710 -27.204 1.00 93.44 335 GLY A O 1
ATOM 2699 N N . ALA A 1 336 ? 19.993 2.250 -26.449 1.00 93.25 336 ALA A N 1
ATOM 2700 C CA . ALA A 1 336 ? 19.639 3.076 -25.293 1.00 93.25 336 ALA A CA 1
ATOM 2701 C C . ALA A 1 336 ? 20.728 3.037 -24.204 1.00 93.25 336 ALA A C 1
ATOM 2703 O O . ALA A 1 336 ? 21.009 1.971 -23.668 1.00 93.25 336 ALA A O 1
ATOM 2704 N N . GLN A 1 337 ? 21.267 4.206 -23.838 1.00 93.56 337 GLN A N 1
ATOM 2705 C CA . GLN A 1 337 ? 22.268 4.357 -22.765 1.00 93.56 337 GLN A CA 1
ATOM 2706 C C . GLN A 1 337 ? 21.965 5.519 -21.793 1.00 93.56 337 GLN A C 1
ATOM 2708 O O . GLN A 1 337 ? 22.646 5.690 -20.785 1.00 93.56 337 GLN A O 1
ATOM 2713 N N . LEU A 1 338 ? 20.932 6.326 -22.067 1.00 93.88 338 LEU A N 1
ATOM 2714 C CA . LEU A 1 338 ? 20.544 7.475 -21.244 1.00 93.88 338 LEU A CA 1
ATOM 2715 C C . LEU A 1 338 ? 19.282 7.180 -20.432 1.00 93.88 338 LEU A C 1
ATOM 2717 O O . LEU A 1 338 ? 18.299 6.661 -20.961 1.00 93.88 338 LEU A O 1
ATOM 2721 N N . ILE A 1 339 ? 19.298 7.571 -19.157 1.00 94.38 339 ILE A N 1
ATOM 2722 C CA . ILE A 1 339 ? 18.140 7.513 -18.261 1.00 94.38 339 ILE A CA 1
ATOM 2723 C C . ILE A 1 339 ? 17.565 8.925 -18.134 1.00 94.38 339 ILE A C 1
ATOM 2725 O O . ILE A 1 339 ? 18.214 9.827 -17.606 1.00 94.38 339 ILE A O 1
ATOM 2729 N N . THR A 1 340 ? 16.338 9.124 -18.610 1.00 92.56 340 THR A N 1
ATOM 2730 C CA . THR A 1 340 ? 15.627 10.405 -18.508 1.00 92.56 340 THR A CA 1
ATOM 2731 C C . THR A 1 340 ? 14.750 10.426 -17.260 1.00 92.56 340 THR A C 1
ATOM 2733 O O . THR A 1 340 ? 13.761 9.697 -17.190 1.00 92.56 340 THR A O 1
ATOM 2736 N N . GLY A 1 341 ? 15.101 11.273 -16.290 1.00 90.50 341 GLY A N 1
ATOM 2737 C CA . GLY A 1 341 ? 14.422 11.351 -14.994 1.00 90.50 341 GLY A CA 1
ATOM 2738 C C . GLY A 1 341 ? 14.876 10.239 -14.047 1.00 90.50 341 GLY A C 1
ATOM 2739 O O . GLY A 1 341 ? 14.860 9.060 -14.397 1.00 90.50 341 GLY A O 1
ATOM 2740 N N . MET A 1 342 ? 15.312 10.624 -12.848 1.00 91.06 342 MET A N 1
ATOM 2741 C CA . MET A 1 342 ? 15.895 9.685 -11.884 1.00 91.06 342 MET A CA 1
ATOM 2742 C C . MET A 1 342 ? 14.899 9.215 -10.826 1.00 91.06 342 MET A C 1
ATOM 2744 O O . MET A 1 342 ? 14.868 8.031 -10.497 1.00 91.06 342 MET A O 1
ATOM 2748 N N . MET A 1 343 ? 14.086 10.135 -10.309 1.00 92.44 343 MET A N 1
ATOM 2749 C CA . MET A 1 343 ? 13.147 9.845 -9.231 1.00 92.44 343 MET A CA 1
ATOM 2750 C C . MET A 1 343 ? 12.074 8.852 -9.684 1.00 92.44 343 MET A C 1
ATOM 2752 O O . MET A 1 343 ? 11.503 8.997 -10.766 1.00 92.44 343 MET A O 1
ATOM 2756 N N . ASN A 1 344 ? 11.831 7.834 -8.857 1.00 94.19 344 ASN A N 1
ATOM 2757 C CA . ASN A 1 344 ? 10.902 6.720 -9.068 1.00 94.19 344 ASN A CA 1
ATOM 2758 C C . ASN A 1 344 ? 11.134 5.899 -10.345 1.00 94.19 344 ASN A C 1
ATOM 2760 O O . ASN A 1 344 ? 10.292 5.079 -10.715 1.00 94.19 344 ASN A O 1
ATOM 2764 N N . ASN A 1 345 ? 12.252 6.101 -11.046 1.00 95.06 345 ASN A N 1
ATOM 2765 C CA . ASN A 1 345 ? 12.491 5.438 -12.317 1.00 95.06 345 ASN A CA 1
ATOM 2766 C C . ASN A 1 345 ? 12.858 3.959 -12.079 1.00 95.06 345 ASN A C 1
ATOM 2768 O O . ASN A 1 345 ? 13.870 3.687 -11.424 1.00 95.06 345 ASN A O 1
ATOM 2772 N N . PRO A 1 346 ? 12.120 2.985 -12.650 1.00 95.44 346 PRO A N 1
ATOM 2773 C CA . PRO A 1 346 ? 12.413 1.563 -12.462 1.00 95.44 346 PRO A CA 1
ATOM 2774 C C . PRO A 1 346 ? 13.828 1.156 -12.890 1.00 95.44 346 PRO A C 1
ATOM 2776 O O . PRO A 1 346 ? 14.388 0.220 -12.326 1.00 95.44 346 PRO A O 1
ATOM 2779 N N . ILE A 1 347 ? 14.427 1.852 -13.863 1.00 95.75 347 ILE A N 1
ATOM 2780 C CA . ILE A 1 347 ? 15.816 1.605 -14.269 1.00 95.75 347 ILE A CA 1
ATOM 2781 C C . ILE A 1 347 ? 16.780 2.008 -13.152 1.00 95.75 347 ILE A C 1
ATOM 2783 O O . ILE A 1 347 ? 17.688 1.247 -12.841 1.00 95.75 347 ILE A O 1
ATOM 2787 N N . VAL A 1 348 ? 16.551 3.153 -12.502 1.00 96.50 348 VAL A N 1
ATOM 2788 C CA . VAL A 1 348 ? 17.376 3.612 -11.373 1.00 96.50 348 VAL A CA 1
ATOM 2789 C C . VAL A 1 348 ? 17.242 2.661 -10.188 1.00 96.50 348 VAL A C 1
ATOM 2791 O O . VAL A 1 348 ? 18.255 2.286 -9.605 1.00 96.50 348 VAL A O 1
ATOM 2794 N N . VAL A 1 349 ? 16.028 2.182 -9.894 1.00 96.19 349 VAL A N 1
ATOM 2795 C CA . VAL A 1 349 ? 15.813 1.128 -8.886 1.00 96.19 349 VAL A CA 1
ATOM 2796 C C . VAL A 1 349 ? 16.667 -0.104 -9.199 1.00 96.19 349 VAL A C 1
ATOM 2798 O O . VAL A 1 349 ? 17.374 -0.597 -8.324 1.00 96.19 349 VAL A O 1
ATOM 2801 N N . MET A 1 350 ? 16.665 -0.570 -10.453 1.00 96.25 350 MET A N 1
ATOM 2802 C CA . MET A 1 350 ? 17.483 -1.712 -10.875 1.00 96.25 350 MET A CA 1
ATOM 2803 C C . MET A 1 350 ? 18.989 -1.431 -10.813 1.00 96.25 350 MET A C 1
ATOM 2805 O O . MET A 1 350 ? 19.740 -2.324 -10.427 1.00 96.25 350 MET A O 1
ATOM 2809 N N . CYS A 1 351 ? 19.439 -0.216 -11.141 1.00 96.31 351 CYS A N 1
ATOM 2810 C CA . CYS A 1 351 ? 20.837 0.183 -10.980 1.00 96.31 351 CYS A CA 1
ATOM 2811 C C . CYS A 1 351 ? 21.275 0.076 -9.516 1.00 96.31 351 CYS A C 1
ATOM 2813 O O . CYS A 1 351 ? 22.301 -0.536 -9.237 1.00 96.31 351 CYS A O 1
ATOM 2815 N N . HIS A 1 352 ? 20.472 0.592 -8.580 1.00 96.31 352 HIS A N 1
ATOM 2816 C CA . HIS A 1 352 ? 20.752 0.484 -7.145 1.00 96.31 352 HIS A CA 1
ATOM 2817 C C . HIS A 1 352 ? 20.727 -0.972 -6.664 1.00 96.31 352 HIS A C 1
ATOM 2819 O O . HIS A 1 352 ? 21.653 -1.400 -5.982 1.00 96.31 352 HIS A O 1
ATOM 2825 N N . GLN A 1 353 ? 19.734 -1.768 -7.071 1.00 95.88 353 GLN A N 1
ATOM 2826 C CA . GLN A 1 353 ? 19.650 -3.195 -6.719 1.00 95.88 353 GLN A CA 1
ATOM 2827 C C . GLN A 1 353 ? 20.838 -4.020 -7.243 1.00 95.88 353 GLN A C 1
ATOM 2829 O O . GLN A 1 353 ? 21.273 -4.955 -6.578 1.00 95.88 353 GLN A O 1
ATOM 2834 N N . ALA A 1 354 ? 21.362 -3.688 -8.426 1.00 95.88 354 ALA A N 1
ATOM 2835 C CA . ALA A 1 354 ? 22.518 -4.357 -9.024 1.00 95.88 354 ALA A CA 1
ATOM 2836 C C . ALA A 1 354 ? 23.866 -3.725 -8.642 1.00 95.88 354 ALA A C 1
ATOM 2838 O O . ALA A 1 354 ? 24.904 -4.198 -9.103 1.00 95.88 354 ALA A O 1
ATOM 2839 N N . ASN A 1 355 ? 23.863 -2.661 -7.832 1.00 95.31 355 ASN A N 1
ATOM 2840 C CA . ASN A 1 355 ? 25.044 -1.859 -7.517 1.00 95.31 355 ASN A CA 1
ATOM 2841 C C . ASN A 1 355 ? 25.791 -1.357 -8.777 1.00 95.31 355 ASN A C 1
ATOM 2843 O O . ASN A 1 355 ? 27.020 -1.367 -8.844 1.00 95.31 355 ASN A O 1
ATOM 2847 N N . ILE A 1 356 ? 25.035 -0.942 -9.799 1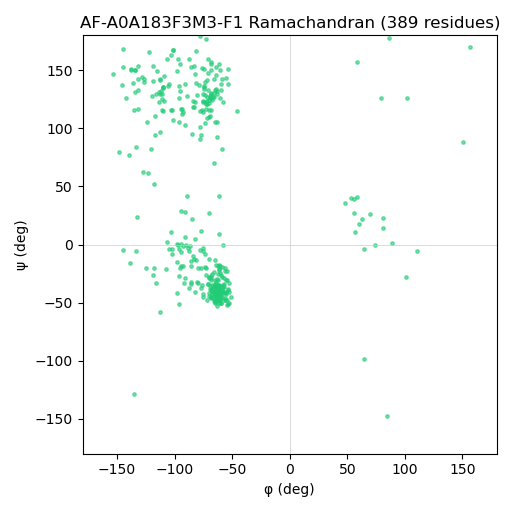.00 94.56 356 ILE A N 1
ATOM 2848 C CA . ILE A 1 356 ? 25.552 -0.377 -11.049 1.00 94.56 356 ILE A CA 1
ATOM 2849 C C . ILE A 1 356 ? 25.570 1.151 -10.923 1.00 94.56 356 ILE A C 1
ATOM 2851 O O . ILE A 1 356 ? 24.504 1.766 -10.801 1.00 94.56 356 ILE A O 1
ATOM 2855 N N . PRO A 1 357 ? 26.750 1.792 -10.981 1.00 92.69 357 PRO A N 1
ATOM 2856 C CA . PRO A 1 357 ? 26.835 3.240 -10.938 1.00 92.69 357 PRO A CA 1
ATOM 2857 C C . PRO A 1 357 ? 26.308 3.850 -12.239 1.00 92.69 357 PRO A C 1
ATOM 2859 O O . PRO A 1 357 ? 26.494 3.316 -13.331 1.00 92.69 357 PRO A O 1
ATOM 2862 N N . TYR A 1 358 ? 25.708 5.027 -12.121 1.00 92.69 358 TYR A N 1
ATOM 2863 C CA . TYR A 1 358 ? 25.333 5.871 -13.248 1.00 92.69 358 TYR A CA 1
ATOM 2864 C C . TYR A 1 358 ? 25.802 7.300 -12.976 1.00 92.69 358 TYR A C 1
ATOM 2866 O O . TYR A 1 358 ? 25.969 7.713 -11.826 1.00 92.69 358 TYR A O 1
ATOM 2874 N N . ARG A 1 359 ? 26.038 8.063 -14.043 1.00 91.44 359 ARG A N 1
ATOM 2875 C CA . ARG A 1 359 ? 26.548 9.431 -13.946 1.00 91.44 359 ARG A CA 1
ATOM 2876 C C . ARG A 1 359 ? 25.451 10.425 -14.329 1.00 91.44 359 ARG A C 1
ATOM 2878 O O . ARG A 1 359 ? 24.944 10.328 -15.447 1.00 91.44 359 ARG A O 1
ATOM 2885 N N . PRO A 1 360 ? 25.098 11.389 -13.460 1.00 89.38 360 PRO A N 1
ATOM 2886 C CA . PRO A 1 360 ? 24.207 12.466 -13.859 1.00 89.38 360 PRO A CA 1
ATOM 2887 C C . PRO A 1 360 ? 24.890 13.306 -14.941 1.00 89.38 360 PRO A C 1
ATOM 2889 O O . PRO A 1 360 ? 26.065 13.665 -14.821 1.00 89.38 360 PRO A O 1
ATOM 2892 N N . LEU A 1 361 ? 24.155 13.611 -16.006 1.00 88.38 361 LEU A N 1
ATOM 2893 C CA . LEU A 1 361 ? 24.619 14.552 -17.016 1.00 88.38 361 LEU A CA 1
ATOM 2894 C C . LEU A 1 361 ? 24.493 15.973 -16.469 1.00 88.38 361 LEU A C 1
ATOM 2896 O O . LEU A 1 361 ? 23.443 16.369 -15.960 1.00 88.38 361 LEU A O 1
ATOM 2900 N N . HIS A 1 362 ? 25.575 16.739 -16.574 1.00 83.12 362 HIS A N 1
ATOM 2901 C CA . HIS A 1 362 ? 25.549 18.160 -16.254 1.00 83.12 362 HIS A CA 1
ATOM 2902 C C . HIS A 1 362 ? 24.827 18.923 -17.368 1.00 83.12 362 HIS A C 1
ATOM 2904 O O . HIS A 1 362 ? 24.856 18.521 -18.529 1.00 83.12 362 HIS A O 1
ATOM 2910 N N . ARG A 1 363 ? 24.190 20.043 -17.013 1.00 78.31 363 ARG A N 1
ATOM 2911 C CA . ARG A 1 363 ? 23.499 20.911 -17.983 1.00 78.31 363 ARG A CA 1
ATOM 2912 C C . ARG A 1 363 ? 24.459 21.665 -18.909 1.00 78.31 363 ARG A C 1
ATOM 2914 O O . ARG A 1 363 ? 24.024 22.251 -19.891 1.00 78.31 363 ARG A O 1
ATOM 2921 N N . GLU A 1 364 ? 25.751 21.667 -18.600 1.00 82.12 364 GLU A N 1
ATOM 2922 C CA . GLU A 1 364 ? 26.769 22.328 -19.409 1.00 82.12 364 GLU A CA 1
ATOM 2923 C C . GLU A 1 364 ? 27.040 21.533 -20.695 1.00 82.12 364 GLU A C 1
ATOM 2925 O O . GLU A 1 364 ? 27.715 20.505 -20.679 1.00 82.12 364 GLU A O 1
ATOM 2930 N N . CYS A 1 365 ? 26.526 22.030 -21.822 1.00 83.88 365 CYS A N 1
ATOM 2931 C CA . CYS A 1 365 ? 26.842 21.534 -23.158 1.00 83.88 365 CYS A CA 1
ATOM 2932 C C . CYS A 1 365 ? 27.364 22.695 -24.010 1.00 83.88 365 CYS A C 1
ATOM 2934 O O . CYS A 1 365 ? 26.607 23.572 -24.421 1.00 83.88 365 CYS A O 1
ATOM 2936 N N . ALA A 1 366 ? 28.673 22.728 -24.261 1.00 86.06 366 ALA A N 1
ATOM 2937 C CA . ALA A 1 366 ? 29.276 23.767 -25.087 1.00 86.06 366 ALA A CA 1
ATOM 2938 C C . ALA A 1 366 ? 28.898 23.578 -26.566 1.00 86.06 366 ALA A C 1
ATOM 2940 O O . ALA A 1 366 ? 29.137 22.516 -27.141 1.00 86.06 366 ALA A O 1
ATOM 2941 N N . MET A 1 367 ? 28.369 24.626 -27.202 1.00 86.56 367 MET A N 1
ATOM 2942 C CA . MET A 1 367 ? 28.193 24.652 -28.656 1.00 86.56 367 MET A CA 1
ATOM 2943 C C . MET A 1 367 ? 29.515 25.019 -29.334 1.00 86.56 367 MET A C 1
ATOM 2945 O O . MET A 1 367 ? 30.147 26.016 -28.975 1.00 86.56 367 MET A O 1
ATOM 2949 N N . MET A 1 368 ? 29.937 24.214 -30.309 1.00 88.56 368 MET A N 1
ATOM 2950 C CA . MET A 1 368 ? 31.167 24.431 -31.074 1.00 88.56 368 MET A CA 1
ATOM 2951 C C . MET A 1 368 ? 30.854 24.824 -32.514 1.00 88.56 368 MET A C 1
ATOM 2953 O O . MET A 1 368 ? 30.022 24.205 -33.174 1.00 88.56 368 MET A O 1
ATOM 2957 N N . ASP A 1 369 ? 31.562 25.836 -33.006 1.00 87.56 369 ASP A N 1
ATOM 2958 C CA . ASP A 1 369 ? 31.511 26.233 -34.407 1.00 87.56 369 ASP A CA 1
ATOM 2959 C C . ASP A 1 369 ? 32.309 25.243 -35.270 1.00 87.56 369 ASP A C 1
ATOM 2961 O O . ASP A 1 369 ? 33.500 25.023 -35.038 1.00 87.56 369 ASP A O 1
ATOM 2965 N N . SER A 1 370 ? 31.652 24.651 -36.271 1.00 90.88 370 SER A N 1
ATOM 2966 C CA . SER A 1 370 ? 32.258 23.625 -37.133 1.00 90.88 370 SER A CA 1
ATOM 2967 C C . SER A 1 370 ? 33.360 24.146 -38.063 1.00 90.88 370 SER A C 1
ATOM 2969 O O . SER A 1 370 ? 34.257 23.384 -38.416 1.00 90.88 370 SER A O 1
ATOM 2971 N N . ALA A 1 371 ? 33.323 25.424 -38.450 1.00 92.56 371 ALA A N 1
ATOM 2972 C CA . ALA A 1 371 ? 34.299 26.016 -39.360 1.00 92.56 371 ALA A CA 1
ATOM 2973 C C . ALA A 1 371 ? 35.522 26.553 -38.606 1.00 92.56 371 ALA A C 1
ATOM 2975 O O . ALA A 1 371 ? 36.651 26.452 -39.080 1.00 92.56 371 ALA A O 1
ATOM 2976 N N . LEU A 1 372 ? 35.299 27.132 -37.425 1.00 90.94 372 LEU A N 1
ATOM 2977 C CA . LEU A 1 372 ? 36.331 27.781 -36.620 1.00 90.94 372 LEU A CA 1
ATOM 2978 C C . LEU A 1 372 ? 36.940 26.857 -35.561 1.00 90.94 372 LEU A C 1
ATOM 2980 O O . LEU A 1 372 ? 37.999 27.185 -35.026 1.00 90.94 372 LEU A O 1
ATOM 2984 N N . GLY A 1 373 ? 36.269 25.755 -35.207 1.00 90.69 373 GLY A N 1
ATOM 2985 C CA . GLY A 1 373 ? 36.683 24.857 -34.124 1.00 90.69 373 GLY A CA 1
ATOM 2986 C C . GLY A 1 373 ? 36.690 25.530 -32.746 1.00 90.69 373 GLY A C 1
ATOM 2987 O O . GLY A 1 373 ? 37.409 25.099 -31.846 1.00 90.69 373 GLY A O 1
ATOM 2988 N N . LYS A 1 374 ? 35.939 26.628 -32.581 1.00 91.00 374 LYS A N 1
ATOM 2989 C CA . LYS A 1 374 ? 35.898 27.433 -31.352 1.00 91.00 374 LYS A CA 1
ATOM 2990 C C . LYS A 1 374 ? 34.568 27.262 -30.632 1.00 91.00 374 LYS A C 1
ATOM 2992 O O . LYS A 1 374 ? 33.517 27.154 -31.260 1.00 91.00 374 LYS A O 1
ATOM 2997 N N . VAL A 1 375 ? 34.623 27.294 -29.301 1.00 89.94 375 VAL A N 1
ATOM 2998 C CA . VAL A 1 375 ? 33.426 27.339 -28.454 1.00 89.94 375 VAL A CA 1
ATOM 2999 C C . VAL A 1 375 ? 32.702 28.666 -28.681 1.00 89.94 375 VAL A C 1
ATOM 3001 O O . VAL A 1 375 ? 33.316 29.736 -28.646 1.00 89.94 375 VAL A O 1
ATOM 3004 N N . MET A 1 376 ? 31.396 28.593 -28.924 1.00 86.56 376 MET A N 1
ATOM 3005 C CA . MET A 1 376 ? 30.553 29.766 -29.118 1.00 86.56 376 MET A CA 1
ATOM 3006 C C . MET A 1 376 ? 30.405 30.578 -27.827 1.00 86.56 376 MET A C 1
ATOM 3008 O O . MET A 1 376 ? 30.434 30.058 -26.712 1.00 86.56 376 MET A O 1
ATOM 3012 N N . ASN A 1 377 ? 30.213 31.889 -27.974 1.00 87.06 377 ASN A N 1
ATOM 3013 C CA . ASN A 1 377 ? 29.983 32.779 -26.841 1.00 87.06 377 ASN A CA 1
ATOM 3014 C C . ASN A 1 377 ? 28.631 32.468 -26.169 1.00 87.06 377 ASN A C 1
ATOM 3016 O O . ASN A 1 377 ? 27.597 32.526 -26.833 1.00 87.06 377 ASN A O 1
ATOM 3020 N N . HIS A 1 378 ? 28.630 32.243 -24.849 1.00 85.06 378 HIS A N 1
ATOM 3021 C CA . HIS A 1 378 ? 27.426 31.906 -24.074 1.00 85.06 378 HIS A CA 1
ATOM 3022 C C . HIS A 1 378 ? 26.258 32.887 -24.271 1.00 85.06 378 HIS A C 1
ATOM 3024 O O . HIS A 1 378 ? 25.103 32.473 -24.248 1.00 85.06 378 HIS A O 1
ATOM 3030 N N . LYS A 1 379 ? 26.529 34.182 -24.497 1.00 85.94 379 LYS A N 1
ATOM 3031 C CA . LYS A 1 379 ? 25.474 35.182 -24.734 1.00 85.94 379 LYS A CA 1
ATOM 3032 C C . LYS A 1 379 ? 24.758 34.943 -26.057 1.00 85.94 379 LYS A C 1
ATOM 3034 O O . LYS A 1 379 ? 23.550 35.121 -26.133 1.00 85.94 379 LYS A O 1
ATOM 3039 N N . VAL A 1 380 ? 25.505 34.541 -27.085 1.00 84.38 380 VAL A N 1
ATOM 3040 C CA . VAL A 1 380 ? 24.954 34.211 -28.404 1.00 84.38 380 VAL A CA 1
ATOM 3041 C C . VAL A 1 380 ? 24.160 32.912 -28.310 1.00 84.38 380 VAL A C 1
ATOM 3043 O O . VAL A 1 380 ? 23.027 32.869 -28.781 1.00 84.38 380 VAL A O 1
ATOM 3046 N N . CYS A 1 381 ? 24.700 31.903 -27.616 1.00 82.38 381 CYS A N 1
ATOM 3047 C CA . CYS A 1 381 ? 23.998 30.652 -27.326 1.00 82.38 381 CYS A CA 1
ATOM 3048 C C . CYS A 1 381 ? 22.637 30.908 -26.661 1.00 82.38 381 CYS A C 1
ATOM 3050 O O . CYS A 1 381 ? 21.613 30.486 -27.184 1.00 82.38 381 CYS A O 1
ATOM 3052 N N . ALA A 1 382 ? 22.612 31.705 -25.590 1.00 83.81 382 ALA A N 1
ATOM 3053 C CA . ALA A 1 382 ? 21.395 32.000 -24.833 1.00 83.81 382 ALA A CA 1
ATOM 3054 C C . ALA A 1 382 ? 20.341 32.808 -25.615 1.00 83.81 382 ALA A C 1
ATOM 3056 O O . ALA A 1 382 ? 19.161 32.801 -25.258 1.00 83.81 382 ALA A O 1
ATOM 3057 N N . VAL A 1 383 ? 20.745 33.566 -26.641 1.00 87.00 383 VAL A N 1
ATOM 3058 C CA . VAL A 1 383 ? 19.804 34.240 -27.552 1.00 87.00 383 VAL A CA 1
ATOM 3059 C C . VAL A 1 383 ? 19.198 33.223 -28.514 1.00 87.00 383 VAL A C 1
ATOM 3061 O O . VAL A 1 383 ? 17.983 33.208 -28.689 1.00 87.00 383 VAL A O 1
ATOM 3064 N N . ILE A 1 384 ? 20.022 32.343 -29.087 1.00 83.56 384 ILE A N 1
ATOM 3065 C CA . ILE A 1 384 ? 19.573 31.290 -30.005 1.00 83.56 384 ILE A CA 1
ATOM 3066 C C . ILE A 1 384 ? 18.624 30.318 -29.293 1.00 83.56 384 ILE A C 1
ATOM 3068 O O . ILE A 1 384 ? 17.545 30.047 -29.810 1.00 83.56 384 ILE A O 1
ATOM 3072 N N . GLU A 1 385 ? 18.971 29.850 -28.093 1.00 82.75 385 GLU A N 1
ATOM 3073 C CA . GLU A 1 385 ? 18.127 28.949 -27.294 1.00 82.75 385 GLU A CA 1
ATOM 3074 C C . GLU A 1 385 ? 16.754 29.566 -26.995 1.00 82.75 385 GLU A C 1
ATOM 3076 O O . GLU A 1 385 ? 15.731 28.894 -27.137 1.00 82.75 385 GLU A O 1
ATOM 3081 N N . ARG A 1 386 ? 16.709 30.869 -26.674 1.00 84.00 386 ARG A N 1
ATOM 3082 C CA . ARG A 1 386 ? 15.452 31.614 -26.502 1.00 84.00 386 ARG A CA 1
ATOM 3083 C C . ARG A 1 386 ? 14.652 31.726 -27.796 1.00 84.00 386 ARG A C 1
ATOM 3085 O O . ARG A 1 386 ? 13.441 31.538 -27.770 1.00 84.00 386 ARG A O 1
ATOM 3092 N N . CYS A 1 387 ? 15.301 32.006 -28.926 1.00 81.19 387 CYS A N 1
ATOM 3093 C CA . CYS A 1 387 ? 14.631 32.059 -30.228 1.00 81.19 387 CYS A CA 1
ATOM 3094 C C . CYS A 1 387 ? 14.078 30.694 -30.669 1.00 81.19 387 CYS A C 1
ATOM 3096 O O . CYS A 1 387 ? 13.068 30.651 -31.365 1.00 81.19 387 CYS A O 1
ATOM 3098 N N . LEU A 1 388 ? 14.722 29.595 -30.267 1.00 78.06 388 LEU A N 1
ATOM 3099 C CA . LEU A 1 388 ? 14.302 28.226 -30.576 1.00 78.06 388 LEU A CA 1
ATOM 3100 C C . LEU A 1 388 ? 13.297 27.647 -29.563 1.00 78.06 388 LEU A C 1
ATOM 3102 O O . LEU A 1 388 ? 12.799 26.545 -29.782 1.00 78.06 388 LEU A O 1
ATOM 3106 N N . GLY A 1 389 ? 12.991 28.361 -28.473 1.00 68.19 389 GLY A N 1
ATOM 3107 C CA . GLY A 1 389 ? 12.079 27.890 -27.422 1.00 68.19 389 GLY A CA 1
ATOM 3108 C C . GLY A 1 389 ? 12.637 26.733 -26.585 1.00 68.19 389 GLY A C 1
ATOM 3109 O O . GLY A 1 389 ? 11.870 25.917 -26.085 1.00 68.19 389 GLY A O 1
ATOM 3110 N N . ILE A 1 390 ? 13.965 26.634 -26.480 1.00 67.00 390 ILE A N 1
ATOM 3111 C CA . ILE A 1 390 ? 14.679 25.573 -25.746 1.00 67.00 390 ILE A CA 1
ATOM 3112 C C . ILE A 1 390 ? 15.085 26.051 -24.334 1.00 67.00 390 ILE A C 1
ATOM 3114 O O . ILE A 1 390 ? 15.432 25.230 -23.486 1.00 67.00 390 ILE A O 1
ATOM 3118 N N . ALA A 1 391 ? 15.033 27.368 -24.088 1.00 54.38 391 ALA A N 1
ATOM 3119 C CA . ALA A 1 391 ? 15.430 28.027 -22.838 1.00 54.38 391 ALA A CA 1
ATOM 3120 C C . ALA A 1 391 ? 14.285 28.214 -21.837 1.00 54.38 391 ALA A C 1
ATOM 3122 O O . ALA A 1 391 ? 13.175 28.597 -22.278 1.00 54.38 391 ALA A O 1
#

Nearest PDB structures (foldseek):
  4fwf-assembly1_A  TM=9.311E-01  e=1.122E-33  Homo sapiens
  7xe3-assembly1_A  TM=9.189E-01  e=7.505E-34  Homo sapiens
  7xe2-assembly2_B  TM=9.131E-01  e=1.495E-33  Homo sapiens
  7xe2-assembly1_A  TM=9.181E-01  e=5.286E-33  Homo sapiens
  4fwe-assembly1_A  TM=9.186E-01  e=3.515E-32  Homo sapiens

Solvent-accessible surface area (backbone atoms only — not comparable to full-atom values): 23250 Å² total; per-residue (Å²): 134,82,81,68,54,44,77,76,36,38,71,61,84,88,81,94,53,70,46,76,45,35,84,71,35,39,38,44,52,69,65,56,46,34,37,68,40,88,96,34,90,38,26,60,59,45,51,54,45,41,59,43,30,67,75,33,38,87,72,82,86,42,74,66,53,48,38,49,76,38,43,43,46,37,49,45,53,16,73,82,70,70,40,55,41,80,45,90,67,67,72,66,68,80,82,52,49,63,57,47,60,67,29,65,64,96,62,72,84,61,77,63,49,65,62,57,61,54,28,62,41,89,71,41,65,78,46,43,70,60,87,75,39,28,39,55,43,73,36,48,76,79,36,60,93,78,46,48,28,48,58,34,13,28,34,46,69,42,62,81,69,80,80,80,71,83,51,88,30,64,90,39,47,61,60,54,56,54,101,85,60,95,60,71,78,41,42,56,55,72,54,82,50,75,69,50,42,71,75,44,56,88,33,72,87,63,42,36,55,59,30,22,50,50,41,42,50,53,36,58,31,49,51,46,69,72,54,72,73,48,69,66,63,50,55,30,54,63,38,38,43,25,61,59,35,52,30,47,55,55,51,43,49,56,51,52,54,50,36,44,77,70,57,76,35,81,56,69,77,56,79,72,84,61,59,58,86,65,87,62,96,67,79,53,75,43,79,39,82,38,40,24,66,70,37,47,50,50,48,52,53,43,39,59,69,48,34,50,70,48,77,47,54,92,58,99,62,69,32,70,64,42,43,67,45,56,90,80,81,48,82,43,55,81,41,72,79,80,82,84,68,57,61,48,28,65,67,50,54,29,26,62,61,67,71,49,89,83,78,85,80,70,91,83,73,85,55,66,39,88,88,76,75,38,75,60,59,65,70,59,51,57,50,51,32,52,76,69,70,77,103

Organism: Heligmosomoides polygyrus (NCBI:txid6339)

pLDDT: mean 88.16, std 12.79, range [30.3, 98.69]

Foldseek 3Di:
DPPPVCLQQQQDDDDDAWDFAFVRGIHHPVRLCLCPPPPHDNNVVLVVLQVLLVVQAPDHRDSSVCCFFWRFFAWAQAPPQRAIDTDRDDTRDFDALCCRLHDHDPDSVDDHDVLLVVLQDLCRCVRGPDQWAFACQLLCLQPVVQHRRQLLRHRSSRNPDDNPDDFPLNVAERAADRPPDDDPNHDHLNDDDPVRCVLCVVCVVPVNLVSRLLSSQLSVQSSCVLEADDLVNSLSSRTTGDSNNSNSSVVSVVSNVVCLVVVSGNAADYDQPPAPPPPPPDQDEEEFEAQAPVSVRVQVSCVNNVHRYDYDYPDPDHHVQFDWDCPVVDTDTPGDDDDDGRHPDRVNSNCVNVVNDDDDDDPDDFDADPVPRDTDDVVVVVVVCVVVVND

Radius of gyration: 26.89 Å; Cα contacts (8 Å, |Δi|>4): 551; chains: 1; bounding box: 67×60×83 Å

Secondary structure (DSSP, 8-state):
---THHHH-TT---SS-EEEEETTEEEEHHHHHTTTSTTSTTHHHHHHHHHHHHHH-SS---HHHHIIIIISPEEEE-TTT--EEEE-PPTTPPPPHHHHHH---S-SSSPPPHHHHHHTSGGGGGG-SSPPPBSS-TTHHHHTTTS-TTTTTB-SSS----TTS--TTTTT---B--TT---TT-B-SSS--HHHHHH-GGGSS--HHHHHHHHHHHHHHHH-TTS---HHHHHHT----STHHHHHHHHHHHHHHHHHHTTSSS-SS----S------S---EEEEE--BHHHHHHHHHHHHTT-EEEEE-SSSSSBTT--EE-TTSS-EESS-------TT-HHHHHHHHTT----PPPS----B-TTT--BPPHHHHHHHHHHTT--

Mean predicted aligned error: 7.52 Å

Sequence (391 aa):
MLYFSCLKTLTDACGKNYYHITKGEHVCAMCYDELWKYGHTYTQQFADWKAVWCKMSRCFPTPRFFVQDQLLPYWLECAHCHKFRKLDLEPMVVITTDDVKNFRCTDCALPENKLAADARHSNWILSASVAPLLHNSPSLYYLRDHYYLDEVGVSPAVANYTCEEKLPSSSFMAPFHIPEEPMAFCVRPDVMEHDELKRFPQYSAEPIIYLGLRNLVITLWNMNPFEYLTFDHCKNHLISRGLCRVWQTQELRKIYEYLNVKCIVNIGLLTIHAPLESRAKRASNVLIIGAGISGLAAARQLRSFGTKVTLLEAKDHPGGRMQDDLSLGIPVGCGAQLITGMMNNPIVVMCHQANIPYRPLHRECAMMDSALGKVMNHKVCAVIERCLGIA